Protein AF-A0A1F3B2B6-F1 (afdb_monomer_lite)

Structure (mmCIF, N/CA/C/O backbone):
data_AF-A0A1F3B2B6-F1
#
_entry.id   AF-A0A1F3B2B6-F1
#
loop_
_atom_site.group_PDB
_atom_site.id
_atom_site.type_symbol
_atom_site.label_atom_id
_atom_site.label_alt_id
_atom_site.label_comp_id
_atom_site.label_asym_id
_atom_site.label_entity_id
_atom_site.label_seq_id
_atom_site.pdbx_PDB_ins_code
_atom_site.Cartn_x
_atom_site.Cartn_y
_atom_site.Cartn_z
_atom_site.occupancy
_atom_site.B_iso_or_equiv
_atom_site.auth_seq_id
_atom_site.auth_comp_id
_atom_site.auth_asym_id
_atom_site.auth_atom_id
_atom_site.pdbx_PDB_model_num
ATOM 1 N N . MET A 1 1 ? 21.058 25.902 -5.969 1.00 53.81 1 MET A N 1
ATOM 2 C CA . MET A 1 1 ? 19.625 26.056 -5.614 1.00 53.81 1 MET A CA 1
ATOM 3 C C . MET A 1 1 ? 18.707 25.426 -6.657 1.00 53.81 1 MET A C 1
ATOM 5 O O . MET A 1 1 ? 17.808 24.717 -6.232 1.00 53.81 1 MET A O 1
ATOM 9 N N . SER A 1 2 ? 18.934 25.597 -7.971 1.00 63.59 2 SER A N 1
ATOM 10 C CA . SER A 1 2 ? 18.141 24.929 -9.031 1.00 63.59 2 SER A CA 1
ATOM 11 C C . SER A 1 2 ? 18.033 23.408 -8.846 1.00 63.59 2 SER A C 1
ATOM 13 O O . SER A 1 2 ? 16.946 22.855 -8.954 1.00 63.59 2 SER A O 1
ATOM 15 N N . THR A 1 3 ? 19.125 22.760 -8.438 1.00 81.19 3 THR A N 1
ATOM 16 C CA . THR A 1 3 ? 19.202 21.315 -8.174 1.00 81.19 3 THR A CA 1
ATOM 17 C C . THR A 1 3 ? 18.278 20.838 -7.053 1.00 81.19 3 THR A C 1
ATOM 19 O O . THR A 1 3 ? 17.717 19.754 -7.133 1.00 81.19 3 THR A O 1
ATOM 22 N N . TYR A 1 4 ? 18.069 21.648 -6.011 1.00 90.62 4 TYR A N 1
ATOM 23 C CA . TYR A 1 4 ? 17.244 21.237 -4.872 1.00 90.62 4 TYR A CA 1
ATOM 24 C C . TYR A 1 4 ? 15.746 21.319 -5.178 1.00 90.62 4 TYR A C 1
ATOM 26 O O . TYR A 1 4 ? 14.966 20.493 -4.713 1.00 90.62 4 TYR A O 1
ATOM 34 N N . PHE A 1 5 ? 15.333 22.297 -5.989 1.00 93.44 5 PHE A N 1
ATOM 35 C CA . PHE A 1 5 ? 13.939 22.408 -6.420 1.00 93.44 5 PHE A CA 1
ATOM 36 C C . PHE A 1 5 ? 13.497 21.208 -7.269 1.00 93.44 5 PHE A C 1
ATOM 38 O O . PHE A 1 5 ? 12.329 20.831 -7.192 1.00 93.44 5 PHE A O 1
ATOM 45 N N . GLY A 1 6 ? 14.424 20.551 -7.978 1.00 93.19 6 GLY A N 1
ATOM 46 C CA . GLY A 1 6 ? 14.157 19.318 -8.730 1.00 93.19 6 GLY A CA 1
ATOM 47 C C . GLY A 1 6 ? 13.632 18.157 -7.873 1.00 93.19 6 GLY A C 1
ATOM 48 O O . GLY A 1 6 ? 12.908 17.298 -8.369 1.00 93.19 6 GLY A O 1
ATOM 49 N N . TYR A 1 7 ? 13.886 18.161 -6.557 1.00 94.50 7 TYR A N 1
ATOM 50 C CA . TYR A 1 7 ? 13.300 17.164 -5.656 1.00 94.50 7 TYR A CA 1
ATOM 51 C C . TYR A 1 7 ? 11.788 17.323 -5.461 1.00 94.50 7 TYR A C 1
ATOM 53 O O . TYR A 1 7 ? 11.124 16.360 -5.076 1.00 94.50 7 TYR A O 1
ATOM 61 N N . PHE A 1 8 ? 11.246 18.513 -5.721 1.00 96.62 8 PHE A N 1
ATOM 62 C CA . PHE A 1 8 ? 9.837 18.846 -5.501 1.00 96.62 8 PHE A CA 1
ATOM 63 C C . PHE A 1 8 ? 9.074 19.080 -6.796 1.00 96.62 8 PHE A C 1
ATOM 65 O O . PHE A 1 8 ? 7.851 18.995 -6.773 1.00 96.62 8 PHE A O 1
ATOM 72 N N . PHE A 1 9 ? 9.764 19.405 -7.890 1.00 96.19 9 PHE A N 1
ATOM 73 C CA . PHE A 1 9 ? 9.149 19.825 -9.143 1.00 96.19 9 PHE A CA 1
ATOM 74 C C . PHE A 1 9 ? 9.808 19.123 -10.331 1.00 96.19 9 PHE A C 1
ATOM 76 O O . PHE A 1 9 ? 11.017 19.232 -10.517 1.00 96.19 9 PHE A O 1
ATOM 83 N N . SER A 1 10 ? 9.001 18.428 -11.132 1.00 93.50 10 SER A N 1
ATOM 84 C CA . SER A 1 10 ? 9.425 17.672 -12.323 1.00 93.50 10 SER A CA 1
ATOM 85 C C . SER A 1 10 ? 8.801 1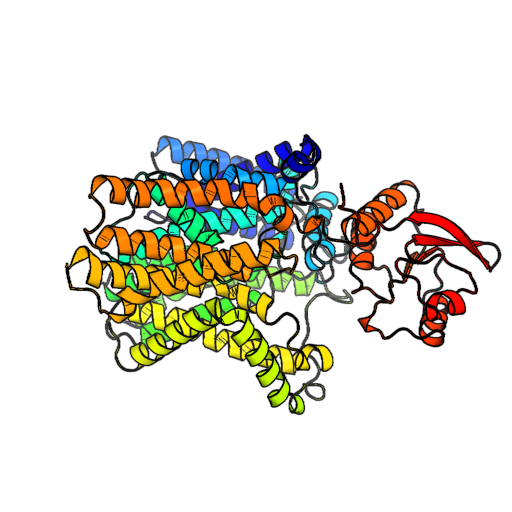8.192 -13.627 1.00 93.50 10 SER A C 1
ATOM 87 O O . SER A 1 10 ? 9.402 18.052 -14.687 1.00 93.50 10 SER A O 1
ATOM 89 N N . GLY A 1 11 ? 7.633 18.845 -13.569 1.00 94.25 11 GLY A N 1
ATOM 90 C CA . GLY A 1 11 ? 6.957 19.401 -14.746 1.00 94.25 11 GLY A CA 1
ATOM 91 C C . GLY A 1 11 ? 5.481 19.741 -14.495 1.00 94.25 11 GLY A C 1
ATOM 92 O O . GLY A 1 11 ? 4.998 19.588 -13.373 1.00 94.25 11 GLY A O 1
ATOM 93 N N . PRO A 1 12 ? 4.735 20.211 -15.511 1.00 95.94 12 PRO A N 1
ATOM 94 C CA . PRO A 1 12 ? 3.301 20.490 -15.386 1.00 95.94 12 PRO A CA 1
ATOM 95 C C . PRO A 1 12 ? 2.467 19.225 -15.119 1.00 95.94 12 PRO A C 1
ATOM 97 O O . PRO A 1 12 ? 1.523 19.273 -14.326 1.00 95.94 12 PRO A O 1
ATOM 100 N N . ASP A 1 13 ? 2.852 18.088 -15.706 1.00 96.00 13 ASP A N 1
ATOM 101 C CA . ASP A 1 13 ? 2.141 16.807 -15.578 1.00 96.00 13 ASP A CA 1
ATOM 102 C C . ASP A 1 13 ? 2.058 16.326 -14.125 1.00 96.00 13 ASP A C 1
ATOM 104 O O . ASP A 1 13 ? 1.055 15.738 -13.721 1.00 96.00 13 ASP A O 1
ATOM 108 N N . GLN A 1 14 ? 3.056 16.662 -13.303 1.00 97.12 14 GLN A N 1
ATOM 109 C CA . GLN A 1 14 ? 3.042 16.408 -11.864 1.00 97.12 14 GLN A CA 1
ATOM 110 C C . GLN A 1 14 ? 1.821 17.031 -11.178 1.00 97.12 14 GLN A C 1
ATOM 112 O O . GLN A 1 14 ? 1.179 16.389 -10.346 1.00 97.12 14 GLN A O 1
ATOM 117 N N . PHE A 1 15 ? 1.493 18.287 -11.492 1.00 97.94 15 PHE A N 1
ATOM 118 C CA . PHE A 1 15 ? 0.377 18.980 -10.846 1.00 97.94 15 PHE A CA 1
ATOM 119 C C . PHE A 1 15 ? -0.969 18.443 -11.328 1.00 97.94 15 PHE A C 1
ATOM 121 O O . PHE A 1 15 ? -1.902 18.344 -10.529 1.00 97.94 15 PHE A O 1
ATOM 128 N N . ILE A 1 16 ? -1.057 18.048 -12.603 1.00 98.25 16 ILE A N 1
ATOM 129 C CA . ILE A 1 16 ? -2.242 17.381 -13.154 1.00 98.25 16 ILE A CA 1
ATOM 130 C C . ILE A 1 16 ? -2.438 16.026 -12.466 1.00 98.25 16 ILE A C 1
ATOM 132 O O . ILE A 1 16 ? -3.533 15.743 -11.981 1.00 98.25 16 ILE A O 1
ATOM 136 N N . GLY A 1 17 ? -1.373 15.229 -12.338 1.00 98.06 17 GLY A N 1
ATOM 137 C CA . GLY A 1 17 ? -1.395 13.940 -11.649 1.00 98.06 17 GLY A CA 1
ATOM 138 C C . GLY A 1 17 ? -1.785 14.064 -10.175 1.00 98.06 17 GLY A C 1
ATOM 139 O O . GLY A 1 17 ? -2.705 13.382 -9.718 1.00 98.06 17 GLY A O 1
ATOM 140 N N . LEU A 1 18 ? -1.165 14.993 -9.438 1.00 98.50 18 LEU A N 1
ATOM 141 C CA . LEU A 1 18 ? -1.518 15.276 -8.043 1.00 98.50 18 LEU A CA 1
ATOM 142 C C . LEU A 1 18 ? -2.981 15.726 -7.911 1.00 98.50 18 LEU A C 1
ATOM 144 O O . LEU A 1 18 ? -3.702 15.233 -7.041 1.00 98.50 18 LEU A O 1
ATOM 148 N N . GLY A 1 19 ? -3.438 16.624 -8.786 1.00 98.56 19 GLY A N 1
ATOM 149 C CA . GLY A 1 19 ? -4.829 17.068 -8.836 1.00 98.56 19 GLY A CA 1
ATOM 150 C C . GLY A 1 19 ? -5.800 15.912 -9.084 1.00 98.56 19 GLY A C 1
ATOM 151 O O . GLY A 1 19 ? -6.782 15.772 -8.355 1.00 98.56 19 GLY A O 1
ATOM 152 N N . ALA A 1 20 ? -5.494 15.039 -10.046 1.00 98.75 20 ALA A N 1
ATOM 153 C CA . ALA A 1 20 ? -6.300 13.867 -10.372 1.00 98.75 20 ALA A CA 1
ATOM 154 C C . ALA A 1 20 ? -6.418 12.892 -9.190 1.00 98.75 20 ALA A C 1
ATOM 156 O O . ALA A 1 20 ? -7.523 12.441 -8.878 1.00 98.75 20 ALA A O 1
ATOM 157 N N . VAL A 1 21 ? -5.316 12.625 -8.476 1.00 98.81 21 VAL A N 1
ATOM 158 C CA . VAL A 1 21 ? -5.332 11.782 -7.269 1.00 98.81 21 VAL A CA 1
ATOM 159 C C . VAL A 1 21 ? -6.186 12.407 -6.164 1.00 98.81 21 VAL A C 1
ATOM 161 O O . VAL A 1 21 ? -6.987 11.709 -5.541 1.00 98.81 21 VAL A O 1
ATOM 164 N N . LEU A 1 22 ? -6.061 13.716 -5.920 1.00 98.69 22 LEU A N 1
ATOM 165 C CA . LEU A 1 22 ? -6.854 14.407 -4.896 1.00 98.69 22 LEU A CA 1
ATOM 166 C C . LEU A 1 22 ? -8.352 14.421 -5.235 1.00 98.69 22 LEU A C 1
ATOM 168 O O . LEU A 1 22 ? -9.180 14.218 -4.342 1.00 98.69 22 LEU A O 1
ATOM 172 N N . ILE A 1 23 ? -8.705 14.604 -6.512 1.00 98.62 23 ILE A N 1
ATOM 173 C CA . ILE A 1 23 ? -10.087 14.496 -6.998 1.00 98.62 23 ILE A CA 1
ATOM 174 C C . ILE A 1 23 ? -10.610 13.079 -6.762 1.00 98.62 23 ILE A C 1
ATOM 176 O O . ILE A 1 23 ? -11.648 12.921 -6.115 1.00 98.62 23 ILE A O 1
ATOM 180 N N . LEU A 1 24 ? -9.883 12.051 -7.215 1.00 98.75 24 LEU A N 1
ATOM 181 C CA . LEU A 1 24 ? -10.262 10.653 -7.009 1.00 98.75 24 LEU A CA 1
ATOM 182 C C . LEU A 1 24 ? -10.480 10.359 -5.522 1.00 98.75 24 LEU A C 1
ATOM 184 O O . LEU A 1 24 ? -11.526 9.836 -5.138 1.00 98.75 24 LEU A O 1
ATOM 188 N N . TRP A 1 25 ? -9.529 10.748 -4.673 1.00 98.75 25 TRP A N 1
ATOM 189 C CA . TRP A 1 25 ? -9.611 10.550 -3.230 1.00 98.75 25 TRP A CA 1
ATOM 190 C C . TRP A 1 25 ? -10.858 11.195 -2.621 1.00 98.75 25 TRP A C 1
ATOM 192 O O . TRP A 1 25 ? -11.536 10.598 -1.775 1.00 98.75 25 TRP A O 1
ATOM 202 N N . GLY A 1 26 ? -11.196 12.405 -3.071 1.00 98.38 26 GLY A N 1
ATOM 203 C CA . GLY A 1 26 ? -12.393 13.097 -2.626 1.00 98.38 26 GLY A CA 1
ATOM 204 C C . GLY A 1 26 ? -13.681 12.391 -3.046 1.00 98.38 26 GLY A C 1
ATOM 205 O O . GLY A 1 26 ? -14.563 12.187 -2.209 1.00 98.38 26 GLY A O 1
ATOM 206 N N . LEU A 1 27 ? -13.760 11.944 -4.302 1.00 98.44 27 LEU A N 1
ATOM 207 C CA . LEU A 1 27 ? -14.902 11.187 -4.824 1.00 98.44 27 LEU A CA 1
ATOM 208 C C . LEU A 1 27 ? -15.091 9.859 -4.077 1.00 98.44 27 LEU A C 1
ATOM 210 O O . LEU A 1 27 ? -16.209 9.544 -3.664 1.00 98.44 27 LEU A O 1
ATOM 214 N N . LEU A 1 28 ? -14.008 9.117 -3.819 1.00 98.56 28 LEU A N 1
ATOM 215 C CA . LEU A 1 28 ? -14.048 7.887 -3.021 1.00 98.56 28 LEU A CA 1
ATOM 216 C C . LEU A 1 28 ? -14.523 8.160 -1.591 1.00 98.56 28 LEU A C 1
ATOM 218 O O . LEU A 1 28 ? -15.383 7.449 -1.075 1.00 98.56 28 LEU A O 1
ATOM 222 N N . THR A 1 29 ? -14.017 9.217 -0.953 1.00 97.94 29 THR A N 1
ATOM 223 C CA . THR A 1 29 ? -14.417 9.577 0.415 1.00 97.94 29 THR A CA 1
ATOM 224 C C . THR A 1 29 ? -15.914 9.873 0.504 1.00 97.94 29 THR A C 1
ATOM 226 O O . THR A 1 29 ? -16.600 9.412 1.417 1.00 97.94 29 THR A O 1
ATOM 229 N N . VAL A 1 30 ? -16.456 10.612 -0.459 1.00 97.06 30 VAL A N 1
ATOM 230 C CA . VAL A 1 30 ? -17.883 10.937 -0.499 1.00 97.06 30 VAL A CA 1
ATOM 231 C C . VAL A 1 30 ? -18.736 9.704 -0.806 1.00 97.06 30 VAL A C 1
ATOM 233 O O . VAL A 1 30 ? -19.732 9.474 -0.119 1.00 97.06 30 VAL A O 1
ATOM 236 N N . LEU A 1 31 ? -18.342 8.877 -1.779 1.00 97.00 31 LEU A N 1
ATOM 237 C CA . LEU A 1 31 ? -19.035 7.618 -2.066 1.00 97.00 31 LEU A CA 1
ATOM 238 C C . LEU A 1 31 ? -19.084 6.725 -0.826 1.00 97.00 31 LEU A C 1
ATOM 240 O O . LEU A 1 31 ? -20.154 6.269 -0.424 1.00 97.00 31 LEU A O 1
ATOM 244 N N . GLY A 1 32 ? -17.952 6.523 -0.157 1.00 96.94 32 GLY A N 1
ATOM 245 C CA . GLY A 1 32 ? -17.907 5.677 1.027 1.00 96.94 32 GLY A CA 1
ATOM 246 C C . GLY A 1 32 ? -18.686 6.226 2.215 1.00 96.94 32 GLY A C 1
ATOM 247 O O . GLY A 1 32 ? -19.209 5.444 3.009 1.00 96.94 32 GLY A O 1
ATOM 248 N N . ARG A 1 33 ? -18.870 7.551 2.310 1.00 95.31 33 ARG A N 1
ATOM 249 C CA . ARG A 1 33 ? -19.752 8.150 3.322 1.00 95.31 33 ARG A CA 1
ATOM 250 C C . ARG A 1 33 ? -21.189 7.640 3.201 1.00 95.31 33 ARG A C 1
ATOM 252 O O . ARG A 1 33 ? -21.833 7.447 4.237 1.00 95.31 33 ARG A O 1
ATOM 259 N N . THR A 1 34 ? -21.670 7.407 1.977 1.00 94.31 34 THR A N 1
ATOM 260 C CA . THR A 1 34 ? -23.004 6.834 1.724 1.00 94.31 34 THR A CA 1
ATOM 261 C C . THR A 1 34 ? -23.075 5.362 2.145 1.00 94.31 34 THR A C 1
ATOM 263 O O . THR A 1 34 ? -24.050 4.944 2.765 1.00 94.31 34 THR A O 1
ATOM 266 N N . ALA A 1 35 ? -21.996 4.602 1.926 1.00 93.44 35 ALA A N 1
ATOM 267 C CA . ALA A 1 35 ? -21.893 3.192 2.305 1.00 93.44 35 ALA A CA 1
ATOM 268 C C . ALA A 1 35 ? -21.731 2.961 3.814 1.00 93.44 35 ALA A C 1
ATOM 270 O O . ALA A 1 35 ? -22.015 1.871 4.306 1.00 93.44 35 ALA A O 1
ATOM 271 N N . ALA A 1 36 ? -21.265 3.964 4.562 1.00 88.25 36 ALA A N 1
ATOM 272 C CA . ALA A 1 36 ? -20.917 3.822 5.972 1.00 88.25 36 ALA A CA 1
ATOM 273 C C . ALA A 1 36 ? -22.115 3.571 6.912 1.00 88.25 36 ALA A C 1
ATOM 275 O O . ALA A 1 36 ? -21.872 3.357 8.097 1.00 88.25 36 ALA A O 1
ATOM 276 N N . LEU A 1 37 ? -23.372 3.614 6.438 1.00 77.81 37 LEU A N 1
ATOM 277 C CA . LEU A 1 37 ? -24.600 3.353 7.217 1.00 77.81 37 LEU A CA 1
ATOM 278 C C . LEU A 1 37 ? -24.643 4.075 8.582 1.00 77.81 37 LEU A C 1
ATOM 280 O O . LEU A 1 37 ? -24.868 3.446 9.612 1.00 77.81 37 LEU A O 1
ATOM 284 N N . SER A 1 38 ? -24.445 5.403 8.590 1.00 73.50 38 SER A N 1
ATOM 285 C CA . SER A 1 38 ? -24.424 6.292 9.781 1.00 73.50 38 SER A CA 1
ATOM 286 C C . SER A 1 38 ? -23.362 5.950 10.855 1.00 73.50 38 SER A C 1
ATOM 288 O O . SER A 1 38 ? -23.112 4.795 11.175 1.00 73.50 38 SER A O 1
ATOM 290 N N . GLY A 1 39 ? -22.686 6.948 11.435 1.00 69.81 39 GLY A N 1
ATOM 291 C CA . GLY A 1 39 ? -21.746 6.739 12.551 1.00 69.81 39 GLY A CA 1
ATOM 292 C C . GLY A 1 39 ? -20.390 7.443 12.427 1.00 69.81 39 GLY A C 1
ATOM 293 O O . GLY A 1 39 ? -20.105 8.129 11.447 1.00 69.81 39 GLY A O 1
ATOM 294 N N . ASN A 1 40 ? -19.566 7.263 13.465 1.00 75.75 40 ASN A N 1
ATOM 295 C CA . ASN A 1 40 ? -18.436 8.135 13.810 1.00 75.75 40 ASN A CA 1
ATOM 296 C C . ASN A 1 40 ? -17.059 7.560 13.427 1.00 75.75 40 ASN A C 1
ATOM 298 O O . ASN A 1 40 ? -16.248 7.270 14.310 1.00 75.75 40 ASN A O 1
ATOM 302 N N . MET A 1 41 ? -16.784 7.407 12.127 1.00 93.12 41 MET A N 1
ATOM 303 C CA . MET A 1 41 ? -15.432 7.078 11.642 1.00 93.12 41 MET A CA 1
ATOM 304 C C . MET A 1 41 ? -15.178 7.577 10.203 1.00 93.12 41 MET A C 1
ATOM 306 O O . MET A 1 41 ? -14.919 6.771 9.314 1.00 93.12 41 MET A O 1
ATOM 310 N N . PRO A 1 42 ? -15.288 8.890 9.918 1.00 95.25 42 PRO A N 1
ATOM 311 C CA . PRO A 1 42 ? -15.151 9.412 8.555 1.00 95.25 42 PRO A CA 1
ATOM 312 C C . PRO A 1 42 ? -13.808 9.083 7.887 1.00 95.25 42 PRO A C 1
ATOM 314 O O . PRO A 1 42 ? -13.709 9.080 6.665 1.00 95.25 42 PRO A O 1
ATOM 317 N N . GLU A 1 43 ? -12.779 8.771 8.668 1.00 96.31 43 GLU A N 1
ATOM 318 C CA . GLU A 1 43 ? -11.463 8.400 8.168 1.00 96.31 43 GLU A CA 1
ATOM 319 C C . GLU A 1 43 ? -11.419 7.063 7.405 1.00 96.31 43 GLU A C 1
ATOM 321 O O . GLU A 1 43 ? -10.496 6.857 6.625 1.00 96.31 43 GLU A O 1
ATOM 326 N N . VAL A 1 44 ? -12.415 6.177 7.553 1.00 97.62 44 VAL A N 1
ATOM 327 C CA . VAL A 1 44 ? -12.494 4.942 6.745 1.00 97.62 44 VAL A CA 1
ATOM 328 C C . VAL A 1 44 ? -13.235 5.149 5.419 1.00 97.62 44 VAL A C 1
ATOM 330 O O . VAL A 1 44 ? -13.191 4.288 4.541 1.00 97.62 44 VAL A O 1
ATOM 333 N N . ASN A 1 45 ? -13.913 6.288 5.235 1.00 97.81 45 ASN A N 1
ATOM 334 C CA . ASN A 1 45 ? -14.830 6.490 4.113 1.00 97.81 45 ASN A CA 1
ATOM 335 C C . ASN A 1 45 ? -14.144 6.332 2.749 1.00 97.81 45 ASN A C 1
ATOM 337 O O . ASN A 1 45 ? -14.721 5.714 1.865 1.00 97.81 45 ASN A O 1
ATOM 341 N N . ALA A 1 46 ? -12.909 6.805 2.567 1.00 98.25 46 ALA A N 1
ATOM 342 C CA . ALA A 1 46 ? -12.200 6.617 1.297 1.00 98.25 46 ALA A CA 1
ATOM 343 C C . ALA A 1 46 ? -12.034 5.130 0.933 1.00 98.25 46 ALA A C 1
ATOM 345 O O . ALA A 1 46 ? -12.255 4.743 -0.212 1.00 98.25 46 ALA A O 1
ATOM 346 N N . VAL A 1 47 ? -11.736 4.279 1.922 1.00 98.62 47 VAL A N 1
ATOM 347 C CA . VAL A 1 47 ? -11.610 2.825 1.733 1.00 98.62 47 VAL A CA 1
ATOM 348 C C . VAL A 1 47 ? -12.973 2.184 1.458 1.00 98.62 47 VAL A C 1
ATOM 350 O O . VAL A 1 47 ? -13.073 1.288 0.626 1.00 98.62 47 VAL A O 1
ATOM 353 N N . LEU A 1 48 ? -14.050 2.669 2.086 1.00 98.56 48 LEU A N 1
ATOM 354 C CA . LEU A 1 48 ? -15.406 2.195 1.783 1.00 98.56 48 LEU A CA 1
ATOM 355 C C . LEU A 1 48 ? -15.846 2.568 0.360 1.00 98.56 48 LEU A C 1
ATOM 357 O O . LEU A 1 48 ? -16.461 1.754 -0.325 1.00 98.56 48 LEU A O 1
ATOM 361 N N . GLY A 1 49 ? -15.521 3.774 -0.111 1.00 98.38 49 GLY A N 1
ATOM 362 C CA . GLY A 1 49 ? -15.789 4.172 -1.494 1.00 98.38 49 GLY A CA 1
ATOM 363 C C . GLY A 1 49 ? -14.961 3.366 -2.484 1.00 98.38 49 GLY A C 1
ATOM 364 O O . GLY A 1 49 ? -15.478 2.931 -3.510 1.00 98.38 49 GLY A O 1
ATOM 365 N N . TRP A 1 50 ? -13.705 3.086 -2.134 1.00 98.69 50 TRP A N 1
ATOM 366 C CA . TRP A 1 50 ? -12.850 2.182 -2.894 1.00 98.69 50 TRP A CA 1
ATOM 367 C C . TRP A 1 50 ? -13.438 0.765 -2.972 1.00 98.69 50 TRP A C 1
ATOM 369 O O . TRP A 1 50 ? -13.417 0.162 -4.046 1.00 98.69 50 TRP A O 1
ATOM 379 N N . ALA A 1 51 ? -14.047 0.262 -1.893 1.00 98.62 51 ALA A N 1
ATOM 380 C CA . ALA A 1 51 ? -14.758 -1.016 -1.894 1.00 98.62 51 ALA A CA 1
ATOM 381 C C . ALA A 1 51 ? -15.924 -1.035 -2.882 1.00 98.62 51 ALA A C 1
ATOM 383 O O . ALA A 1 51 ? -16.043 -1.976 -3.668 1.00 98.62 51 ALA A O 1
ATOM 384 N N . LEU A 1 52 ? -16.755 0.014 -2.879 1.00 98.31 52 LEU A N 1
ATOM 385 C CA . LEU A 1 52 ? -17.875 0.137 -3.812 1.00 98.31 52 LEU A CA 1
ATOM 386 C C . LEU A 1 52 ? -17.393 0.151 -5.263 1.00 98.31 52 LEU A C 1
ATOM 388 O O . LEU A 1 52 ? -17.855 -0.651 -6.071 1.00 98.31 52 LEU A O 1
ATOM 392 N N . VAL A 1 53 ? -16.431 1.022 -5.575 1.00 98.44 53 VAL A N 1
ATOM 393 C CA . VAL A 1 53 ? -15.882 1.155 -6.929 1.00 98.44 53 VAL A CA 1
ATOM 394 C C . VAL A 1 53 ? -15.248 -0.155 -7.388 1.00 98.44 53 VAL A C 1
ATOM 396 O O . VAL A 1 53 ? -15.566 -0.634 -8.471 1.00 98.44 53 VAL A O 1
ATOM 399 N N . SER A 1 54 ? -14.417 -0.781 -6.553 1.00 98.31 54 SER A N 1
ATOM 400 C CA . SER A 1 54 ? -13.768 -2.051 -6.899 1.00 98.31 54 SER A CA 1
ATOM 401 C C . SER A 1 54 ? -14.782 -3.166 -7.114 1.00 98.31 54 SER A C 1
ATOM 403 O O . SER A 1 54 ? -14.620 -3.965 -8.032 1.00 98.31 54 SER A O 1
ATOM 405 N N . THR A 1 55 ? -15.843 -3.208 -6.305 1.00 98.44 55 THR A N 1
ATOM 406 C CA . THR A 1 55 ? -16.917 -4.193 -6.460 1.00 98.44 55 THR A CA 1
ATOM 407 C C . THR A 1 55 ? -17.639 -4.002 -7.789 1.00 98.44 55 THR A C 1
ATOM 409 O O . THR A 1 55 ? -17.760 -4.957 -8.548 1.00 98.44 55 THR A O 1
ATOM 412 N N . VAL A 1 56 ? -18.059 -2.776 -8.114 1.00 98.44 56 VAL A N 1
ATOM 413 C CA . VAL A 1 56 ? -18.768 -2.476 -9.370 1.00 98.44 56 VAL A CA 1
ATOM 414 C C . VAL A 1 56 ? -17.887 -2.761 -10.586 1.00 98.44 56 VAL A C 1
ATOM 416 O O . VAL A 1 56 ? -18.338 -3.433 -11.512 1.00 98.44 56 VAL A O 1
ATOM 419 N N . MET A 1 57 ? -16.630 -2.312 -10.568 1.00 98.50 57 MET A N 1
ATOM 420 C CA . MET A 1 57 ? -15.672 -2.541 -11.655 1.00 98.50 57 MET A CA 1
ATOM 421 C C . MET A 1 57 ? -15.405 -4.035 -11.865 1.00 98.50 57 MET A C 1
ATOM 423 O O . MET A 1 57 ? -15.457 -4.513 -12.994 1.00 98.50 57 MET A O 1
ATOM 427 N N . THR A 1 58 ? -15.195 -4.791 -10.782 1.00 98.38 58 THR A N 1
ATOM 428 C CA . THR A 1 58 ? -14.958 -6.240 -10.868 1.00 98.38 58 THR A CA 1
ATOM 429 C C . THR A 1 58 ? -16.195 -6.972 -11.376 1.00 98.38 58 THR A C 1
ATOM 431 O O . THR A 1 58 ? -16.102 -7.708 -12.347 1.00 98.38 58 THR A O 1
ATOM 434 N N . MET A 1 59 ? -17.370 -6.738 -10.785 1.00 98.31 59 MET A N 1
ATOM 435 C CA . MET A 1 59 ? -18.615 -7.388 -11.212 1.00 98.31 59 MET A CA 1
ATOM 436 C C . MET A 1 59 ? -18.918 -7.104 -12.686 1.00 98.31 59 MET A C 1
ATOM 438 O O . MET A 1 59 ? -19.219 -8.019 -13.449 1.00 98.31 59 MET A O 1
ATOM 442 N N . THR A 1 60 ? -18.793 -5.841 -13.098 1.00 98.12 60 THR A N 1
ATOM 443 C CA . THR A 1 60 ? -19.074 -5.434 -14.478 1.00 98.12 60 THR A CA 1
ATOM 444 C C . THR A 1 60 ? -18.050 -6.020 -15.445 1.00 98.12 60 THR A C 1
ATOM 446 O O . THR A 1 60 ? -18.443 -6.539 -16.483 1.00 98.12 60 THR A O 1
ATOM 449 N N . GLY A 1 61 ? -16.760 -6.006 -15.101 1.00 97.38 61 GLY A N 1
ATOM 450 C CA . GLY A 1 61 ? -15.708 -6.556 -15.961 1.00 97.38 61 GLY A CA 1
ATOM 451 C C . GLY A 1 61 ? -15.723 -8.073 -16.088 1.00 97.38 61 GLY A C 1
ATOM 452 O O . GLY A 1 61 ? -15.278 -8.598 -17.100 1.00 97.38 61 GLY A O 1
ATOM 453 N N . VAL A 1 62 ? -16.229 -8.784 -15.077 1.00 97.62 62 VAL A N 1
ATOM 454 C CA . VAL A 1 62 ? -16.334 -10.248 -15.114 1.00 97.62 62 VAL A CA 1
ATOM 455 C C . VAL A 1 62 ? -17.577 -10.711 -15.874 1.00 97.62 62 VAL A C 1
ATOM 457 O O . VAL A 1 62 ? -17.505 -11.696 -16.605 1.00 97.62 62 VAL A O 1
ATOM 460 N N . PHE A 1 63 ? -18.714 -10.026 -15.715 1.00 98.00 63 PHE A N 1
ATOM 461 C CA . PHE A 1 63 ? -20.004 -10.490 -16.247 1.00 98.00 63 PHE A CA 1
ATOM 462 C C . PHE A 1 63 ? -20.524 -9.707 -17.455 1.00 98.00 63 PHE A C 1
ATOM 464 O O . PHE A 1 63 ? -21.618 -9.992 -17.941 1.00 98.00 63 PHE A O 1
ATOM 471 N N . SER A 1 64 ? -19.790 -8.710 -17.945 1.00 96.94 64 SER A N 1
ATOM 472 C CA . SER A 1 64 ? -20.208 -7.915 -19.097 1.00 96.94 64 SER A CA 1
ATOM 473 C C . SER A 1 64 ? -19.022 -7.502 -19.964 1.00 96.94 64 SER A C 1
ATOM 475 O O . SER A 1 64 ? -17.872 -7.564 -19.543 1.00 96.94 64 SER A O 1
ATOM 477 N N . PHE A 1 65 ? -19.329 -7.013 -21.163 1.00 95.19 65 PHE A N 1
ATOM 478 C CA . PHE A 1 65 ? -18.365 -6.393 -22.074 1.00 95.19 65 PHE A CA 1
ATOM 479 C C . PHE A 1 65 ? -18.425 -4.859 -22.026 1.00 95.19 65 PHE A C 1
ATOM 481 O O . PHE A 1 65 ? -18.004 -4.195 -22.970 1.00 95.19 65 PHE A O 1
ATOM 488 N N . ILE A 1 66 ? -19.014 -4.280 -20.969 1.00 97.81 66 ILE A N 1
ATOM 489 C CA . ILE A 1 66 ? -19.124 -2.825 -20.840 1.00 97.81 66 ILE A CA 1
ATOM 490 C C . ILE A 1 66 ? -17.715 -2.252 -20.630 1.00 97.81 66 ILE A C 1
ATOM 492 O O . ILE A 1 66 ? -17.063 -2.627 -19.652 1.00 97.81 66 ILE A O 1
ATOM 496 N N . PRO A 1 67 ? -17.261 -1.317 -21.486 1.00 97.88 67 PRO A N 1
ATOM 497 C CA . PRO A 1 67 ? -15.951 -0.700 -21.338 1.00 97.88 67 PRO A CA 1
ATOM 498 C C . PRO A 1 67 ? -15.805 -0.011 -19.975 1.00 97.88 67 PRO A C 1
ATOM 500 O O . PRO A 1 67 ? -16.687 0.743 -19.538 1.00 97.88 67 PRO A O 1
ATOM 503 N N . PHE A 1 68 ? -14.680 -0.240 -19.298 1.00 98.25 68 PHE A N 1
ATOM 504 C CA . PHE A 1 68 ? -14.378 0.336 -17.987 1.00 98.25 68 PHE A CA 1
ATOM 505 C C . PHE A 1 68 ? -14.427 1.863 -17.940 1.00 98.25 68 PHE A C 1
ATOM 507 O O . PHE A 1 68 ? -14.630 2.426 -16.864 1.00 98.25 68 PHE A O 1
ATOM 514 N N . THR A 1 69 ? -14.294 2.563 -19.063 1.00 98.31 69 THR A N 1
ATOM 515 C CA . THR A 1 69 ? -14.458 4.018 -19.153 1.00 98.31 69 THR A CA 1
ATOM 516 C C . THR A 1 69 ? -15.895 4.421 -18.853 1.00 98.31 69 THR A C 1
ATOM 518 O O . THR A 1 69 ? -16.121 5.375 -18.108 1.00 98.31 69 THR A O 1
ATOM 521 N N . LEU A 1 70 ? -16.880 3.677 -19.372 1.00 98.31 70 LEU A N 1
ATOM 522 C CA . LEU A 1 70 ? -18.294 3.943 -19.099 1.00 98.31 70 LEU A CA 1
ATOM 523 C C . LEU A 1 70 ? -18.622 3.652 -17.633 1.00 98.31 70 LEU A C 1
ATOM 525 O O . LEU A 1 70 ? -19.274 4.460 -16.970 1.00 98.31 70 LEU A O 1
ATOM 529 N N . VAL A 1 71 ? -18.104 2.544 -17.094 1.00 98.38 71 VAL A N 1
ATOM 530 C CA . VAL A 1 71 ? -18.266 2.200 -15.673 1.00 98.38 71 VAL A CA 1
ATOM 531 C C . VAL A 1 71 ? -17.654 3.288 -14.782 1.00 98.38 71 VAL A C 1
ATOM 533 O O . VAL A 1 71 ? -18.320 3.799 -13.882 1.00 98.38 71 VAL A O 1
ATOM 536 N N . ALA A 1 72 ? -16.431 3.730 -15.079 1.00 98.19 72 ALA A N 1
ATOM 537 C CA . ALA A 1 72 ? -15.773 4.824 -14.368 1.00 98.19 72 ALA A CA 1
ATOM 538 C C . ALA A 1 72 ? -16.574 6.136 -14.442 1.00 98.19 72 ALA A C 1
ATOM 540 O O . ALA A 1 72 ? -16.764 6.796 -13.419 1.00 98.19 72 ALA A O 1
ATOM 541 N N . GLY A 1 73 ? -17.097 6.488 -15.621 1.00 98.12 73 GLY A N 1
ATOM 542 C CA . GLY A 1 73 ? -17.929 7.676 -15.821 1.00 98.12 73 GLY A CA 1
ATOM 543 C C . GLY A 1 73 ? -19.209 7.649 -14.979 1.00 98.12 73 GLY A C 1
ATOM 544 O O . GLY A 1 73 ? -19.506 8.614 -14.272 1.00 98.12 73 GLY A O 1
ATOM 545 N N . THR A 1 74 ? -19.934 6.525 -14.974 1.00 98.19 74 THR A N 1
ATOM 546 C CA . THR A 1 74 ? -21.150 6.363 -14.151 1.00 98.19 74 THR A CA 1
ATOM 547 C C . THR A 1 74 ? -20.857 6.441 -12.652 1.00 98.19 74 THR A C 1
ATOM 549 O O . THR A 1 74 ? -21.598 7.090 -11.905 1.00 98.19 74 THR A O 1
ATOM 552 N N . MET A 1 75 ? -19.741 5.861 -12.201 1.00 97.88 75 MET A N 1
ATOM 553 C CA . MET A 1 75 ? -19.299 5.981 -10.814 1.00 97.88 75 MET A CA 1
ATOM 554 C C . MET A 1 75 ? -18.902 7.416 -10.454 1.00 97.88 75 MET A C 1
ATOM 556 O O . MET A 1 75 ? -19.236 7.876 -9.362 1.00 97.88 75 MET A O 1
ATOM 560 N N . GLY A 1 76 ? -18.259 8.146 -11.370 1.00 97.88 76 GLY A N 1
ATOM 561 C CA . GLY A 1 76 ? -17.947 9.567 -11.210 1.00 97.88 76 GLY A CA 1
ATOM 562 C C . GLY A 1 76 ? -19.205 10.421 -11.038 1.00 97.88 76 GLY A C 1
ATOM 563 O O . GLY A 1 76 ? -19.304 11.188 -10.081 1.00 97.88 76 GLY A O 1
ATOM 564 N N . VAL A 1 77 ? -20.216 10.228 -11.892 1.00 98.25 77 VAL A N 1
ATOM 565 C CA . VAL A 1 77 ? -21.517 10.917 -11.775 1.00 98.25 77 VAL A CA 1
ATOM 566 C C . VAL A 1 77 ? -22.206 10.575 -10.451 1.00 98.25 77 VAL A C 1
ATOM 568 O O . VAL A 1 77 ? -22.694 11.466 -9.754 1.00 98.25 77 VAL A O 1
ATOM 571 N N . THR A 1 78 ? -22.188 9.300 -10.055 1.00 98.06 78 THR A N 1
ATOM 572 C CA . THR A 1 78 ? -22.750 8.850 -8.772 1.00 98.06 78 THR A CA 1
ATOM 573 C C . THR A 1 78 ? -22.037 9.507 -7.586 1.00 98.06 78 THR A C 1
ATOM 575 O O . THR A 1 78 ? -22.690 9.959 -6.645 1.00 98.06 78 THR A O 1
ATOM 578 N N . ALA A 1 79 ? -20.708 9.628 -7.638 1.00 97.62 79 ALA A N 1
ATOM 579 C CA . ALA A 1 79 ? -19.913 10.293 -6.610 1.00 97.62 79 ALA A CA 1
ATOM 580 C C . ALA A 1 79 ? -20.237 11.789 -6.491 1.00 97.62 79 ALA A C 1
ATOM 582 O O . ALA A 1 79 ? -20.355 12.305 -5.379 1.00 97.62 79 ALA A O 1
ATOM 583 N N . LEU A 1 80 ? -20.442 12.478 -7.617 1.00 97.69 80 LEU A N 1
ATOM 584 C CA . LEU A 1 80 ? -20.869 13.881 -7.633 1.00 97.69 80 LEU A CA 1
ATOM 585 C C . LEU A 1 80 ? -22.280 14.052 -7.052 1.00 97.69 80 LEU A C 1
ATOM 587 O O . LEU A 1 80 ? -22.511 14.959 -6.249 1.00 97.69 80 LEU A O 1
ATOM 591 N N . GLY A 1 81 ? -23.209 13.149 -7.380 1.00 97.56 81 GLY A N 1
ATOM 592 C CA . GLY A 1 81 ? -24.541 13.111 -6.767 1.00 97.56 81 GLY A CA 1
ATOM 593 C C . GLY A 1 81 ? -24.476 12.894 -5.251 1.00 97.56 81 GLY A C 1
ATOM 594 O O . GLY A 1 81 ? -25.113 13.622 -4.485 1.00 97.56 81 GLY A O 1
ATOM 595 N N . ALA A 1 82 ? -23.635 11.957 -4.806 1.00 95.94 82 ALA A N 1
ATOM 596 C CA . ALA A 1 82 ? -23.366 11.714 -3.392 1.00 95.94 82 ALA A CA 1
ATOM 597 C C . ALA A 1 82 ? -22.735 12.936 -2.700 1.00 95.94 82 ALA A C 1
ATOM 599 O O . ALA A 1 82 ? -23.050 13.204 -1.540 1.00 95.94 82 ALA A O 1
ATOM 600 N N . ALA A 1 83 ? -21.904 13.716 -3.402 1.00 95.75 83 ALA A N 1
ATOM 601 C CA . ALA A 1 83 ? -21.306 14.944 -2.871 1.00 95.75 83 ALA A CA 1
ATOM 602 C C . ALA A 1 83 ? -22.369 16.020 -2.652 1.00 95.75 83 ALA A C 1
ATOM 604 O O . ALA A 1 83 ? -22.433 16.617 -1.575 1.00 95.75 83 ALA A O 1
ATOM 605 N N . GLY A 1 84 ? -23.250 16.212 -3.640 1.00 96.31 84 GLY A N 1
ATOM 606 C CA . GLY A 1 84 ? -24.389 17.121 -3.534 1.00 96.31 84 GLY A CA 1
ATOM 607 C C . GLY A 1 84 ? -25.337 16.736 -2.395 1.00 96.31 84 GLY A C 1
ATOM 608 O O . GLY A 1 84 ? -25.784 17.603 -1.643 1.00 96.31 84 GLY A O 1
ATOM 609 N N . TRP A 1 85 ? -25.598 15.438 -2.214 1.00 95.44 85 TRP A N 1
ATOM 610 C CA . TRP A 1 85 ? -26.374 14.931 -1.081 1.00 95.44 85 TRP A CA 1
ATOM 611 C C . TRP A 1 85 ? -25.675 15.184 0.262 1.00 95.44 85 TRP A C 1
ATOM 613 O O . TRP A 1 85 ? -26.282 15.761 1.163 1.00 95.44 85 TRP A O 1
ATOM 623 N N . ALA A 1 86 ? -24.395 14.818 0.393 1.00 92.81 86 ALA A N 1
ATOM 624 C CA . ALA A 1 86 ? -23.638 14.973 1.634 1.00 92.81 86 ALA A CA 1
ATOM 625 C C . ALA A 1 86 ? -23.550 16.442 2.074 1.00 92.81 86 ALA A C 1
ATOM 627 O O . ALA A 1 86 ? -23.749 16.736 3.256 1.00 92.81 86 ALA A O 1
ATOM 628 N N . TRP A 1 87 ? -23.334 17.359 1.120 1.00 93.56 87 TRP A N 1
ATOM 629 C CA . TRP A 1 87 ? -23.399 18.801 1.359 1.00 93.56 87 TRP A CA 1
ATOM 630 C C . TRP A 1 87 ? -24.784 19.193 1.880 1.00 93.56 87 TRP A C 1
ATOM 632 O O . TRP A 1 87 ? -24.888 19.740 2.979 1.00 93.56 87 TRP A O 1
ATOM 642 N N . ARG A 1 88 ? -25.861 18.876 1.149 1.00 95.50 88 ARG A N 1
ATOM 643 C CA . ARG A 1 88 ? -27.230 19.267 1.535 1.00 95.50 88 ARG A CA 1
ATOM 644 C C . ARG A 1 88 ? -27.656 18.718 2.893 1.00 95.50 88 ARG A C 1
ATOM 646 O O . ARG A 1 88 ? -28.383 19.389 3.614 1.00 95.50 88 ARG A O 1
ATOM 653 N N . SER A 1 89 ? -27.215 17.516 3.248 1.00 91.12 89 SER A N 1
ATOM 654 C CA . SER A 1 89 ? -27.553 16.889 4.527 1.00 91.12 89 SER A CA 1
ATOM 655 C C . SER A 1 89 ? -26.643 17.304 5.690 1.00 91.12 89 SER A C 1
ATOM 657 O O . SER A 1 89 ? -26.830 16.799 6.793 1.00 91.12 89 SER A O 1
ATOM 659 N N . GLY A 1 90 ? -25.641 18.167 5.471 1.00 89.88 90 GLY A N 1
ATOM 660 C CA . GLY A 1 90 ? -24.710 18.611 6.518 1.00 89.88 90 GLY A CA 1
ATOM 661 C C . GLY A 1 90 ? -23.814 17.499 7.079 1.00 89.88 90 GLY A C 1
ATOM 662 O O . GLY A 1 90 ? -23.190 17.662 8.128 1.00 89.88 90 GLY A O 1
ATOM 663 N N . HIS A 1 91 ? -23.737 16.351 6.404 1.00 88.19 91 HIS A N 1
ATOM 664 C CA . HIS A 1 91 ? -22.939 15.222 6.859 1.00 88.19 91 HIS A CA 1
ATOM 665 C C . HIS A 1 91 ? -21.504 15.364 6.358 1.00 88.19 91 HIS A C 1
ATOM 667 O O . HIS A 1 91 ? -21.233 15.218 5.168 1.00 88.19 91 HIS A O 1
ATOM 673 N N . ALA A 1 92 ? -20.560 15.563 7.278 1.00 89.94 92 ALA A N 1
ATOM 674 C CA . ALA A 1 92 ? -19.145 15.581 6.931 1.00 89.94 92 ALA A CA 1
ATOM 675 C C . ALA A 1 92 ? -18.710 14.228 6.332 1.00 89.94 92 ALA A C 1
ATOM 677 O O . ALA A 1 92 ? -18.855 13.176 6.962 1.00 89.94 92 ALA A O 1
ATOM 678 N N . ALA A 1 93 ? -18.182 14.258 5.106 1.00 93.38 93 ALA A N 1
ATOM 679 C CA . ALA A 1 93 ? -17.567 13.094 4.468 1.00 93.38 93 ALA A CA 1
ATOM 680 C C . ALA A 1 93 ? -16.131 12.865 4.966 1.00 93.38 93 ALA A C 1
ATOM 682 O O . ALA A 1 93 ? -15.690 11.724 5.075 1.00 93.38 93 ALA A O 1
ATOM 683 N N . PHE A 1 94 ? -15.429 13.944 5.315 1.00 95.25 94 PHE A N 1
ATOM 684 C CA . PHE A 1 94 ? -14.043 13.918 5.773 1.00 95.25 94 PHE A CA 1
ATOM 685 C C . PHE A 1 94 ? -13.939 14.092 7.292 1.00 95.25 94 PHE A C 1
ATOM 687 O O . PHE A 1 94 ? -14.799 14.738 7.899 1.00 95.25 94 PHE A O 1
ATOM 694 N N . PRO A 1 95 ? -12.858 13.591 7.915 1.00 93.94 95 PRO A N 1
ATOM 695 C CA . PRO A 1 95 ? -12.518 13.940 9.285 1.00 93.94 95 PRO A CA 1
ATOM 696 C C . PRO A 1 95 ? -12.369 15.452 9.477 1.00 93.94 95 PRO A C 1
ATOM 698 O O . PRO A 1 95 ? -11.842 16.172 8.622 1.00 93.94 95 PRO A O 1
ATOM 701 N N . GLY A 1 96 ? -12.779 15.928 10.650 1.00 93.25 96 GLY A N 1
ATOM 702 C CA . GLY A 1 96 ? -12.615 17.314 11.059 1.00 93.25 96 GLY A CA 1
ATOM 703 C C . GLY A 1 96 ? -11.156 17.757 11.059 1.00 93.25 96 GLY A C 1
ATOM 704 O O . GLY A 1 96 ? -10.412 17.421 11.971 1.00 93.25 96 GLY A O 1
ATOM 705 N N . GLY A 1 97 ? -10.739 18.548 10.069 1.00 94.06 97 GLY A N 1
ATOM 706 C CA . GLY A 1 97 ? -9.345 18.988 9.922 1.00 94.06 97 GLY A CA 1
ATOM 707 C C . GLY A 1 97 ? -8.533 18.236 8.863 1.00 94.06 97 GLY A C 1
ATOM 708 O O . GLY A 1 97 ? -7.326 18.452 8.789 1.00 94.06 97 GLY A O 1
ATOM 709 N N . ALA A 1 98 ? -9.168 17.423 8.009 1.00 96.38 98 ALA A N 1
ATOM 710 C CA . ALA A 1 98 ? -8.518 16.799 6.849 1.00 96.38 98 ALA A CA 1
ATOM 711 C C . ALA A 1 98 ? -7.739 17.806 5.982 1.00 96.38 98 ALA A C 1
ATOM 713 O O . ALA A 1 98 ? -6.607 17.538 5.595 1.00 96.38 98 ALA A O 1
ATOM 714 N N . TRP A 1 99 ? -8.278 19.009 5.764 1.00 97.25 99 TRP A N 1
ATOM 715 C CA . TRP A 1 99 ? -7.582 20.056 5.007 1.00 97.25 99 TRP A CA 1
ATOM 716 C C . TRP A 1 99 ? -6.286 20.539 5.682 1.00 97.25 99 TRP A C 1
ATOM 718 O O . TRP A 1 99 ? -5.318 20.843 4.993 1.00 97.25 99 TRP A O 1
ATOM 728 N N . LYS A 1 100 ? -6.233 20.578 7.025 1.00 97.44 100 LYS A N 1
ATOM 729 C CA . LYS A 1 100 ? -5.014 20.949 7.768 1.00 97.44 100 LYS A CA 1
ATOM 730 C C . LYS A 1 100 ? -3.948 19.886 7.592 1.00 97.44 100 LYS A C 1
ATOM 732 O O . LYS A 1 100 ? -2.782 20.209 7.412 1.00 97.44 100 LYS A O 1
ATOM 737 N N . MET A 1 101 ? -4.359 18.622 7.627 1.00 96.06 101 MET A N 1
ATOM 738 C CA . MET A 1 101 ? -3.467 17.502 7.368 1.00 96.06 101 MET A CA 1
ATOM 739 C C . MET A 1 101 ? -2.904 17.560 5.946 1.00 96.06 101 MET A C 1
ATOM 741 O O . MET A 1 101 ? -1.693 17.450 5.788 1.00 96.06 101 MET A O 1
ATOM 745 N N . LEU A 1 102 ? -3.752 17.827 4.944 1.00 97.38 102 LEU A N 1
ATOM 746 C CA . LEU A 1 102 ? -3.317 18.025 3.558 1.00 97.38 102 LEU A CA 1
ATOM 747 C C . LEU A 1 102 ? -2.300 19.169 3.448 1.00 97.38 102 LEU A C 1
ATOM 749 O O . LEU A 1 102 ? -1.226 18.971 2.885 1.00 97.38 102 LEU A O 1
ATOM 753 N N . ALA A 1 103 ? -2.587 20.321 4.060 1.00 98.00 103 ALA A N 1
ATOM 754 C CA . ALA A 1 103 ? -1.676 21.464 4.072 1.00 98.00 103 ALA A CA 1
ATOM 755 C C . ALA A 1 103 ? -0.320 21.134 4.725 1.00 98.00 103 ALA A C 1
ATOM 757 O O . ALA A 1 103 ? 0.725 21.464 4.172 1.00 98.00 103 ALA A O 1
ATOM 758 N N . LEU A 1 104 ? -0.320 20.440 5.869 1.00 96.56 104 LEU A N 1
ATOM 759 C CA . LEU A 1 104 ? 0.910 20.009 6.547 1.00 96.56 104 LEU A CA 1
ATOM 760 C C . LEU A 1 104 ? 1.693 18.963 5.745 1.00 96.56 104 LEU A C 1
ATOM 762 O O . LEU A 1 104 ? 2.918 18.940 5.809 1.00 96.56 104 LEU A O 1
ATOM 766 N N . SER A 1 105 ? 0.999 18.104 4.997 1.00 97.56 105 SER A N 1
ATOM 767 C CA . SER A 1 105 ? 1.615 17.060 4.172 1.00 97.56 105 SER A CA 1
ATOM 768 C C . SER A 1 105 ? 2.141 17.551 2.825 1.00 97.56 105 SER A C 1
ATOM 770 O O . SER A 1 105 ? 2.789 16.776 2.124 1.00 97.56 105 SER A O 1
ATOM 772 N N . LEU A 1 106 ? 1.881 18.809 2.451 1.00 98.00 106 LEU A N 1
ATOM 773 C CA . LEU A 1 106 ? 2.183 19.329 1.119 1.00 98.00 106 LEU A CA 1
ATOM 774 C C . LEU A 1 106 ? 3.647 19.107 0.691 1.00 98.00 106 LEU A C 1
ATOM 776 O O . LEU A 1 106 ? 3.836 18.642 -0.429 1.00 98.00 106 LEU A O 1
ATOM 780 N N . PRO A 1 107 ? 4.679 19.322 1.536 1.00 97.75 107 PRO A N 1
ATOM 781 C CA . PRO A 1 107 ? 6.056 19.021 1.144 1.00 97.75 107 PRO A CA 1
ATOM 782 C C . PRO A 1 107 ? 6.271 17.555 0.746 1.00 97.75 107 PRO A C 1
ATOM 784 O O . PRO A 1 107 ? 6.917 17.280 -0.259 1.00 97.75 107 PRO A O 1
ATOM 787 N N . LEU A 1 108 ? 5.698 16.613 1.502 1.00 97.62 108 LEU A N 1
ATOM 788 C CA . LEU A 1 108 ? 5.817 15.181 1.219 1.00 97.62 108 LEU A CA 1
ATOM 789 C C . LEU A 1 108 ? 5.015 14.778 -0.027 1.00 97.62 108 LEU A C 1
ATOM 791 O O . LEU A 1 108 ? 5.502 13.982 -0.824 1.00 97.62 108 LEU A O 1
ATOM 795 N N . LEU A 1 109 ? 3.818 15.345 -0.215 1.00 98.50 109 LEU A N 1
ATOM 796 C CA . LEU A 1 109 ? 3.007 15.127 -1.417 1.00 98.50 109 LEU A CA 1
ATOM 797 C C . LEU A 1 109 ? 3.705 15.663 -2.671 1.00 98.50 109 LEU A C 1
ATOM 799 O O . LEU A 1 109 ? 3.698 14.984 -3.691 1.00 98.50 109 LEU A O 1
ATOM 803 N N . LEU A 1 110 ? 4.342 16.836 -2.592 1.00 98.44 110 LEU A N 1
ATOM 804 C CA . LEU A 1 110 ? 5.104 17.403 -3.705 1.00 98.44 110 LEU A CA 1
ATOM 805 C C . LEU A 1 110 ? 6.282 16.506 -4.084 1.00 98.44 110 LEU A C 1
ATOM 807 O O . LEU A 1 110 ? 6.417 16.176 -5.258 1.00 98.44 110 LEU A O 1
ATOM 811 N N . ILE A 1 111 ? 7.055 16.032 -3.100 1.00 97.88 111 ILE A N 1
ATOM 812 C CA . ILE A 1 111 ? 8.135 15.062 -3.333 1.00 97.88 111 ILE A CA 1
ATOM 813 C C . ILE A 1 111 ? 7.585 13.805 -4.015 1.00 97.88 111 ILE A C 1
ATOM 815 O O . ILE A 1 111 ? 8.045 13.458 -5.095 1.00 97.88 111 ILE A O 1
ATOM 819 N N . ALA A 1 112 ? 6.561 13.165 -3.439 1.00 98.00 112 ALA A N 1
ATOM 820 C CA . ALA A 1 112 ? 5.981 11.933 -3.980 1.00 98.00 112 ALA A CA 1
ATOM 821 C C . ALA A 1 112 ? 5.392 12.110 -5.392 1.00 98.00 112 ALA A C 1
ATOM 823 O O . ALA A 1 112 ? 5.512 11.214 -6.223 1.00 98.00 112 ALA A O 1
ATOM 824 N N . SER A 1 113 ? 4.806 13.276 -5.682 1.00 98.00 113 SER A N 1
ATOM 825 C CA . SER A 1 113 ? 4.272 13.621 -7.008 1.00 98.00 113 SER A CA 1
ATOM 826 C C . SER A 1 113 ? 5.346 13.961 -8.049 1.00 98.00 113 SER A C 1
ATOM 828 O O . SER A 1 113 ? 5.032 14.061 -9.231 1.00 98.00 113 SER A O 1
ATOM 830 N N . ALA A 1 114 ? 6.597 14.158 -7.636 1.00 97.19 114 ALA A N 1
ATOM 831 C CA . ALA A 1 114 ? 7.721 14.371 -8.541 1.00 97.19 114 ALA A CA 1
ATOM 832 C C . ALA A 1 114 ? 8.563 13.101 -8.748 1.00 97.19 114 ALA A C 1
ATOM 834 O O . ALA A 1 114 ? 9.468 13.118 -9.577 1.00 97.19 114 ALA A O 1
ATOM 835 N N . MET A 1 115 ? 8.293 12.029 -7.992 1.00 96.44 115 MET A N 1
ATOM 836 C CA . MET A 1 115 ? 9.046 10.776 -8.060 1.00 96.44 115 MET A CA 1
ATOM 837 C C . MET A 1 115 ? 8.739 9.989 -9.330 1.00 96.44 115 MET A C 1
ATOM 839 O O . MET A 1 115 ? 7.571 9.842 -9.702 1.00 96.44 115 MET A O 1
ATOM 843 N N . GLU A 1 116 ? 9.785 9.425 -9.935 1.00 95.38 116 GLU A N 1
ATOM 844 C CA . GLU A 1 116 ? 9.648 8.414 -10.985 1.00 95.38 116 GLU A CA 1
ATOM 845 C C . GLU A 1 116 ? 9.554 6.992 -10.393 1.00 95.38 116 GLU A C 1
ATOM 847 O O . GLU A 1 116 ? 10.117 6.715 -9.324 1.00 95.38 116 GLU A O 1
ATOM 852 N N . PRO A 1 117 ? 8.879 6.055 -11.084 1.00 95.81 117 PRO A N 1
ATOM 853 C CA . PRO A 1 117 ? 8.931 4.641 -10.735 1.00 95.81 117 PRO A CA 1
ATOM 854 C C . PRO A 1 117 ? 10.362 4.120 -10.688 1.00 95.81 117 PRO A C 1
ATOM 856 O O . PRO A 1 117 ? 11.191 4.447 -11.540 1.00 95.81 117 PRO A O 1
ATOM 859 N N . SER A 1 118 ? 10.658 3.275 -9.706 1.00 93.06 118 SER A N 1
ATOM 860 C CA . SER A 1 118 ? 12.033 2.826 -9.469 1.00 93.06 118 SER A CA 1
ATOM 861 C C . SER A 1 118 ? 12.140 1.407 -8.923 1.00 93.06 118 SER A C 1
ATOM 863 O O . SER A 1 118 ? 13.229 0.837 -8.921 1.00 93.06 118 SER A O 1
ATOM 865 N N . GLN A 1 119 ? 11.058 0.800 -8.443 1.00 93.62 119 GLN A N 1
ATOM 866 C CA . GLN A 1 119 ? 11.130 -0.508 -7.799 1.00 93.62 119 GLN A CA 1
ATOM 867 C C . GLN A 1 119 ? 10.658 -1.639 -8.711 1.00 93.62 119 GLN A C 1
ATOM 869 O O . GLN A 1 119 ? 9.748 -1.479 -9.522 1.00 93.62 119 GLN A O 1
ATOM 874 N N . TRP A 1 120 ? 11.249 -2.820 -8.527 1.00 91.12 120 TRP A N 1
ATOM 875 C CA . TRP A 1 120 ? 10.959 -4.009 -9.330 1.00 91.12 120 TRP A CA 1
ATOM 876 C C . TRP A 1 120 ? 9.458 -4.338 -9.445 1.00 91.12 120 TRP A C 1
ATOM 878 O O . TRP A 1 120 ? 8.963 -4.573 -10.553 1.00 91.12 120 TRP A O 1
ATOM 888 N N . ASP A 1 121 ? 8.706 -4.341 -8.333 1.00 91.06 121 ASP A N 1
ATOM 889 C CA . ASP A 1 121 ? 7.286 -4.726 -8.386 1.00 91.06 121 ASP A CA 1
ATOM 890 C C . ASP A 1 121 ? 6.422 -3.667 -9.102 1.00 91.06 121 ASP A C 1
ATOM 892 O O . ASP A 1 121 ? 5.344 -3.990 -9.607 1.00 91.06 121 ASP A O 1
ATOM 896 N N . GLU A 1 122 ? 6.885 -2.409 -9.198 1.00 93.19 122 GLU A N 1
ATOM 897 C CA . GLU A 1 122 ? 6.179 -1.362 -9.953 1.00 93.19 122 GLU A CA 1
ATOM 898 C C . GLU A 1 122 ? 6.142 -1.720 -11.436 1.00 93.19 122 GLU A C 1
ATOM 900 O O . GLU A 1 122 ? 5.075 -1.729 -12.049 1.00 93.19 122 GLU A O 1
ATOM 905 N N . PHE A 1 123 ? 7.298 -2.093 -11.985 1.00 94.06 123 PHE A N 1
ATOM 906 C CA . PHE A 1 123 ? 7.460 -2.404 -13.404 1.00 94.06 123 PHE A CA 1
ATOM 907 C C . PHE A 1 123 ? 6.987 -3.805 -13.797 1.00 94.06 123 PHE A C 1
ATOM 909 O O . PHE A 1 123 ? 6.680 -4.042 -14.966 1.00 94.06 123 PHE A O 1
ATOM 916 N N . SER A 1 124 ? 6.925 -4.744 -12.852 1.00 89.25 124 SER A N 1
ATOM 917 C CA . SER A 1 124 ? 6.467 -6.112 -13.131 1.00 89.25 124 SER A CA 1
ATOM 918 C C . SER A 1 124 ? 4.961 -6.305 -12.985 1.00 89.25 124 SER A C 1
ATOM 920 O O . SER A 1 124 ? 4.414 -7.241 -13.564 1.00 89.25 124 SER A O 1
ATOM 922 N N . HIS A 1 125 ? 4.263 -5.458 -12.223 1.00 89.62 125 HIS A N 1
ATOM 923 C CA . HIS A 1 125 ? 2.823 -5.645 -12.039 1.00 89.62 125 HIS A CA 1
ATOM 924 C C . HIS A 1 125 ? 2.030 -4.352 -11.815 1.00 89.62 125 HIS A C 1
ATOM 926 O O . HIS A 1 125 ? 1.032 -4.135 -12.507 1.00 89.62 125 HIS A O 1
ATOM 932 N N . TRP A 1 126 ? 2.473 -3.460 -10.922 1.00 94.44 126 TRP A N 1
ATOM 933 C CA . TRP A 1 126 ? 1.615 -2.361 -10.449 1.00 94.44 126 TRP A CA 1
ATOM 934 C C . TRP A 1 126 ? 1.385 -1.214 -11.442 1.00 94.44 126 TRP A C 1
ATOM 936 O O . TRP A 1 126 ? 0.331 -0.587 -11.381 1.00 94.44 126 TRP A O 1
ATOM 946 N N . LEU A 1 127 ? 2.309 -0.952 -12.369 1.00 95.50 127 LEU A N 1
ATOM 947 C CA . LEU A 1 127 ? 2.132 -0.006 -13.486 1.00 95.50 127 LEU A CA 1
ATOM 948 C C . LEU A 1 127 ? 1.632 -0.660 -14.785 1.00 95.50 127 LEU A C 1
ATOM 950 O O . LEU A 1 127 ? 0.782 -0.082 -15.468 1.00 95.50 127 LEU A O 1
ATOM 954 N N . PRO A 1 128 ? 2.079 -1.877 -15.141 1.00 95.06 128 PRO A N 1
ATOM 955 C CA . PRO A 1 128 ? 1.595 -2.570 -16.335 1.00 95.06 128 PRO A CA 1
ATOM 956 C C . PRO A 1 128 ? 0.095 -2.881 -16.305 1.00 95.06 128 PRO A C 1
ATOM 958 O O . PRO A 1 128 ? -0.569 -2.818 -17.341 1.00 95.06 128 PRO A O 1
ATOM 961 N N . ALA A 1 129 ? -0.451 -3.216 -15.134 1.00 94.88 129 ALA A N 1
ATOM 962 C CA . ALA A 1 129 ? -1.871 -3.512 -14.965 1.00 94.88 129 ALA A CA 1
ATOM 963 C C . ALA A 1 129 ? -2.793 -2.320 -15.285 1.00 94.88 129 ALA A C 1
ATOM 965 O O . ALA A 1 129 ? -3.643 -2.450 -16.170 1.00 94.88 129 ALA A O 1
ATOM 966 N N . PRO A 1 130 ? -2.622 -1.131 -14.676 1.00 95.94 130 PRO A N 1
ATOM 967 C CA . PRO A 1 130 ? -3.446 0.027 -15.018 1.00 95.94 130 PRO A CA 1
ATOM 968 C C . PRO A 1 130 ? -3.205 0.519 -16.447 1.00 95.94 130 PRO A C 1
ATOM 970 O O . PRO A 1 130 ? -4.160 0.933 -17.102 1.00 95.94 130 PRO A O 1
ATOM 973 N N . ARG A 1 131 ? -1.975 0.420 -16.974 1.00 95.19 131 ARG A N 1
ATOM 974 C CA . ARG A 1 131 ? -1.690 0.750 -18.379 1.00 95.19 131 ARG A CA 1
ATOM 975 C C . ARG A 1 131 ? -2.481 -0.137 -19.341 1.00 95.19 131 ARG A C 1
ATOM 977 O O . ARG A 1 131 ? -3.069 0.367 -20.292 1.00 95.19 131 ARG A O 1
ATOM 984 N N . PHE A 1 132 ? -2.545 -1.439 -19.074 1.00 94.94 132 PHE A N 1
ATOM 985 C CA . PHE A 1 132 ? -3.363 -2.364 -19.857 1.00 94.94 132 PHE A CA 1
ATOM 986 C C . PHE A 1 132 ? -4.853 -2.016 -19.791 1.00 94.94 132 PHE A C 1
ATOM 988 O O . PHE A 1 132 ? -5.513 -2.012 -20.828 1.00 94.94 132 PHE A O 1
ATOM 995 N N . LEU A 1 133 ? -5.374 -1.662 -18.609 1.00 95.94 133 LEU A N 1
ATOM 996 C CA . LEU A 1 133 ? -6.763 -1.210 -18.486 1.00 95.94 133 LEU A CA 1
ATOM 997 C C . LEU A 1 133 ? -7.026 0.083 -19.270 1.00 95.94 133 LEU A C 1
ATOM 999 O O . LEU A 1 133 ? -8.072 0.210 -19.894 1.00 95.94 133 LEU A O 1
ATOM 1003 N N . LEU A 1 134 ? -6.092 1.039 -19.276 1.00 96.12 134 LEU A N 1
ATOM 1004 C CA . LEU A 1 134 ? -6.239 2.275 -20.055 1.00 96.12 134 LEU A CA 1
ATOM 1005 C C . LEU A 1 134 ? -6.298 2.004 -21.566 1.00 96.12 134 LEU A C 1
ATOM 1007 O O . LEU A 1 134 ? -7.039 2.693 -22.269 1.00 96.12 134 LEU A O 1
ATOM 1011 N N . LEU A 1 135 ? -5.543 1.007 -22.041 1.00 94.44 135 LEU A N 1
ATOM 1012 C CA . LEU A 1 135 ? -5.464 0.629 -23.454 1.00 94.44 135 LEU A CA 1
ATOM 1013 C C . LEU A 1 135 ? -6.643 -0.230 -23.923 1.00 94.44 135 LEU A C 1
ATOM 1015 O O . LEU A 1 135 ? -7.122 -0.038 -25.036 1.00 94.44 135 LEU A O 1
ATOM 1019 N N . THR A 1 136 ? -7.080 -1.187 -23.106 1.00 95.44 136 THR A N 1
ATOM 1020 C CA . THR A 1 136 ? -8.046 -2.222 -23.525 1.00 95.44 136 THR A CA 1
ATOM 1021 C C . THR A 1 136 ? -9.433 -2.049 -22.918 1.00 95.44 136 THR A C 1
ATOM 1023 O O . THR A 1 136 ? -10.395 -2.621 -23.419 1.00 95.44 136 THR A O 1
ATOM 1026 N N . ASP A 1 137 ? -9.547 -1.253 -21.853 1.00 96.19 137 ASP A N 1
ATOM 1027 C CA . ASP A 1 137 ? -10.790 -0.958 -21.141 1.00 96.19 137 ASP A CA 1
ATOM 1028 C C . ASP A 1 137 ? -11.545 -2.186 -20.603 1.00 96.19 137 ASP A C 1
ATOM 1030 O O . ASP A 1 137 ? -12.749 -2.123 -20.351 1.00 96.19 137 ASP A O 1
ATOM 1034 N N . ALA A 1 138 ? -10.830 -3.297 -20.413 1.00 96.88 138 ALA A N 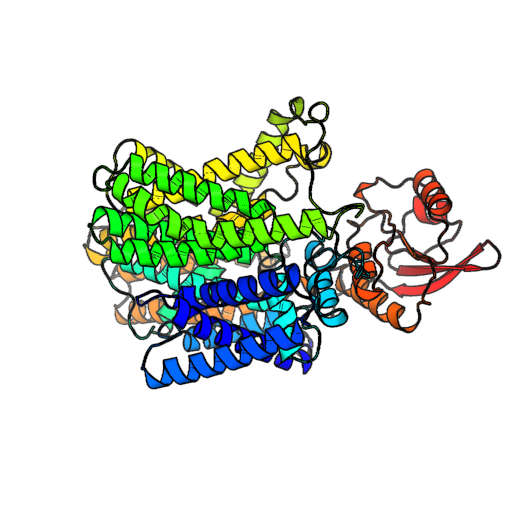1
ATOM 1035 C CA . ALA A 1 138 ? -11.361 -4.573 -19.956 1.00 96.88 138 ALA A CA 1
ATOM 1036 C C . ALA A 1 138 ? -10.287 -5.382 -19.211 1.00 96.88 138 ALA A C 1
ATOM 1038 O O . ALA A 1 138 ? -9.098 -5.058 -19.245 1.00 96.88 138 ALA A O 1
ATOM 1039 N N . PHE A 1 139 ? -10.697 -6.459 -18.540 1.00 96.19 139 PHE A N 1
ATOM 1040 C CA . PHE A 1 139 ? -9.750 -7.407 -17.957 1.00 96.19 139 PHE A CA 1
ATOM 1041 C C . PHE A 1 139 ? -9.016 -8.233 -19.022 1.00 96.19 139 PHE A C 1
ATOM 1043 O O . PHE A 1 139 ? -9.527 -8.406 -20.139 1.00 96.19 139 PHE A O 1
ATOM 1050 N N . PRO A 1 140 ? -7.837 -8.784 -18.678 1.00 94.12 140 PRO A N 1
ATOM 1051 C CA . PRO A 1 140 ? -7.213 -9.808 -19.494 1.00 94.12 140 PRO A CA 1
ATOM 1052 C C . PRO A 1 140 ? -8.128 -11.020 -19.674 1.00 94.12 140 PRO A C 1
ATOM 1054 O O . PRO A 1 140 ? -8.812 -11.451 -18.747 1.00 94.12 140 PRO A O 1
ATOM 1057 N N . SER A 1 141 ? -8.132 -11.579 -20.876 1.00 92.62 141 SER A N 1
ATOM 1058 C CA . SER A 1 141 ? -8.843 -12.818 -21.203 1.00 92.62 141 SER A CA 1
ATOM 1059 C C . SER A 1 141 ? -8.203 -13.487 -22.415 1.00 92.62 141 SER A C 1
ATOM 1061 O O . SER A 1 141 ? -7.360 -12.884 -23.078 1.00 92.62 141 SER A O 1
ATOM 1063 N N . ALA A 1 142 ? -8.634 -14.697 -22.765 1.00 89.19 142 ALA A N 1
ATOM 1064 C CA . ALA A 1 142 ? -8.213 -15.346 -24.009 1.00 89.19 142 ALA A CA 1
ATOM 1065 C C . ALA A 1 142 ? -8.443 -14.469 -25.264 1.00 89.19 142 ALA A C 1
ATOM 1067 O O . ALA A 1 142 ? -7.629 -14.479 -26.184 1.00 89.19 142 ALA A O 1
ATOM 1068 N N . THR A 1 143 ? -9.516 -13.667 -25.292 1.00 90.56 143 THR A N 1
ATOM 1069 C CA . THR A 1 143 ? -9.828 -12.740 -26.399 1.00 90.56 143 THR A CA 1
ATOM 1070 C C . THR A 1 143 ? -9.181 -11.361 -26.256 1.00 90.56 143 THR A C 1
ATOM 1072 O O . THR A 1 143 ? -9.167 -10.591 -27.210 1.00 90.56 143 THR A O 1
ATOM 1075 N N . ASN A 1 144 ? -8.661 -11.037 -25.072 1.00 90.75 144 ASN A N 1
ATOM 1076 C CA . ASN A 1 144 ? -7.943 -9.798 -24.771 1.00 90.75 144 ASN A CA 1
ATOM 1077 C C . ASN A 1 144 ? -6.638 -10.151 -24.036 1.00 90.75 144 ASN A C 1
ATOM 1079 O O . ASN A 1 144 ? -6.538 -9.941 -22.821 1.00 90.75 144 ASN A O 1
ATOM 1083 N N . PRO A 1 145 ? -5.676 -10.793 -24.726 1.00 87.25 145 PRO A N 1
ATOM 1084 C CA . PRO A 1 145 ? -4.476 -11.302 -24.086 1.00 87.25 145 PRO A CA 1
ATOM 1085 C C . PRO A 1 145 ? -3.605 -10.155 -23.577 1.00 87.25 145 PRO A C 1
ATOM 1087 O O . PRO A 1 145 ? -3.602 -9.049 -24.119 1.00 87.25 145 PRO A O 1
ATOM 1090 N N . ILE A 1 146 ? -2.825 -10.427 -22.535 1.00 83.69 146 ILE A N 1
ATOM 1091 C CA . ILE A 1 146 ? -1.900 -9.446 -21.965 1.00 83.69 146 ILE A CA 1
ATOM 1092 C C . ILE A 1 146 ? -0.844 -9.111 -23.010 1.00 83.69 146 ILE A C 1
ATOM 1094 O O . ILE A 1 146 ? -0.084 -9.970 -23.449 1.00 83.69 146 ILE A O 1
ATOM 1098 N N . THR A 1 147 ? -0.761 -7.838 -23.362 1.00 69.06 147 THR A N 1
ATOM 1099 C CA . THR A 1 147 ? 0.231 -7.319 -24.309 1.00 69.06 147 THR A CA 1
ATOM 1100 C C . THR A 1 147 ? 1.437 -6.675 -23.615 1.00 69.06 147 THR A C 1
ATOM 1102 O O . THR A 1 147 ? 2.353 -6.212 -24.287 1.00 69.06 147 THR A O 1
ATOM 1105 N N . GLY A 1 148 ? 1.455 -6.656 -22.274 1.00 69.88 148 GLY A N 1
ATOM 1106 C CA . GLY A 1 148 ? 2.450 -5.964 -21.446 1.00 69.88 148 GLY A CA 1
ATOM 1107 C C . GLY A 1 148 ? 3.135 -6.850 -20.401 1.00 69.88 148 GLY A C 1
ATOM 1108 O O . GLY A 1 148 ? 3.099 -8.069 -20.466 1.00 69.88 148 GLY A O 1
ATOM 1109 N N . THR A 1 149 ? 3.773 -6.231 -19.411 1.00 76.50 149 THR A N 1
ATOM 1110 C CA . THR A 1 149 ? 4.744 -6.895 -18.517 1.00 76.50 149 THR A CA 1
ATOM 1111 C C . THR A 1 149 ? 4.152 -7.493 -17.243 1.00 76.50 149 THR A C 1
ATOM 1113 O O . THR A 1 149 ? 4.900 -7.814 -16.322 1.00 76.50 149 THR A O 1
ATOM 1116 N N . GLN A 1 150 ? 2.823 -7.609 -17.163 1.00 85.12 150 GLN A N 1
ATOM 1117 C CA . GLN A 1 150 ? 2.134 -8.089 -15.966 1.00 85.12 150 GLN A CA 1
ATOM 1118 C C . GLN A 1 150 ? 2.539 -9.534 -15.661 1.00 85.12 150 GLN A C 1
ATOM 1120 O O . GLN A 1 150 ? 2.066 -10.463 -16.309 1.00 85.12 150 GLN A O 1
ATOM 1125 N N . MET A 1 151 ? 3.385 -9.723 -14.650 1.00 84.25 151 MET A N 1
ATOM 1126 C CA . MET A 1 151 ? 3.898 -11.051 -14.299 1.00 84.25 151 MET A CA 1
ATOM 1127 C C . MET A 1 151 ? 2.830 -11.980 -13.709 1.00 84.25 151 MET A C 1
ATOM 1129 O O . MET A 1 151 ? 2.929 -13.190 -13.864 1.00 84.25 151 MET A O 1
ATOM 1133 N N . LEU A 1 152 ? 1.841 -11.422 -13.005 1.00 87.81 152 LEU A N 1
ATOM 1134 C CA . LEU A 1 152 ? 0.804 -12.170 -12.287 1.00 87.81 152 LEU A CA 1
ATOM 1135 C C . LEU A 1 152 ? -0.574 -11.598 -12.633 1.00 87.81 152 LEU A C 1
ATOM 1137 O O . LEU A 1 152 ? -1.140 -10.829 -11.858 1.00 87.81 152 LEU A O 1
ATOM 1141 N N . PRO A 1 153 ? -1.107 -11.888 -13.825 1.00 90.31 153 PRO A N 1
ATOM 1142 C CA . PRO A 1 153 ? -2.334 -11.257 -14.300 1.00 90.31 153 PRO A CA 1
ATOM 1143 C C . PRO A 1 153 ? -3.590 -11.655 -13.539 1.00 90.31 153 PRO A C 1
ATOM 1145 O O . PRO A 1 153 ? -4.553 -10.897 -13.562 1.00 90.31 153 PRO A O 1
ATOM 1148 N N . ALA A 1 154 ? -3.580 -12.792 -12.840 1.00 92.25 154 ALA A N 1
ATOM 1149 C CA . ALA A 1 154 ? -4.681 -13.200 -11.975 1.00 92.25 154 ALA A CA 1
ATOM 1150 C C . ALA A 1 154 ? -4.639 -12.521 -10.597 1.00 92.25 154 ALA A C 1
ATOM 1152 O O . ALA A 1 154 ? -5.504 -12.776 -9.754 1.00 92.25 154 ALA A O 1
ATOM 1153 N N . TYR A 1 155 ? -3.670 -11.632 -10.341 1.00 92.88 155 TYR A N 1
ATOM 1154 C CA . TYR A 1 155 ? -3.750 -10.772 -9.169 1.00 92.88 155 TYR A CA 1
ATOM 1155 C C . TYR A 1 155 ? -5.014 -9.915 -9.237 1.00 92.88 155 TYR A C 1
ATOM 1157 O O . TYR A 1 155 ? -5.288 -9.322 -10.276 1.00 92.88 155 TYR A O 1
ATOM 1165 N N . PRO A 1 156 ? -5.782 -9.832 -8.142 1.00 94.62 156 PRO A N 1
ATOM 1166 C CA . PRO A 1 156 ? -6.995 -9.031 -8.116 1.00 94.62 156 PRO A CA 1
ATOM 1167 C C . PRO A 1 156 ? -6.729 -7.521 -8.312 1.00 94.62 156 PRO A C 1
ATOM 1169 O O . PRO A 1 156 ? -5.668 -7.005 -7.961 1.00 94.62 156 PRO A O 1
ATOM 1172 N N . TYR A 1 157 ? -7.698 -6.795 -8.882 1.00 96.56 157 TYR A N 1
ATOM 1173 C CA . TYR A 1 157 ? -7.466 -5.476 -9.501 1.00 96.56 157 TYR A CA 1
ATOM 1174 C C . TYR A 1 157 ? -7.865 -4.261 -8.647 1.00 96.56 157 TYR A C 1
ATOM 1176 O O . TYR A 1 157 ? -7.774 -3.131 -9.129 1.00 96.56 157 TYR A O 1
ATOM 1184 N N . ALA A 1 158 ? -8.274 -4.420 -7.383 1.00 98.06 158 ALA A N 1
ATOM 1185 C CA . ALA A 1 158 ? -8.751 -3.289 -6.576 1.00 98.06 158 ALA A CA 1
ATOM 1186 C C . ALA A 1 158 ? -7.725 -2.151 -6.498 1.00 98.06 158 ALA A C 1
ATOM 1188 O O . ALA A 1 158 ? -8.090 -0.987 -6.654 1.00 98.06 158 ALA A O 1
ATOM 1189 N N . TRP A 1 159 ? -6.443 -2.470 -6.294 1.00 97.88 159 TRP A N 1
ATOM 1190 C CA . TRP A 1 159 ? -5.381 -1.458 -6.278 1.00 97.88 159 TRP A CA 1
ATOM 1191 C C . TRP A 1 159 ? -5.143 -0.845 -7.663 1.00 97.88 159 TRP A C 1
ATOM 1193 O O . TRP A 1 159 ? -5.026 0.372 -7.797 1.00 97.88 159 TRP A O 1
ATOM 1203 N N . VAL A 1 160 ? -5.165 -1.683 -8.700 1.00 97.38 160 VAL A N 1
ATOM 1204 C CA . VAL A 1 160 ? -4.987 -1.292 -10.105 1.00 97.38 160 VAL A CA 1
ATOM 1205 C C . VAL A 1 160 ? -6.048 -0.286 -10.556 1.00 97.38 160 VAL A C 1
ATOM 1207 O O . VAL A 1 160 ? -5.726 0.672 -11.265 1.00 97.38 160 VAL A O 1
ATOM 1210 N N . PHE A 1 161 ? -7.298 -0.444 -10.110 1.00 98.56 161 PHE A N 1
ATOM 1211 C CA . PHE A 1 161 ? -8.372 0.487 -10.453 1.00 98.56 161 PHE A CA 1
ATOM 1212 C C . PHE A 1 161 ? -8.075 1.917 -10.024 1.00 98.56 161 PHE A C 1
ATOM 1214 O O . PHE A 1 161 ? -8.479 2.838 -10.723 1.00 98.56 161 PHE A O 1
ATOM 1221 N N . LEU A 1 162 ? -7.368 2.137 -8.914 1.00 98.56 162 LEU A N 1
ATOM 1222 C CA . LEU A 1 162 ? -7.105 3.496 -8.453 1.00 98.56 162 LEU A CA 1
ATOM 1223 C C . LEU A 1 162 ? -6.156 4.245 -9.398 1.00 98.56 162 LEU A C 1
ATOM 1225 O O . LEU A 1 162 ? -6.431 5.390 -9.761 1.00 98.56 162 LEU A O 1
ATOM 1229 N N . SER A 1 163 ? -5.091 3.589 -9.862 1.00 97.88 163 SER A N 1
ATOM 1230 C CA . SER A 1 163 ? -4.183 4.159 -10.867 1.00 97.88 163 SER A CA 1
ATOM 1231 C C . SER A 1 163 ? -4.879 4.335 -12.219 1.00 97.88 163 SER A C 1
ATOM 1233 O O . SER A 1 163 ? -4.738 5.381 -12.848 1.00 97.88 163 SER A O 1
ATOM 1235 N N . TYR A 1 164 ? -5.699 3.363 -12.634 1.00 98.50 164 TYR A N 1
ATOM 1236 C CA . TYR A 1 164 ? -6.515 3.461 -13.848 1.00 98.50 164 TYR A CA 1
ATOM 1237 C C . TYR A 1 164 ? -7.479 4.663 -13.802 1.00 98.50 164 TYR A C 1
ATOM 1239 O O . TYR A 1 164 ? -7.498 5.479 -14.721 1.00 98.50 164 TYR A O 1
ATOM 1247 N N . LEU A 1 165 ? -8.240 4.824 -12.714 1.00 98.75 165 LEU A N 1
ATOM 1248 C CA . LEU A 1 165 ? -9.185 5.932 -12.540 1.00 98.75 165 LEU A CA 1
ATOM 1249 C C . LEU A 1 165 ? -8.472 7.281 -12.454 1.00 98.75 165 LEU A C 1
ATOM 1251 O O . LEU A 1 165 ? -8.952 8.258 -13.024 1.00 98.75 165 LEU A O 1
ATOM 1255 N N . THR A 1 166 ? -7.313 7.331 -11.793 1.00 98.75 166 THR A N 1
ATOM 1256 C CA . THR A 1 166 ? -6.463 8.530 -11.785 1.00 98.75 166 THR A CA 1
ATOM 1257 C C . THR A 1 166 ? -6.060 8.899 -13.208 1.00 98.75 166 THR A C 1
ATOM 1259 O O . THR A 1 166 ? -6.212 10.053 -13.601 1.00 98.75 166 THR A O 1
ATOM 1262 N N . GLY A 1 167 ? -5.625 7.920 -14.007 1.00 98.38 167 GLY A N 1
ATOM 1263 C CA . GLY A 1 167 ? -5.255 8.159 -15.397 1.00 98.38 167 GLY A CA 1
ATOM 1264 C C . GLY A 1 167 ? -6.428 8.607 -16.272 1.00 98.38 167 GLY A C 1
ATOM 1265 O O . GLY A 1 167 ? -6.271 9.488 -17.113 1.00 98.38 167 GLY A O 1
ATOM 1266 N N . ARG A 1 168 ? -7.639 8.091 -16.024 1.00 98.12 168 ARG A N 1
ATOM 1267 C CA . ARG A 1 168 ? -8.864 8.570 -16.688 1.00 98.12 168 ARG A CA 1
ATOM 1268 C C . ARG A 1 168 ? -9.207 10.018 -16.327 1.00 98.12 168 ARG A C 1
ATOM 1270 O O . ARG A 1 168 ? -9.663 10.748 -17.198 1.00 98.12 168 ARG A O 1
ATOM 1277 N N . ILE A 1 169 ? -8.977 10.441 -15.081 1.00 98.56 169 ILE A N 1
ATOM 1278 C CA . ILE A 1 169 ? -9.184 11.836 -14.651 1.00 98.56 169 ILE A CA 1
ATOM 1279 C C . ILE A 1 169 ? -8.112 12.760 -15.248 1.00 98.56 169 ILE A C 1
ATOM 1281 O O . ILE A 1 169 ? -8.436 13.861 -15.683 1.00 98.56 169 ILE A O 1
ATOM 1285 N N . ALA A 1 170 ? -6.851 12.321 -15.274 1.00 98.38 170 ALA A N 1
ATOM 1286 C CA . ALA A 1 170 ? -5.728 13.105 -15.790 1.00 98.38 170 ALA A CA 1
ATOM 1287 C C . ALA A 1 170 ? -5.682 13.174 -17.327 1.00 98.38 170 ALA A C 1
ATOM 1289 O O . ALA A 1 170 ? -5.116 14.111 -17.883 1.00 98.38 170 ALA A O 1
ATOM 1290 N N . GLY A 1 171 ? -6.256 12.184 -18.015 1.00 97.62 171 GLY A N 1
ATOM 1291 C CA . GLY A 1 171 ? -6.172 12.025 -19.469 1.00 97.62 171 GLY A CA 1
ATOM 1292 C C . GLY A 1 171 ? -4.916 11.287 -19.954 1.00 97.62 171 GLY A C 1
ATOM 1293 O O . GLY A 1 171 ? -4.766 11.074 -21.153 1.00 97.62 171 GLY A O 1
ATOM 1294 N N . PHE A 1 172 ? -4.031 10.866 -19.049 1.00 96.69 172 PHE A N 1
ATOM 1295 C CA . PHE A 1 172 ? -2.812 10.105 -19.338 1.00 96.69 172 PHE A CA 1
ATOM 1296 C C . PHE A 1 172 ? -2.438 9.208 -18.149 1.00 96.69 172 PHE A C 1
AT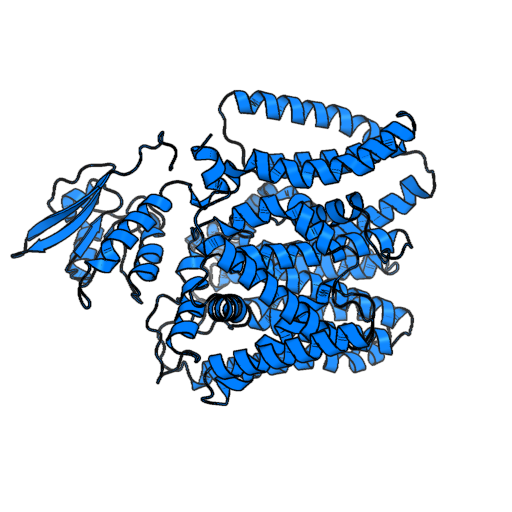OM 1298 O O . PHE A 1 172 ? -2.992 9.346 -17.061 1.00 96.69 172 PHE A O 1
ATOM 1305 N N . MET A 1 173 ? -1.505 8.271 -18.335 1.00 96.31 173 MET A N 1
ATOM 1306 C CA . MET A 1 173 ? -1.038 7.404 -17.247 1.00 96.31 173 MET A CA 1
ATOM 1307 C C . MET A 1 173 ? -0.235 8.209 -16.215 1.00 96.31 173 MET A C 1
ATOM 1309 O O . MET A 1 173 ? 0.821 8.746 -16.529 1.00 96.31 173 MET A O 1
ATOM 1313 N N . VAL A 1 174 ? -0.720 8.265 -14.974 1.00 97.81 174 VAL A N 1
ATOM 1314 C CA . VAL A 1 174 ? -0.030 8.933 -13.861 1.00 97.81 174 VAL A CA 1
ATOM 1315 C C . VAL A 1 174 ? 0.786 7.890 -13.101 1.00 97.81 174 VAL A C 1
ATOM 1317 O O . VAL A 1 174 ? 0.274 7.217 -12.207 1.00 97.81 174 VAL A O 1
ATOM 1320 N N . ASP A 1 175 ? 2.055 7.736 -13.476 1.00 95.50 175 ASP A N 1
ATOM 1321 C CA . ASP A 1 175 ? 2.933 6.672 -12.967 1.00 95.50 175 ASP A CA 1
ATOM 1322 C C . ASP A 1 175 ? 3.092 6.689 -11.433 1.00 95.50 175 ASP A C 1
ATOM 1324 O O . ASP A 1 175 ? 3.150 5.643 -10.790 1.00 95.50 175 ASP A O 1
ATOM 1328 N N . ASN A 1 176 ? 3.078 7.867 -10.811 1.00 96.62 176 ASN A N 1
ATOM 1329 C CA . ASN A 1 176 ? 3.191 8.021 -9.359 1.00 96.62 176 ASN A CA 1
ATOM 1330 C C . ASN A 1 176 ? 1.842 8.117 -8.624 1.00 96.62 176 ASN A C 1
ATOM 1332 O O . ASN A 1 176 ? 1.801 8.445 -7.438 1.00 96.62 176 ASN A O 1
ATOM 1336 N N . ALA A 1 177 ? 0.724 7.782 -9.277 1.00 98.31 177 ALA A N 1
ATOM 1337 C CA . ALA A 1 177 ? -0.583 7.769 -8.618 1.00 98.31 177 ALA A CA 1
ATOM 1338 C C . ALA A 1 177 ? -0.580 6.871 -7.368 1.00 98.31 177 ALA A C 1
ATOM 1340 O O . ALA A 1 177 ? -1.107 7.249 -6.320 1.00 98.31 177 ALA A O 1
ATOM 1341 N N . GLY A 1 178 ? 0.062 5.702 -7.459 1.00 97.75 178 GLY A N 1
ATOM 1342 C CA . GLY A 1 178 ? 0.130 4.738 -6.361 1.00 97.75 178 GLY A CA 1
ATOM 1343 C C . GLY A 1 178 ? 0.846 5.271 -5.114 1.00 97.75 178 GLY A C 1
ATOM 1344 O O . GLY A 1 178 ? 0.363 5.044 -4.004 1.00 97.75 178 GLY A O 1
ATOM 1345 N N . SER A 1 179 ? 1.930 6.041 -5.272 1.00 97.56 179 SER A N 1
ATOM 1346 C CA . SER A 1 179 ? 2.666 6.627 -4.139 1.00 97.56 179 SER A CA 1
ATOM 1347 C C . SER A 1 179 ? 1.815 7.659 -3.393 1.00 97.56 179 SER A C 1
ATOM 1349 O O . SER A 1 179 ? 1.710 7.635 -2.163 1.00 97.56 179 SER A O 1
ATOM 1351 N N . LEU A 1 180 ? 1.128 8.524 -4.140 1.00 98.62 180 LEU A N 1
ATOM 1352 C CA . LEU A 1 180 ? 0.234 9.542 -3.595 1.00 98.62 180 LEU A CA 1
ATOM 1353 C C . LEU A 1 180 ? -0.972 8.916 -2.887 1.00 98.62 180 LEU A C 1
ATOM 1355 O O . LEU A 1 180 ? -1.329 9.329 -1.782 1.00 98.62 180 LEU A O 1
ATOM 1359 N N . LEU A 1 181 ? -1.572 7.880 -3.475 1.00 98.69 181 LEU A N 1
ATOM 1360 C CA . LEU A 1 181 ? -2.684 7.144 -2.869 1.00 98.69 181 LEU A CA 1
ATOM 1361 C C . LEU A 1 181 ? -2.264 6.419 -1.583 1.00 98.69 181 LEU A C 1
ATOM 1363 O O . LEU A 1 181 ? -3.002 6.453 -0.597 1.00 98.69 181 LEU A O 1
ATOM 1367 N N . ASN A 1 182 ? -1.070 5.820 -1.555 1.00 98.62 182 ASN A N 1
ATOM 1368 C CA . ASN A 1 182 ? -0.503 5.214 -0.349 1.00 98.62 182 ASN A CA 1
ATOM 1369 C C . ASN A 1 182 ? -0.341 6.241 0.782 1.00 98.62 182 ASN A C 1
ATOM 1371 O O . ASN A 1 182 ? -0.711 5.960 1.925 1.00 98.62 182 ASN A O 1
ATOM 1375 N N . LEU A 1 183 ? 0.131 7.455 0.477 1.00 98.62 183 LEU A N 1
ATOM 1376 C CA . LEU A 1 183 ? 0.204 8.540 1.458 1.00 98.62 183 LEU A CA 1
ATOM 1377 C C . LEU A 1 183 ? -1.177 8.939 1.988 1.00 98.62 183 LEU A C 1
ATOM 1379 O O . LEU A 1 183 ? -1.363 9.002 3.201 1.00 98.62 183 LEU A O 1
ATOM 1383 N N . LEU A 1 184 ? -2.169 9.144 1.119 1.00 98.81 184 LEU A N 1
ATOM 1384 C CA . LEU A 1 184 ? -3.527 9.518 1.540 1.00 98.81 184 LEU A CA 1
ATOM 1385 C C . LEU A 1 184 ? -4.209 8.427 2.390 1.00 98.81 184 LEU A C 1
ATOM 1387 O O . LEU A 1 184 ? -4.923 8.735 3.356 1.00 98.81 184 LEU A O 1
ATOM 1391 N N . LEU A 1 185 ? -3.931 7.154 2.093 1.00 98.81 185 LEU A N 1
ATOM 1392 C CA . LEU A 1 185 ? -4.335 6.009 2.909 1.00 98.81 185 LEU A CA 1
ATOM 1393 C C . LEU A 1 185 ? -3.685 6.052 4.301 1.00 98.81 185 LEU A C 1
ATOM 1395 O O . LEU A 1 185 ? -4.391 5.952 5.308 1.00 98.81 185 LEU A O 1
ATOM 1399 N N . LEU A 1 186 ? -2.368 6.269 4.381 1.00 98.62 186 LEU A N 1
ATOM 1400 C CA . LEU A 1 186 ? -1.653 6.419 5.654 1.00 98.62 186 LEU A CA 1
ATOM 1401 C C . LEU A 1 186 ? -2.130 7.639 6.447 1.00 98.62 186 LEU A C 1
ATOM 1403 O O . LEU A 1 186 ? -2.225 7.575 7.671 1.00 98.62 186 LEU A O 1
ATOM 1407 N N . PHE A 1 187 ? -2.479 8.735 5.776 1.00 98.25 187 PHE A N 1
ATOM 1408 C CA . PHE A 1 187 ? -3.005 9.938 6.419 1.00 98.25 187 PHE A CA 1
ATOM 1409 C C . PHE A 1 187 ? -4.367 9.667 7.063 1.00 98.25 187 PHE A C 1
ATOM 1411 O O . PHE A 1 187 ? -4.607 9.984 8.230 1.00 98.25 187 PHE A O 1
ATOM 1418 N N . SER A 1 188 ? -5.243 8.983 6.335 1.00 98.31 188 SER A N 1
ATOM 1419 C CA . SER A 1 188 ? -6.545 8.558 6.853 1.00 98.31 188 SER A CA 1
ATOM 1420 C C . SER A 1 188 ? -6.396 7.594 8.027 1.00 98.31 188 SER A C 1
ATOM 1422 O O . SER A 1 188 ? -7.077 7.712 9.047 1.00 98.31 188 SER A O 1
ATOM 1424 N N . PHE A 1 189 ? -5.423 6.692 7.951 1.00 98.56 189 PHE A N 1
ATOM 1425 C CA . PHE A 1 189 ? -5.099 5.824 9.071 1.00 98.56 189 PHE A CA 1
ATOM 1426 C C . PHE A 1 189 ? -4.506 6.582 10.271 1.00 98.56 189 PHE A C 1
ATOM 1428 O O . PHE A 1 189 ? -4.807 6.269 11.421 1.00 98.56 189 PHE A O 1
ATOM 1435 N N . GLY A 1 190 ? -3.734 7.638 10.028 1.00 97.75 190 GLY A N 1
ATOM 1436 C CA . GLY A 1 190 ? -3.211 8.540 11.050 1.00 97.75 190 GLY A CA 1
ATOM 1437 C C . GLY A 1 190 ? -4.304 9.185 11.912 1.00 97.75 190 GLY A C 1
ATOM 1438 O O . GLY A 1 190 ? -4.175 9.252 13.137 1.00 97.75 190 GLY A O 1
ATOM 1439 N N . PHE A 1 191 ? -5.434 9.570 11.305 1.00 97.81 191 PHE A N 1
ATOM 1440 C CA . PHE A 1 191 ? -6.629 9.993 12.049 1.00 97.81 191 PHE A CA 1
ATOM 1441 C C . PHE A 1 191 ? -7.170 8.885 12.962 1.00 97.81 191 PHE A C 1
ATOM 1443 O O . PHE A 1 191 ? -7.550 9.167 14.100 1.00 97.81 191 PHE A O 1
ATOM 1450 N N . THR A 1 192 ? -7.172 7.634 12.491 1.00 98.06 192 THR A N 1
ATOM 1451 C CA . THR A 1 192 ? -7.590 6.474 13.298 1.00 98.06 192 THR A CA 1
ATOM 1452 C C . THR A 1 192 ? -6.665 6.279 14.491 1.00 98.06 192 THR A C 1
ATOM 1454 O O . THR A 1 192 ? -7.140 6.131 15.614 1.00 98.06 192 THR A O 1
ATOM 1457 N N . ALA A 1 193 ? -5.348 6.332 14.277 1.00 97.31 193 ALA A N 1
ATOM 1458 C CA . ALA A 1 193 ? -4.366 6.214 15.350 1.00 97.31 193 ALA A CA 1
ATOM 1459 C C . ALA A 1 193 ? -4.583 7.293 16.427 1.00 97.31 193 ALA A C 1
ATOM 1461 O O . ALA A 1 193 ? -4.654 6.976 17.616 1.00 97.31 193 ALA A O 1
ATOM 1462 N N . LEU A 1 194 ? -4.785 8.553 16.021 1.00 95.56 194 LEU A N 1
ATOM 1463 C CA . LEU A 1 194 ? -5.092 9.635 16.957 1.00 95.56 194 LEU A CA 1
ATOM 1464 C C . LEU A 1 194 ? -6.413 9.397 17.706 1.00 95.56 194 LEU A C 1
ATOM 1466 O O . LEU A 1 194 ? -6.463 9.579 18.924 1.00 95.56 194 LEU A O 1
ATOM 1470 N N . ARG A 1 195 ? -7.469 8.951 17.012 1.00 96.62 195 ARG A N 1
ATOM 1471 C CA . ARG A 1 195 ? -8.752 8.611 17.646 1.00 96.62 195 ARG A CA 1
ATOM 1472 C C . ARG A 1 195 ? -8.573 7.542 18.718 1.00 96.62 195 ARG A C 1
ATOM 1474 O O . ARG A 1 195 ? -9.102 7.707 19.810 1.00 96.62 195 ARG A O 1
ATOM 1481 N N . LEU A 1 196 ? -7.840 6.470 18.426 1.00 96.62 196 LEU A N 1
ATOM 1482 C CA . LEU A 1 196 ? -7.609 5.377 19.373 1.00 96.62 196 LEU A CA 1
ATOM 1483 C C . LEU A 1 196 ? -6.850 5.846 20.615 1.00 96.62 196 LEU A C 1
ATOM 1485 O O . LEU A 1 196 ? -7.215 5.477 21.731 1.00 96.62 196 LEU A O 1
ATOM 1489 N N . ALA A 1 197 ? -5.835 6.693 20.430 1.00 93.81 197 ALA A N 1
ATOM 1490 C CA . ALA A 1 197 ? -5.099 7.289 21.540 1.00 93.81 197 ALA A CA 1
ATOM 1491 C C . ALA A 1 197 ? -6.010 8.153 22.430 1.00 93.81 197 ALA A C 1
ATOM 1493 O O . ALA A 1 197 ? -5.973 8.028 23.653 1.00 93.81 197 ALA A O 1
ATOM 1494 N N . LEU A 1 198 ? -6.875 8.985 21.835 1.00 92.12 198 LEU A N 1
ATOM 1495 C CA . LEU A 1 198 ? -7.845 9.798 22.579 1.00 92.12 198 LEU A CA 1
ATOM 1496 C C . LEU A 1 198 ? -8.901 8.933 23.278 1.00 92.12 198 LEU A C 1
ATOM 1498 O O . LEU A 1 198 ? -9.166 9.129 24.465 1.00 92.12 198 LEU A O 1
ATOM 1502 N N . GLN A 1 199 ? -9.433 7.924 22.591 1.00 94.62 199 GLN A N 1
ATOM 1503 C CA . GLN A 1 199 ? -10.431 7.008 23.137 1.00 94.62 199 GLN A CA 1
ATOM 1504 C C . GLN A 1 199 ? -9.899 6.264 24.368 1.00 94.62 199 GLN A C 1
ATOM 1506 O O . GLN A 1 199 ? -10.612 6.134 25.361 1.00 94.62 199 GLN A O 1
ATOM 1511 N N . ALA A 1 200 ? -8.631 5.845 24.356 1.00 93.94 200 ALA A N 1
ATOM 1512 C CA . ALA A 1 200 ? -7.982 5.229 25.513 1.00 93.94 200 ALA A CA 1
ATOM 1513 C C . ALA A 1 200 ? -7.894 6.173 26.733 1.00 93.94 200 ALA A C 1
ATOM 1515 O O . ALA A 1 200 ? -7.909 5.713 27.876 1.00 93.94 200 ALA A O 1
ATOM 1516 N N . THR A 1 201 ? -7.874 7.493 26.512 1.00 90.81 201 THR A N 1
ATOM 1517 C CA . THR A 1 201 ? -7.968 8.504 27.584 1.00 90.81 201 THR A CA 1
ATOM 1518 C C . THR A 1 201 ? -9.405 8.801 28.030 1.00 90.81 201 THR A C 1
ATOM 1520 O O . THR A 1 201 ? -9.606 9.565 28.971 1.00 90.81 201 THR A O 1
ATOM 1523 N N . GLY A 1 202 ? -10.414 8.190 27.399 1.00 92.56 202 GLY A N 1
ATOM 1524 C CA . GLY A 1 202 ? -11.829 8.495 27.626 1.00 92.56 202 GLY A CA 1
ATOM 1525 C C . GLY A 1 202 ? -12.292 9.789 26.953 1.00 92.56 202 GLY A C 1
ATOM 1526 O O . GLY A 1 202 ? -13.281 10.373 27.384 1.00 92.56 202 GLY A O 1
ATOM 1527 N N . ARG A 1 203 ? -11.564 10.264 25.934 1.00 90.94 203 ARG A N 1
ATOM 1528 C CA . ARG A 1 203 ? -11.884 11.486 25.188 1.00 90.94 203 ARG A CA 1
ATOM 1529 C C . ARG A 1 203 ? -12.333 11.146 23.775 1.00 90.94 203 ARG A C 1
ATOM 1531 O O . ARG A 1 203 ? -11.760 10.273 23.125 1.00 90.94 203 ARG A O 1
ATOM 1538 N N . ASP A 1 204 ? -13.304 11.902 23.281 1.00 90.81 204 ASP A N 1
ATOM 1539 C CA . ASP A 1 204 ? -13.722 11.826 21.888 1.00 90.81 204 ASP A CA 1
ATOM 1540 C C . ASP A 1 204 ? -12.801 12.631 20.968 1.00 90.81 204 ASP A C 1
ATOM 1542 O O . ASP A 1 204 ? -12.116 13.577 21.368 1.00 90.81 204 ASP A O 1
ATOM 1546 N N . MET A 1 205 ? -12.813 12.253 19.692 1.00 90.62 205 MET A N 1
ATOM 1547 C CA . MET A 1 205 ? -12.164 13.023 18.640 1.00 90.62 205 MET A CA 1
ATOM 1548 C C . MET A 1 205 ? -12.888 14.371 18.476 1.00 90.62 205 MET A C 1
ATOM 1550 O O . MET A 1 205 ? -14.101 14.366 18.253 1.00 90.62 205 MET A O 1
ATOM 1554 N N . PRO A 1 206 ? -12.194 15.522 18.544 1.00 89.62 206 PRO A N 1
ATOM 1555 C CA . PRO A 1 206 ? -12.856 16.811 18.396 1.00 89.62 206 PRO A CA 1
ATOM 1556 C C . PRO A 1 206 ? -13.380 16.995 16.966 1.00 89.62 206 PRO A C 1
ATOM 1558 O O . PRO A 1 206 ? -12.763 16.541 16.000 1.00 89.62 206 PRO A O 1
ATOM 1561 N N . ALA A 1 207 ? -14.495 17.720 16.824 1.00 89.38 207 ALA A N 1
ATOM 1562 C CA . ALA A 1 207 ? -15.125 17.992 15.527 1.00 89.38 207 ALA A CA 1
ATOM 1563 C C . ALA A 1 207 ? -14.209 18.753 14.551 1.00 89.38 207 ALA A C 1
ATOM 1565 O O . ALA A 1 207 ? -14.358 18.628 13.339 1.00 89.38 207 ALA A O 1
ATOM 1566 N N . HIS A 1 208 ? -13.241 19.513 15.071 1.00 91.69 208 HIS A N 1
ATOM 1567 C CA . HIS A 1 208 ? -12.208 20.179 14.288 1.00 91.69 208 HIS A CA 1
ATOM 1568 C C . HIS A 1 208 ? -10.846 19.979 14.953 1.00 91.69 208 HIS A C 1
ATOM 1570 O O . HIS A 1 208 ? -10.624 20.450 16.071 1.00 91.69 208 HIS A O 1
ATOM 1576 N N . LEU A 1 209 ? -9.908 19.323 14.264 1.00 91.56 209 LEU A N 1
ATOM 1577 C CA . LEU A 1 209 ? -8.544 19.211 14.769 1.00 91.56 209 LEU A CA 1
ATOM 1578 C C . LEU A 1 209 ? -7.841 20.573 14.796 1.00 91.56 209 LEU A C 1
ATOM 1580 O O . LEU A 1 209 ? -7.933 21.378 13.862 1.00 91.56 209 LEU A O 1
ATOM 1584 N N . SER A 1 210 ? -7.074 20.812 15.856 1.00 90.00 210 SER A N 1
ATOM 1585 C CA . SER A 1 210 ? -6.054 21.860 15.886 1.00 90.00 210 SER A CA 1
ATOM 1586 C C . SER A 1 210 ? -4.865 21.473 14.990 1.00 90.00 210 SER A C 1
ATOM 1588 O O . SER A 1 210 ? -4.688 20.300 14.664 1.00 90.00 210 SER A O 1
ATOM 1590 N N . TRP A 1 211 ? -4.036 22.442 14.584 1.00 92.56 211 TRP A N 1
ATOM 1591 C CA . TRP A 1 211 ? -2.824 22.164 13.793 1.00 92.56 211 TRP A CA 1
ATOM 1592 C C . TRP A 1 211 ? -1.889 21.123 14.435 1.00 92.56 211 TRP A C 1
ATOM 1594 O O . TRP A 1 211 ? -1.468 20.212 13.725 1.00 92.56 211 TRP A O 1
ATOM 1604 N N . PRO A 1 212 ? -1.622 21.162 15.757 1.00 85.69 212 PRO A N 1
ATOM 1605 C CA . PRO A 1 212 ? -0.776 20.157 16.397 1.00 85.69 212 PRO A CA 1
ATOM 1606 C C . PRO A 1 212 ? -1.392 18.757 16.379 1.00 85.69 212 PRO A C 1
ATOM 1608 O O . PRO A 1 212 ? -0.684 17.784 16.152 1.00 85.69 212 PRO A O 1
ATOM 1611 N N . LEU A 1 213 ? -2.710 18.638 16.575 1.00 88.00 213 LEU A N 1
ATOM 1612 C CA . LEU A 1 213 ? -3.388 17.342 16.496 1.00 88.00 213 LEU A CA 1
ATOM 1613 C C . LEU A 1 213 ? -3.405 16.802 15.061 1.00 88.00 213 LEU A C 1
ATOM 1615 O O . LEU A 1 213 ? -3.200 15.610 14.866 1.00 88.00 213 LEU A O 1
ATOM 1619 N N . ALA A 1 214 ? -3.591 17.663 14.056 1.00 95.19 214 ALA A N 1
ATOM 1620 C CA . ALA A 1 214 ? -3.483 17.265 12.652 1.00 95.19 214 ALA A CA 1
ATOM 1621 C C . ALA A 1 214 ? -2.059 16.793 12.303 1.00 95.19 214 ALA A C 1
ATOM 1623 O O . ALA A 1 214 ? -1.897 15.778 11.630 1.00 95.19 214 ALA A O 1
ATOM 1624 N N . ALA A 1 215 ? -1.031 17.475 12.818 1.00 91.50 215 ALA A N 1
ATOM 1625 C CA . ALA A 1 215 ? 0.360 17.053 12.679 1.00 91.50 215 ALA A CA 1
ATOM 1626 C C . ALA A 1 215 ? 0.630 15.713 13.382 1.00 91.50 215 ALA A C 1
ATOM 1628 O O . ALA A 1 215 ? 1.244 14.828 12.798 1.00 91.50 215 ALA A O 1
ATOM 1629 N N . LEU A 1 216 ? 0.119 15.511 14.601 1.00 88.50 216 LEU A N 1
ATOM 1630 C CA . LEU A 1 216 ? 0.244 14.233 15.312 1.00 88.50 216 LEU A CA 1
ATOM 1631 C C . LEU A 1 216 ? -0.474 13.088 14.591 1.00 88.50 216 LEU A C 1
ATOM 1633 O O . LEU A 1 216 ? 0.066 11.986 14.536 1.00 88.50 216 LEU A O 1
ATOM 1637 N N . ALA A 1 217 ? -1.648 13.339 14.004 1.00 94.56 217 ALA A N 1
ATOM 1638 C CA . ALA A 1 217 ? -2.319 12.363 13.149 1.00 94.56 217 ALA A CA 1
ATOM 1639 C C . ALA A 1 217 ? -1.438 11.995 11.942 1.00 94.56 217 ALA A C 1
ATOM 1641 O O . ALA A 1 217 ? -1.253 10.817 11.651 1.00 94.56 217 ALA A O 1
ATOM 1642 N N . LEU A 1 218 ? -0.822 12.986 11.289 1.00 95.19 218 LEU A N 1
ATOM 1643 C CA . LEU A 1 218 ? 0.081 12.780 10.150 1.00 95.19 218 LEU A CA 1
ATOM 1644 C C . LEU A 1 218 ? 1.326 11.983 10.531 1.00 95.19 218 LEU A C 1
ATOM 1646 O O . LEU A 1 218 ? 1.659 10.995 9.874 1.00 95.19 218 LEU A O 1
ATOM 1650 N N . MET A 1 219 ? 1.948 12.329 11.654 1.00 91.50 219 MET A N 1
ATOM 1651 C CA . MET A 1 219 ? 3.041 11.547 12.222 1.00 91.50 219 MET A CA 1
ATOM 1652 C C . MET A 1 219 ? 2.595 10.121 12.569 1.00 91.50 219 MET A C 1
ATOM 1654 O O . MET A 1 219 ? 3.357 9.194 12.330 1.00 91.50 219 MET A O 1
ATOM 1658 N N . GLY A 1 220 ? 1.367 9.915 13.053 1.00 90.56 220 GLY A N 1
ATOM 1659 C CA . GLY A 1 220 ? 0.796 8.591 13.328 1.00 90.56 220 GLY A CA 1
ATOM 1660 C C . GLY A 1 220 ? 0.786 7.651 12.119 1.00 90.56 220 GLY A C 1
ATOM 1661 O O . GLY A 1 220 ? 1.079 6.467 12.265 1.00 90.56 220 GLY A O 1
ATOM 1662 N N . GLY A 1 221 ? 0.490 8.178 10.928 1.00 93.75 221 GLY A N 1
ATOM 1663 C CA . GLY A 1 221 ? 0.498 7.405 9.681 1.00 93.75 221 GLY A CA 1
ATOM 1664 C C . GLY A 1 221 ? 1.894 7.164 9.096 1.00 93.75 221 GLY A C 1
ATOM 1665 O O . GLY A 1 221 ? 2.118 6.143 8.445 1.00 93.75 221 GLY A O 1
ATOM 1666 N N . VAL A 1 222 ? 2.833 8.086 9.336 1.00 93.75 222 VAL A N 1
ATOM 1667 C CA . VAL A 1 222 ? 4.158 8.102 8.689 1.00 93.75 222 VAL A CA 1
ATOM 1668 C C . VAL A 1 222 ? 5.288 7.890 9.699 1.00 93.75 222 VAL A C 1
ATOM 1670 O O . VAL A 1 222 ? 5.878 6.818 9.756 1.00 93.75 222 VAL A O 1
ATOM 1673 N N . ALA A 1 223 ? 5.596 8.891 10.524 1.00 88.00 223 ALA A N 1
ATOM 1674 C CA . ALA A 1 223 ? 6.785 8.890 11.381 1.00 88.00 223 ALA A CA 1
ATOM 1675 C C . ALA A 1 223 ? 6.726 7.881 12.544 1.00 88.00 223 ALA A C 1
ATOM 1677 O O . ALA A 1 223 ? 7.732 7.268 12.892 1.00 88.00 223 ALA A O 1
ATOM 1678 N N . PHE A 1 224 ? 5.554 7.703 13.155 1.00 88.38 224 PHE A N 1
ATOM 1679 C CA . PHE A 1 224 ? 5.316 6.752 14.246 1.00 88.38 224 PHE A CA 1
ATOM 1680 C C . PHE A 1 224 ? 4.924 5.361 13.746 1.00 88.38 224 PHE A C 1
ATOM 1682 O O . PHE A 1 224 ? 4.671 4.471 14.555 1.00 88.38 224 PHE A O 1
ATOM 1689 N N . ASN A 1 225 ? 4.870 5.168 12.430 1.00 93.69 225 ASN A N 1
ATOM 1690 C CA . ASN A 1 225 ? 4.602 3.884 11.820 1.00 93.69 225 ASN A CA 1
ATOM 1691 C C . ASN A 1 225 ? 5.924 3.113 11.649 1.00 93.69 225 ASN A C 1
ATOM 1693 O O . ASN A 1 225 ? 6.687 3.408 10.729 1.00 93.69 225 ASN A O 1
ATOM 1697 N N . PRO A 1 226 ? 6.227 2.110 12.496 1.00 89.75 226 PRO A N 1
ATOM 1698 C CA . PRO A 1 226 ? 7.513 1.421 12.445 1.00 89.75 226 PRO A CA 1
ATOM 1699 C C . PRO A 1 226 ? 7.663 0.521 11.208 1.00 89.75 226 PRO A C 1
ATOM 1701 O O . PRO A 1 226 ? 8.768 0.044 10.945 1.00 89.75 226 PRO A O 1
ATOM 1704 N N . SER A 1 227 ? 6.586 0.283 10.448 1.00 93.19 227 SER A N 1
ATOM 1705 C CA . SER A 1 227 ? 6.644 -0.395 9.152 1.00 93.19 227 SER A CA 1
ATOM 1706 C C . SER A 1 227 ? 6.749 0.566 7.967 1.00 93.19 227 SER A C 1
ATOM 1708 O O . SER A 1 227 ? 6.814 0.098 6.832 1.00 93.19 227 SER A O 1
ATOM 1710 N N . PHE A 1 228 ? 6.758 1.888 8.187 1.00 95.06 228 PHE A N 1
ATOM 1711 C CA . PHE A 1 228 ? 6.947 2.850 7.106 1.00 95.06 228 PHE A CA 1
ATOM 1712 C C . PHE A 1 228 ? 8.358 2.713 6.526 1.00 95.06 228 PHE A C 1
ATOM 1714 O O . PHE A 1 228 ? 9.363 2.857 7.226 1.00 95.06 228 PHE A O 1
ATOM 1721 N N . VAL A 1 229 ? 8.419 2.429 5.231 1.00 94.50 229 VAL A N 1
ATOM 1722 C CA . VAL A 1 229 ? 9.644 2.422 4.437 1.00 94.50 229 VAL A CA 1
ATOM 1723 C C . VAL A 1 229 ? 9.356 3.208 3.177 1.00 94.50 229 VAL A C 1
ATOM 1725 O O . VAL A 1 229 ? 8.463 2.844 2.417 1.00 94.50 229 VAL A O 1
ATOM 1728 N N . GLU A 1 230 ? 10.117 4.272 2.956 1.00 94.00 230 GLU A N 1
ATOM 1729 C CA . GLU A 1 230 ? 9.964 5.189 1.829 1.00 94.00 230 GLU A CA 1
ATOM 1730 C C . GLU A 1 230 ? 9.964 4.448 0.487 1.00 94.00 230 GLU A C 1
ATOM 1732 O O . GLU A 1 230 ? 9.052 4.648 -0.309 1.00 94.00 230 GLU A O 1
ATOM 1737 N N . LYS A 1 231 ? 10.874 3.478 0.308 1.00 94.00 231 LYS A N 1
ATOM 1738 C CA . LYS A 1 231 ? 10.995 2.639 -0.903 1.00 94.00 231 LYS A CA 1
ATOM 1739 C C . LYS A 1 231 ? 9.788 1.738 -1.194 1.00 94.00 231 LYS A C 1
ATOM 1741 O O . LYS A 1 231 ? 9.759 1.068 -2.216 1.00 94.00 231 LYS A O 1
ATOM 1746 N N . VAL A 1 232 ? 8.813 1.682 -0.288 1.00 95.12 232 VAL A N 1
ATOM 1747 C CA . VAL A 1 232 ? 7.574 0.904 -0.440 1.00 95.12 232 VAL A CA 1
ATOM 1748 C C . VAL A 1 232 ? 6.351 1.817 -0.373 1.00 95.12 232 VAL A C 1
ATOM 1750 O O . VAL A 1 232 ? 5.460 1.724 -1.205 1.00 95.12 232 VAL A O 1
ATOM 1753 N N . ALA A 1 233 ? 6.297 2.720 0.604 1.00 96.75 233 ALA A N 1
ATOM 1754 C CA . ALA A 1 233 ? 5.147 3.595 0.799 1.00 96.75 233 ALA A CA 1
ATOM 1755 C C . ALA A 1 233 ? 5.061 4.718 -0.244 1.00 96.75 233 ALA A C 1
ATOM 1757 O O . ALA A 1 233 ? 3.965 5.198 -0.519 1.00 96.75 233 ALA A O 1
ATOM 1758 N N . LEU A 1 234 ? 6.194 5.136 -0.818 1.00 97.44 234 LEU A N 1
ATOM 1759 C CA . LEU A 1 234 ? 6.262 6.185 -1.841 1.00 97.44 234 LEU A CA 1
ATOM 1760 C C . LEU A 1 234 ? 6.395 5.612 -3.255 1.00 97.44 234 LEU A C 1
ATOM 1762 O O . LEU A 1 234 ? 6.950 6.253 -4.140 1.00 97.44 234 LEU A O 1
ATOM 1766 N N . THR A 1 235 ? 5.879 4.406 -3.469 1.00 97.00 235 THR A N 1
ATOM 1767 C CA . THR A 1 235 ? 5.878 3.716 -4.762 1.00 97.00 235 THR A CA 1
ATOM 1768 C C . THR A 1 235 ? 4.484 3.172 -5.048 1.00 97.00 235 THR A C 1
ATOM 1770 O O . THR A 1 235 ? 3.585 3.250 -4.202 1.00 97.00 235 THR A O 1
ATOM 1773 N N . ALA A 1 236 ? 4.280 2.590 -6.228 1.00 96.44 236 ALA A N 1
ATOM 1774 C CA . ALA A 1 236 ? 3.026 1.930 -6.580 1.00 96.44 236 ALA A CA 1
ATOM 1775 C C . ALA A 1 236 ? 2.807 0.575 -5.875 1.00 96.44 236 ALA A C 1
ATOM 1777 O O . ALA A 1 236 ? 1.859 -0.139 -6.204 1.00 96.44 236 ALA A O 1
ATOM 1778 N N . TYR A 1 237 ? 3.646 0.199 -4.901 1.00 96.12 237 TYR A N 1
ATOM 1779 C CA . TYR A 1 237 ? 3.501 -1.056 -4.166 1.00 96.12 237 TYR A CA 1
ATOM 1780 C C . TYR A 1 237 ? 2.180 -1.093 -3.391 1.00 96.12 237 TYR A C 1
ATOM 1782 O O . TYR A 1 237 ? 1.830 -0.178 -2.646 1.00 96.12 237 TYR A O 1
ATOM 1790 N N . ALA A 1 238 ? 1.473 -2.215 -3.498 1.00 96.69 238 ALA A N 1
ATOM 1791 C CA . ALA A 1 238 ? 0.223 -2.447 -2.776 1.00 96.69 238 ALA A CA 1
ATOM 1792 C C . ALA A 1 238 ? 0.411 -2.912 -1.313 1.00 96.69 238 ALA A C 1
ATOM 1794 O O . ALA A 1 238 ? -0.550 -3.258 -0.626 1.00 96.69 238 ALA A O 1
ATOM 1795 N N . ASP A 1 239 ? 1.644 -2.972 -0.811 1.00 97.56 239 ASP A N 1
ATOM 1796 C CA . ASP A 1 239 ? 1.964 -3.421 0.549 1.00 97.56 239 ASP A CA 1
ATOM 1797 C C . ASP A 1 239 ? 1.424 -2.434 1.594 1.00 97.56 239 ASP A C 1
ATOM 1799 O O . ASP A 1 239 ? 0.828 -2.837 2.595 1.00 97.56 239 ASP A O 1
ATOM 1803 N N . THR A 1 240 ? 1.566 -1.132 1.332 1.00 97.88 240 THR A N 1
ATOM 1804 C CA . THR A 1 240 ? 1.036 -0.072 2.196 1.00 97.88 240 THR A CA 1
ATOM 1805 C C . THR A 1 240 ? -0.489 -0.061 2.197 1.00 97.88 240 THR A C 1
ATOM 1807 O O . THR A 1 240 ? -1.089 -0.034 3.273 1.00 97.88 240 THR A O 1
ATOM 1810 N N . SER A 1 241 ? -1.132 -0.164 1.032 1.00 98.19 241 SER A N 1
ATOM 1811 C CA . SER A 1 241 ? -2.594 -0.241 0.946 1.00 98.19 241 SER A CA 1
ATOM 1812 C C . SER A 1 241 ? -3.157 -1.509 1.599 1.00 98.19 241 SER A C 1
ATOM 1814 O O . SER A 1 241 ? -4.170 -1.436 2.300 1.00 98.19 241 SER A O 1
ATOM 1816 N N . THR A 1 242 ? -2.450 -2.640 1.486 1.00 98.56 242 THR A N 1
ATOM 1817 C CA . THR A 1 242 ? -2.740 -3.873 2.239 1.00 98.56 242 THR A CA 1
ATOM 1818 C C . THR A 1 242 ? -2.676 -3.619 3.744 1.00 98.56 242 THR A C 1
ATOM 1820 O O . THR A 1 242 ? -3.643 -3.907 4.447 1.00 98.56 242 THR A O 1
ATOM 1823 N N . SER A 1 243 ? -1.590 -3.009 4.233 1.00 98.62 243 SER A N 1
ATOM 1824 C CA . SER A 1 243 ? -1.417 -2.667 5.653 1.00 98.62 243 SER A CA 1
ATOM 1825 C C . SER A 1 243 ? -2.549 -1.799 6.188 1.00 98.62 243 SER A C 1
ATOM 1827 O O . SER A 1 243 ? -3.083 -2.058 7.267 1.00 98.62 243 SER A O 1
ATOM 1829 N N . VAL A 1 244 ? -2.958 -0.786 5.418 1.00 98.75 244 VAL A N 1
ATOM 1830 C CA . VAL A 1 244 ? -4.060 0.122 5.769 1.00 98.75 244 VAL A CA 1
ATOM 1831 C C . VAL A 1 244 ? -5.389 -0.621 5.837 1.00 98.75 244 VAL A C 1
ATOM 1833 O O . VAL A 1 244 ? -6.123 -0.450 6.811 1.00 98.75 244 VAL A O 1
ATOM 1836 N N . CYS A 1 245 ? -5.680 -1.500 4.877 1.00 98.81 245 CYS A N 1
ATOM 1837 C CA . CYS A 1 245 ? -6.899 -2.309 4.908 1.00 98.81 245 CYS A CA 1
ATOM 1838 C C . CYS A 1 245 ? -6.904 -3.300 6.082 1.00 98.81 245 CYS A C 1
ATOM 1840 O O . CYS A 1 245 ? -7.915 -3.407 6.772 1.00 98.81 245 CYS A O 1
ATOM 1842 N N . VAL A 1 246 ? -5.777 -3.962 6.369 1.00 98.88 246 VAL A N 1
ATOM 1843 C CA . VAL A 1 246 ? -5.610 -4.830 7.551 1.00 98.88 246 VAL A CA 1
ATOM 1844 C C . VAL A 1 246 ? -5.829 -4.044 8.840 1.00 98.88 246 VAL A C 1
ATOM 1846 O O . VAL A 1 246 ? -6.577 -4.484 9.712 1.00 98.88 246 VAL A O 1
ATOM 1849 N N . GLY A 1 247 ? -5.221 -2.863 8.958 1.00 98.75 247 GLY A N 1
ATOM 1850 C CA . GLY A 1 247 ? -5.379 -1.999 10.119 1.00 98.75 247 GLY A CA 1
ATOM 1851 C C . GLY A 1 247 ? -6.834 -1.569 10.321 1.00 98.75 247 GLY A C 1
ATOM 1852 O O . GLY A 1 247 ? -7.378 -1.724 11.414 1.00 98.75 247 GLY A O 1
ATOM 1853 N N . PHE A 1 248 ? -7.499 -1.065 9.276 1.00 98.81 248 PHE A N 1
ATOM 1854 C CA . PHE A 1 248 ? -8.907 -0.669 9.369 1.00 98.81 248 PHE A CA 1
ATOM 1855 C C . PHE A 1 248 ? -9.811 -1.858 9.698 1.00 98.81 248 PHE A C 1
ATOM 1857 O O . PHE A 1 248 ? -10.671 -1.736 10.569 1.00 98.81 248 PHE A O 1
ATOM 1864 N N . ALA A 1 249 ? -9.592 -3.013 9.066 1.00 98.81 249 ALA A N 1
ATOM 1865 C CA . ALA A 1 249 ? -10.321 -4.239 9.366 1.00 98.81 249 ALA A CA 1
ATOM 1866 C C . ALA A 1 249 ? -10.142 -4.653 10.837 1.00 98.81 249 ALA A C 1
ATOM 1868 O O . ALA A 1 249 ? -11.126 -4.942 11.514 1.00 98.81 249 ALA A O 1
ATOM 1869 N N . ALA A 1 250 ? -8.922 -4.593 11.377 1.00 98.81 250 ALA A N 1
ATOM 1870 C CA . ALA A 1 250 ? -8.664 -4.890 12.784 1.00 98.81 250 ALA A CA 1
ATOM 1871 C C . ALA A 1 250 ? -9.353 -3.893 13.735 1.00 98.81 250 ALA A C 1
ATOM 1873 O O . ALA A 1 250 ? -9.966 -4.305 14.719 1.00 98.81 250 ALA A O 1
ATOM 1874 N N . VAL A 1 251 ? -9.323 -2.588 13.440 1.00 98.69 251 VAL A N 1
ATOM 1875 C CA . VAL A 1 251 ? -10.019 -1.576 14.260 1.00 98.69 251 VAL A CA 1
ATOM 1876 C C . VAL A 1 251 ? -11.531 -1.783 14.234 1.00 98.69 251 VAL A C 1
ATOM 1878 O O . VAL A 1 251 ? -12.169 -1.717 15.283 1.00 98.69 251 VAL A O 1
ATOM 1881 N N . LEU A 1 252 ? -12.112 -2.055 13.065 1.00 98.69 252 LEU A N 1
ATOM 1882 C CA . LEU A 1 252 ? -13.547 -2.307 12.924 1.00 98.69 252 LEU A CA 1
ATOM 1883 C C . LEU A 1 252 ? -13.964 -3.600 13.634 1.00 98.69 252 LEU A C 1
ATOM 1885 O O . LEU A 1 252 ? -14.963 -3.595 14.350 1.00 98.69 252 LEU A O 1
ATOM 1889 N N . ALA A 1 253 ? -13.172 -4.670 13.524 1.00 98.75 253 ALA A N 1
ATOM 1890 C CA . ALA A 1 253 ? -13.393 -5.910 14.267 1.00 98.75 253 ALA A CA 1
ATOM 1891 C C . ALA A 1 253 ? -13.311 -5.686 15.787 1.00 98.75 253 ALA A C 1
ATOM 1893 O O . ALA A 1 253 ? -14.178 -6.137 16.535 1.00 98.75 253 ALA A O 1
ATOM 1894 N N . TRP A 1 254 ? -12.320 -4.927 16.259 1.00 98.75 254 TRP A N 1
ATOM 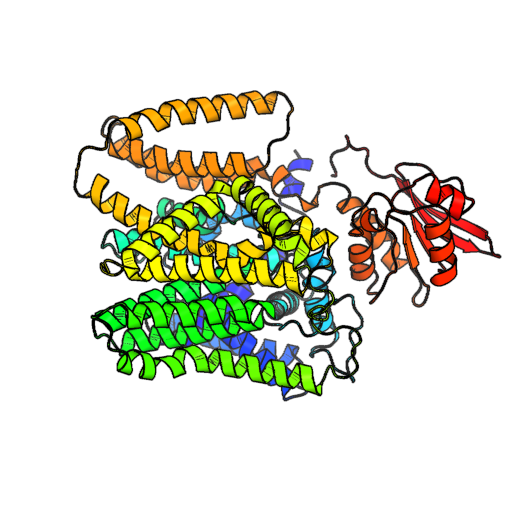1895 C CA . TRP A 1 254 ? -12.194 -4.569 17.672 1.00 98.75 254 TRP A CA 1
ATOM 1896 C C . TRP A 1 254 ? -13.384 -3.742 18.179 1.00 98.75 254 TRP A C 1
ATOM 1898 O O . TRP A 1 254 ? -13.938 -4.046 19.238 1.00 98.75 254 TRP A O 1
ATOM 1908 N N . ARG A 1 255 ? -13.822 -2.727 17.423 1.00 98.06 255 ARG A N 1
ATOM 1909 C CA . ARG A 1 255 ? -14.995 -1.910 17.772 1.00 98.06 255 ARG A CA 1
ATOM 1910 C C . ARG A 1 255 ? -16.277 -2.734 17.808 1.00 98.06 255 ARG A C 1
ATOM 1912 O O . ARG A 1 255 ? -17.046 -2.600 18.756 1.00 98.06 255 ARG A O 1
ATOM 1919 N N . LEU A 1 256 ? -16.467 -3.618 16.830 1.00 98.12 256 LEU A N 1
ATOM 1920 C CA . LEU A 1 256 ? -17.565 -4.579 16.788 1.00 98.12 256 LEU A CA 1
ATOM 1921 C C . LEU A 1 256 ? -17.591 -5.446 18.051 1.00 98.12 256 LEU A C 1
ATOM 1923 O O . LEU A 1 256 ? -18.645 -5.586 18.669 1.00 98.12 256 LEU A O 1
ATOM 1927 N N . LEU A 1 257 ? -16.444 -5.991 18.467 1.00 98.56 257 LEU A N 1
ATOM 1928 C CA . LEU A 1 257 ? -16.335 -6.807 19.681 1.00 98.56 257 LEU A CA 1
ATOM 1929 C C . LEU A 1 257 ? -16.667 -5.996 20.943 1.00 98.56 257 LEU A C 1
ATOM 1931 O O . LEU A 1 257 ? -17.380 -6.486 21.817 1.00 98.56 257 LEU A O 1
ATOM 1935 N N . CYS A 1 258 ? -16.204 -4.746 21.031 1.00 97.94 258 CYS A N 1
ATOM 1936 C CA . CYS A 1 258 ? -16.566 -3.845 22.127 1.00 97.94 258 CYS A CA 1
ATOM 1937 C C . CYS A 1 258 ? -18.072 -3.538 22.147 1.00 97.94 258 CYS A C 1
ATOM 1939 O O . CYS A 1 258 ? -18.695 -3.637 23.199 1.00 97.94 258 CYS A O 1
ATOM 1941 N N . ALA A 1 259 ? -18.677 -3.247 20.993 1.00 97.69 259 ALA A N 1
ATOM 1942 C CA . ALA A 1 259 ? -20.114 -3.007 20.882 1.00 97.69 259 ALA A CA 1
ATOM 1943 C C . ALA A 1 259 ? -20.935 -4.247 21.273 1.00 97.69 259 ALA A C 1
ATOM 1945 O O . ALA A 1 259 ? -21.930 -4.126 21.986 1.00 97.69 259 ALA A O 1
ATOM 1946 N N . LEU A 1 260 ? -20.498 -5.448 20.878 1.00 98.38 260 LEU A N 1
ATOM 1947 C CA . LEU A 1 260 ? -21.119 -6.705 21.300 1.00 98.38 260 LEU A CA 1
ATOM 1948 C C . LEU A 1 260 ? -21.055 -6.911 22.814 1.00 98.38 260 LEU A C 1
ATOM 1950 O O . LEU A 1 260 ? -22.076 -7.249 23.411 1.00 98.38 260 LEU A O 1
ATOM 1954 N N . ALA A 1 261 ? -19.892 -6.674 23.426 1.00 98.19 261 ALA A N 1
ATOM 1955 C CA . ALA A 1 261 ? -19.712 -6.782 24.873 1.00 98.19 261 ALA A CA 1
ATOM 1956 C C . ALA A 1 261 ? -20.578 -5.778 25.657 1.00 98.19 261 ALA A C 1
ATOM 1958 O O . ALA A 1 261 ? -20.978 -6.048 26.784 1.00 98.19 261 ALA A O 1
ATOM 1959 N N . GLU A 1 262 ? -20.894 -4.632 25.051 1.00 97.81 262 GLU A N 1
ATOM 1960 C CA . GLU A 1 262 ? -21.800 -3.615 25.599 1.00 97.81 262 GLU A CA 1
ATOM 1961 C C . GLU A 1 262 ? -23.281 -3.860 25.244 1.00 97.81 262 GLU A C 1
ATOM 1963 O O . GLU A 1 262 ? -24.145 -3.061 25.600 1.00 97.81 262 GLU A O 1
ATOM 1968 N N . GLY A 1 263 ? -23.603 -4.935 24.515 1.00 97.62 263 GLY A N 1
ATOM 1969 C CA . GLY A 1 263 ? -24.969 -5.244 24.080 1.00 97.62 263 GLY A CA 1
ATOM 1970 C C . GLY A 1 263 ? -25.505 -4.372 22.933 1.00 97.62 263 GLY A C 1
ATOM 1971 O O . GLY A 1 263 ? -26.683 -4.476 22.589 1.00 97.62 263 GLY A O 1
ATOM 1972 N N . LYS A 1 264 ? -24.663 -3.551 22.294 1.00 97.31 264 LYS A N 1
ATOM 1973 C CA . LYS A 1 264 ? -25.011 -2.632 21.193 1.00 97.31 264 LYS A CA 1
ATOM 1974 C C . LYS A 1 264 ? -24.959 -3.335 19.831 1.00 97.31 264 LYS A C 1
ATOM 1976 O O . LYS A 1 264 ? -24.055 -3.122 19.025 1.00 97.31 264 LYS A O 1
ATOM 1981 N N . ILE A 1 265 ? -25.944 -4.196 19.566 1.00 96.69 265 ILE A N 1
ATOM 1982 C CA . ILE A 1 265 ? -25.970 -5.057 18.365 1.00 96.69 265 ILE A CA 1
ATOM 1983 C C . ILE A 1 265 ? -25.980 -4.249 17.057 1.00 96.69 265 ILE A C 1
ATOM 1985 O O . ILE A 1 265 ? -25.281 -4.618 16.117 1.00 96.69 265 ILE A O 1
ATOM 1989 N N . GLU A 1 266 ? -26.729 -3.146 16.984 1.00 95.75 266 GLU A N 1
ATOM 1990 C CA . GLU A 1 266 ? -26.808 -2.339 15.756 1.00 95.75 266 GLU A CA 1
ATOM 1991 C C . GLU A 1 266 ? -25.478 -1.659 15.413 1.00 95.75 266 GLU A C 1
ATOM 1993 O O . GLU A 1 266 ? -25.076 -1.633 14.250 1.00 95.75 266 GLU A O 1
ATOM 1998 N N . ASP A 1 267 ? -24.742 -1.176 16.416 1.00 96.19 267 ASP A N 1
ATOM 1999 C CA . ASP A 1 267 ? -23.408 -0.609 16.198 1.00 96.19 267 ASP A CA 1
ATOM 2000 C C . ASP A 1 267 ? -22.416 -1.690 15.757 1.00 96.19 267 ASP A C 1
ATOM 2002 O O . ASP A 1 267 ? -21.655 -1.482 14.810 1.00 96.19 267 ASP A O 1
ATOM 2006 N N . ALA A 1 268 ? -22.490 -2.879 16.362 1.00 97.19 268 ALA A N 1
ATOM 2007 C CA . ALA A 1 268 ? -21.690 -4.026 15.951 1.00 97.19 268 ALA A CA 1
ATOM 2008 C C . ALA A 1 268 ? -21.996 -4.455 14.503 1.00 97.19 268 ALA A C 1
ATOM 2010 O O . ALA A 1 268 ? -21.076 -4.744 13.740 1.00 97.19 268 ALA A O 1
ATOM 2011 N N . LYS A 1 269 ? -23.268 -4.437 14.086 1.00 97.00 269 LYS A N 1
ATOM 2012 C CA . LYS A 1 269 ? -23.692 -4.730 12.707 1.00 97.00 269 LYS A CA 1
ATOM 2013 C C . LYS A 1 269 ? -23.195 -3.679 11.710 1.00 97.00 269 LYS A C 1
ATOM 2015 O O . LYS A 1 269 ? -22.760 -4.037 10.616 1.00 97.00 269 LYS A O 1
ATOM 2020 N N . ARG A 1 270 ? -23.216 -2.391 12.072 1.00 96.69 270 ARG A N 1
ATOM 2021 C CA . ARG A 1 270 ? -22.649 -1.313 11.239 1.00 96.69 270 ARG A CA 1
ATOM 2022 C C . ARG A 1 270 ? -21.144 -1.482 11.051 1.00 96.69 270 ARG A C 1
ATOM 2024 O O . ARG A 1 270 ? -20.661 -1.391 9.924 1.00 96.69 270 ARG A O 1
ATOM 2031 N N . ASP A 1 271 ? -20.410 -1.756 12.127 1.00 97.62 271 ASP A N 1
ATOM 2032 C CA . ASP A 1 271 ? -18.963 -1.972 12.048 1.00 97.62 271 ASP A CA 1
ATOM 2033 C C . ASP A 1 271 ? -18.624 -3.289 11.324 1.00 97.62 271 ASP A C 1
ATOM 2035 O O . ASP A 1 271 ? -17.645 -3.331 10.584 1.00 97.62 271 ASP A O 1
ATOM 2039 N N . ALA A 1 272 ? -19.483 -4.312 11.402 1.00 98.12 272 ALA A N 1
ATOM 2040 C CA . ALA A 1 272 ? -19.378 -5.535 10.603 1.00 98.12 272 ALA A CA 1
ATOM 2041 C C . ALA A 1 272 ? -19.552 -5.297 9.104 1.00 98.12 272 ALA A C 1
ATOM 2043 O O . ALA A 1 272 ? -18.786 -5.826 8.307 1.00 98.12 272 ALA A O 1
ATOM 2044 N N . TRP A 1 273 ? -20.536 -4.486 8.716 1.00 97.94 273 TRP A N 1
ATOM 2045 C CA . TRP A 1 273 ? -20.740 -4.108 7.320 1.00 97.94 273 TRP A CA 1
ATOM 2046 C C . TRP A 1 273 ? -19.532 -3.346 6.762 1.00 97.94 273 TRP A C 1
ATOM 2048 O O . TRP A 1 273 ? -19.013 -3.682 5.698 1.00 97.94 273 TRP A O 1
ATOM 2058 N N . ARG A 1 274 ? -19.028 -2.358 7.513 1.00 98.19 274 ARG A N 1
ATOM 2059 C CA . ARG A 1 274 ? -17.804 -1.626 7.149 1.00 98.19 274 ARG A CA 1
ATOM 2060 C C . ARG A 1 274 ? -16.606 -2.562 7.061 1.00 98.19 274 ARG A C 1
ATOM 2062 O O . ARG A 1 274 ? -15.825 -2.444 6.123 1.00 98.19 274 ARG A O 1
ATOM 2069 N N . PHE A 1 275 ? -16.480 -3.493 8.008 1.00 98.56 275 PHE A N 1
ATOM 2070 C CA . PHE A 1 275 ? -15.453 -4.527 7.979 1.00 98.56 275 PHE A CA 1
ATOM 2071 C C . PHE A 1 275 ? -15.553 -5.345 6.694 1.00 98.56 275 PHE A C 1
ATOM 2073 O O . PHE A 1 275 ? -14.546 -5.491 6.014 1.00 98.56 275 PHE A O 1
ATOM 2080 N N . GLY A 1 276 ? -16.748 -5.816 6.323 1.00 98.56 276 GLY A N 1
ATOM 2081 C CA . GLY A 1 276 ? -16.960 -6.597 5.107 1.00 98.56 276 GLY A CA 1
ATOM 2082 C C . GLY A 1 276 ? -16.556 -5.839 3.844 1.00 98.56 276 GLY A C 1
ATOM 2083 O O . GLY A 1 276 ? -15.893 -6.408 2.981 1.00 98.56 276 GLY A O 1
ATOM 2084 N N . LEU A 1 277 ? -16.868 -4.542 3.756 1.00 98.62 277 LEU A N 1
ATOM 2085 C CA . LEU A 1 277 ? -16.433 -3.685 2.647 1.00 98.62 277 LEU A CA 1
ATOM 2086 C C . LEU A 1 277 ? -14.908 -3.492 2.608 1.00 98.62 277 LEU A C 1
ATOM 2088 O O . LEU A 1 277 ? -14.298 -3.645 1.551 1.00 98.62 277 LEU A O 1
ATOM 2092 N N . VAL A 1 278 ? -14.270 -3.207 3.746 1.00 98.75 278 VAL A N 1
ATOM 2093 C CA . VAL A 1 278 ? -12.800 -3.103 3.825 1.00 98.75 278 VAL A CA 1
ATOM 2094 C C . VAL A 1 278 ? -12.140 -4.446 3.492 1.00 98.75 278 VAL A C 1
ATOM 2096 O O . VAL A 1 278 ? -11.140 -4.485 2.780 1.00 98.75 278 VAL A O 1
ATOM 2099 N N . ALA A 1 279 ? -12.710 -5.556 3.957 1.00 98.69 279 ALA A N 1
ATOM 2100 C CA . ALA A 1 279 ? -12.239 -6.901 3.662 1.00 98.69 279 ALA A CA 1
ATOM 2101 C C . ALA A 1 279 ? -12.395 -7.253 2.176 1.00 98.69 279 ALA A C 1
ATOM 2103 O O . ALA A 1 279 ? -11.512 -7.898 1.618 1.00 98.69 279 ALA A O 1
ATOM 2104 N N . ALA A 1 280 ? -13.470 -6.797 1.524 1.00 98.62 280 ALA A N 1
ATOM 2105 C CA . ALA A 1 280 ? -13.671 -6.963 0.088 1.00 98.62 280 ALA A CA 1
ATOM 2106 C C . ALA A 1 280 ? -12.562 -6.276 -0.715 1.00 98.62 280 ALA A C 1
ATOM 2108 O O . ALA A 1 280 ? -12.038 -6.858 -1.658 1.00 98.62 280 ALA A O 1
ATOM 2109 N N . VAL A 1 281 ? -12.139 -5.080 -0.298 1.00 98.56 281 VAL A N 1
ATOM 2110 C CA . VAL A 1 281 ? -10.945 -4.435 -0.857 1.00 98.56 281 VAL A CA 1
ATOM 2111 C C . VAL A 1 281 ? -9.700 -5.259 -0.557 1.00 98.56 281 VAL A C 1
ATOM 2113 O O . VAL A 1 281 ? -8.965 -5.586 -1.480 1.00 98.56 281 VAL A O 1
ATOM 2116 N N . LEU A 1 282 ? -9.473 -5.619 0.712 1.00 98.56 282 LEU A N 1
ATOM 2117 C CA . LEU A 1 282 ? -8.260 -6.303 1.163 1.00 98.56 282 LEU A CA 1
ATOM 2118 C C . LEU A 1 282 ? -7.944 -7.526 0.299 1.00 98.56 282 LEU A C 1
ATOM 2120 O O . LEU A 1 282 ? -6.843 -7.622 -0.242 1.00 98.56 282 LEU A O 1
ATOM 2124 N N . ILE A 1 283 ? -8.910 -8.426 0.128 1.00 97.75 283 ILE A N 1
ATOM 2125 C CA . ILE A 1 283 ? -8.715 -9.648 -0.660 1.00 97.75 283 ILE A CA 1
ATOM 2126 C C . ILE A 1 283 ? -8.664 -9.391 -2.172 1.00 97.75 283 ILE A C 1
ATOM 2128 O O . ILE A 1 283 ? -8.149 -10.222 -2.911 1.00 97.75 283 ILE A O 1
ATOM 2132 N N . ASN A 1 284 ? -9.196 -8.252 -2.628 1.00 97.38 284 ASN A N 1
ATOM 2133 C CA . ASN A 1 284 ? -9.202 -7.840 -4.028 1.00 97.38 284 ASN A CA 1
ATOM 2134 C C . ASN A 1 284 ? -7.994 -6.936 -4.369 1.00 97.38 284 ASN A C 1
ATOM 2136 O O . ASN A 1 284 ? -7.914 -6.420 -5.477 1.00 97.38 284 ASN A O 1
ATOM 2140 N N . ILE A 1 285 ? -7.032 -6.748 -3.454 1.00 97.31 285 ILE A N 1
ATOM 2141 C CA . ILE A 1 285 ? -5.743 -6.085 -3.734 1.00 97.31 285 ILE A CA 1
ATOM 2142 C C . ILE A 1 285 ? -4.689 -7.085 -4.243 1.00 97.31 285 ILE A C 1
ATOM 2144 O O . ILE A 1 285 ? -3.940 -6.774 -5.164 1.00 97.31 285 ILE A O 1
ATOM 2148 N N . LYS A 1 286 ? -4.576 -8.251 -3.593 1.00 94.50 286 LYS A N 1
ATOM 2149 C CA . LYS A 1 286 ? -3.564 -9.292 -3.857 1.00 94.50 286 LYS A CA 1
ATOM 2150 C C . LYS A 1 286 ? -4.106 -10.658 -3.442 1.00 94.50 286 LYS A C 1
ATOM 2152 O O . LYS A 1 286 ? -4.798 -10.760 -2.431 1.00 94.50 286 LYS A O 1
ATOM 2157 N N . GLN A 1 287 ? -3.678 -11.718 -4.127 1.00 93.12 287 GLN A N 1
ATOM 2158 C CA . GLN A 1 287 ? -4.026 -13.107 -3.789 1.00 93.12 287 GLN A CA 1
ATOM 2159 C C . GLN A 1 287 ? -3.670 -13.465 -2.331 1.00 93.12 287 GLN A C 1
ATOM 2161 O O . GLN A 1 287 ? -4.476 -14.045 -1.604 1.00 93.12 287 GLN A O 1
ATOM 2166 N N . THR A 1 288 ? -2.483 -13.064 -1.864 1.00 94.19 288 THR A N 1
ATOM 2167 C CA . THR A 1 288 ? -1.987 -13.378 -0.511 1.00 94.19 288 THR A CA 1
ATOM 2168 C C . THR A 1 288 ? -2.773 -12.695 0.608 1.00 94.19 288 THR A C 1
ATOM 2170 O O . THR A 1 288 ? -2.658 -13.093 1.765 1.00 94.19 288 THR A O 1
ATOM 2173 N N . ASN A 1 289 ? -3.594 -11.688 0.296 1.00 97.56 289 ASN A N 1
ATOM 2174 C CA . ASN A 1 289 ? -4.350 -10.942 1.301 1.00 97.56 289 ASN A CA 1
ATOM 2175 C C . ASN A 1 289 ? -5.534 -11.728 1.882 1.00 97.56 289 ASN A C 1
ATOM 2177 O O . ASN A 1 289 ? -6.089 -11.326 2.908 1.00 97.56 289 ASN A O 1
ATOM 2181 N N . LEU A 1 290 ? -5.871 -12.883 1.298 1.00 97.38 290 LEU A N 1
ATOM 2182 C CA . LEU A 1 290 ? -6.778 -13.849 1.916 1.00 97.38 290 LEU A CA 1
ATOM 2183 C C . LEU A 1 290 ? -6.290 -14.270 3.313 1.00 97.38 290 LEU A C 1
ATOM 2185 O O . LEU A 1 290 ? -7.095 -14.458 4.220 1.00 97.38 290 LEU A O 1
ATOM 2189 N N . VAL A 1 291 ? -4.974 -14.363 3.512 1.00 98.19 291 VAL A N 1
ATOM 2190 C CA . VAL A 1 291 ? -4.369 -14.814 4.771 1.00 98.19 291 VAL A CA 1
ATOM 2191 C C . VAL A 1 291 ? -4.629 -13.840 5.922 1.00 98.19 291 VAL A C 1
ATOM 2193 O O . VAL A 1 291 ? -5.263 -14.256 6.893 1.00 98.19 291 VAL A O 1
ATOM 2196 N N . PRO A 1 292 ? -4.213 -12.555 5.869 1.00 98.56 292 PRO A N 1
ATOM 2197 C CA . PRO A 1 292 ? -4.513 -11.625 6.952 1.00 98.56 292 PRO A CA 1
ATOM 2198 C C . PRO A 1 292 ? -6.024 -11.453 7.166 1.00 98.56 292 PRO A C 1
ATOM 2200 O O . PRO A 1 292 ? -6.448 -11.306 8.308 1.00 98.56 292 PRO A O 1
ATOM 2203 N N . TYR A 1 293 ? -6.849 -11.552 6.117 1.00 98.56 293 TYR A N 1
ATOM 2204 C CA . TYR A 1 293 ? -8.308 -11.574 6.259 1.00 98.56 293 TYR A CA 1
ATOM 2205 C C . TYR A 1 293 ? -8.797 -12.743 7.134 1.00 98.56 293 TYR A C 1
ATOM 2207 O O . TYR A 1 293 ? -9.496 -12.519 8.126 1.00 98.56 293 TYR A O 1
ATOM 2215 N N . VAL A 1 294 ? -8.390 -13.977 6.818 1.00 98.62 294 VAL A N 1
ATOM 2216 C CA . VAL A 1 294 ? -8.758 -15.174 7.594 1.00 98.62 294 VAL A CA 1
ATOM 2217 C C . VAL A 1 294 ? -8.221 -15.087 9.023 1.00 98.62 294 VAL A C 1
ATOM 2219 O O . VAL A 1 294 ? -8.944 -15.406 9.966 1.00 98.62 294 VAL A O 1
ATOM 2222 N N . LEU A 1 295 ? -6.992 -14.601 9.212 1.00 98.81 295 LEU A N 1
ATOM 2223 C CA . LEU A 1 295 ? -6.403 -14.426 10.540 1.00 98.81 295 LEU A CA 1
ATOM 2224 C C . LEU A 1 295 ? -7.182 -13.417 11.391 1.00 98.81 295 LEU A C 1
ATOM 2226 O O . LEU A 1 295 ? -7.404 -13.674 12.576 1.00 98.81 295 LEU A O 1
ATOM 2230 N N . ILE A 1 296 ? -7.645 -12.301 10.818 1.00 98.81 296 ILE A N 1
ATOM 2231 C CA . ILE A 1 296 ? -8.484 -11.334 11.542 1.00 98.81 296 ILE A CA 1
ATOM 2232 C C . ILE A 1 296 ? -9.825 -11.968 11.936 1.00 98.81 296 ILE A C 1
ATOM 2234 O O . ILE A 1 296 ? -10.269 -11.794 13.071 1.00 98.81 296 ILE A O 1
ATOM 2238 N N . LEU A 1 297 ? -10.462 -12.742 11.051 1.00 98.62 297 LEU A N 1
ATOM 2239 C CA . LEU A 1 297 ? -11.701 -13.454 11.385 1.00 98.62 297 LEU A CA 1
ATOM 2240 C C . LEU A 1 297 ? -11.491 -14.484 12.502 1.00 98.62 297 LEU A C 1
ATOM 2242 O O . LEU A 1 297 ? -12.245 -14.499 13.477 1.00 98.62 297 LEU A O 1
ATOM 2246 N N . ALA A 1 298 ? -10.449 -15.310 12.390 1.00 98.69 298 ALA A N 1
ATOM 2247 C CA . ALA A 1 298 ? -10.128 -16.343 13.369 1.00 98.69 298 ALA A CA 1
ATOM 2248 C C . ALA A 1 298 ? -9.838 -15.740 14.751 1.00 98.69 298 ALA A C 1
ATOM 2250 O O . ALA A 1 298 ? -10.368 -16.196 15.764 1.00 98.69 298 ALA A O 1
ATOM 2251 N N . THR A 1 299 ? -9.051 -14.665 14.798 1.00 98.69 299 THR A N 1
ATOM 2252 C CA . THR A 1 299 ? -8.722 -13.970 16.050 1.00 98.69 299 THR A CA 1
ATOM 2253 C C . THR A 1 299 ? -9.906 -13.191 16.619 1.00 98.69 299 THR A C 1
ATOM 2255 O O . THR A 1 299 ? -10.069 -13.154 17.835 1.00 98.69 299 THR A O 1
ATOM 2258 N N . THR A 1 300 ? -10.797 -12.659 15.778 1.00 98.75 300 THR A N 1
ATOM 2259 C CA . THR A 1 300 ? -12.086 -12.096 16.222 1.00 98.75 300 THR A CA 1
ATOM 2260 C C . THR A 1 300 ? -12.947 -13.167 16.896 1.00 98.75 300 THR A C 1
ATOM 2262 O O . THR A 1 300 ? -13.480 -12.937 17.983 1.00 98.75 300 THR A O 1
ATOM 2265 N N . GLY A 1 301 ? -13.034 -14.359 16.295 1.00 98.44 301 GLY A N 1
ATOM 2266 C CA . GLY A 1 301 ? -13.700 -15.520 16.887 1.00 98.44 301 GLY A CA 1
ATOM 2267 C C . GLY A 1 301 ? -13.069 -15.938 18.217 1.00 98.44 301 GLY A C 1
ATOM 2268 O O . GLY A 1 301 ? -13.786 -16.130 19.196 1.00 98.44 301 GLY A O 1
ATOM 2269 N N . LEU A 1 302 ? -11.734 -15.989 18.291 1.00 98.56 302 LEU A N 1
ATOM 2270 C CA . LEU A 1 302 ? -10.997 -16.286 19.523 1.00 98.56 302 LEU A CA 1
ATOM 2271 C C . LEU A 1 302 ? -11.300 -15.277 20.639 1.00 98.56 302 LEU A C 1
ATOM 2273 O O . LEU A 1 302 ? -11.522 -15.679 21.780 1.00 98.56 302 LEU A O 1
ATOM 2277 N N . VAL A 1 303 ? -11.350 -13.977 20.326 1.00 98.56 303 VAL A N 1
ATOM 2278 C CA . VAL A 1 303 ? -11.718 -12.948 21.309 1.00 98.56 303 VAL A CA 1
ATOM 2279 C C . VAL A 1 303 ? -13.142 -13.163 21.813 1.00 98.56 303 VAL A C 1
ATOM 2281 O O . VAL A 1 303 ? -13.356 -13.132 23.020 1.00 98.56 303 VAL A O 1
ATOM 2284 N N . ALA A 1 304 ? -14.102 -13.419 20.923 1.00 98.06 304 ALA A N 1
ATOM 2285 C CA . ALA A 1 304 ? -15.491 -13.654 21.315 1.00 98.06 304 ALA A CA 1
ATOM 2286 C C . ALA A 1 304 ? -15.687 -14.946 22.121 1.00 98.06 304 ALA A C 1
ATOM 2288 O O . ALA A 1 304 ? -16.531 -14.982 23.007 1.00 98.06 304 ALA A O 1
ATOM 2289 N N . LEU A 1 305 ? -14.900 -15.992 21.844 1.00 97.88 305 LEU A N 1
ATOM 2290 C CA . LEU A 1 305 ? -14.866 -17.210 22.658 1.00 97.88 305 LEU A CA 1
ATOM 2291 C C . LEU A 1 305 ? -14.289 -16.945 24.049 1.00 97.88 305 LEU A C 1
ATOM 2293 O O . LEU A 1 305 ? -14.710 -17.564 25.025 1.00 97.88 305 LEU A O 1
ATOM 2297 N N . ARG A 1 306 ? -13.302 -16.048 24.142 1.00 98.00 306 ARG A N 1
ATOM 2298 C CA . ARG A 1 306 ? -12.600 -15.781 25.395 1.00 98.00 306 ARG A CA 1
ATOM 2299 C C . ARG A 1 306 ? -13.326 -14.795 26.305 1.00 98.00 306 ARG A C 1
ATOM 2301 O O . ARG A 1 306 ? -13.185 -14.898 27.527 1.00 98.00 306 ARG A O 1
ATOM 2308 N N . ASP A 1 307 ? -14.029 -13.835 25.721 1.00 98.00 307 ASP A N 1
ATOM 2309 C CA . ASP A 1 307 ? -14.703 -12.753 26.421 1.00 98.00 307 ASP A CA 1
ATOM 2310 C C . ASP A 1 307 ? -16.093 -13.177 26.922 1.00 98.00 307 ASP A C 1
ATOM 2312 O O . ASP A 1 307 ? -17.018 -13.301 26.117 1.00 98.00 307 ASP A O 1
ATOM 2316 N N . PRO A 1 308 ? -16.298 -13.335 28.241 1.00 96.19 308 PRO A N 1
ATOM 2317 C CA . PRO A 1 308 ? -17.594 -13.746 28.774 1.00 96.19 308 PRO A CA 1
ATOM 2318 C C . PRO A 1 308 ? -18.707 -12.712 28.540 1.00 96.19 308 PRO A C 1
ATOM 2320 O O . PRO A 1 308 ? -19.883 -13.059 28.639 1.00 96.19 308 PRO A O 1
ATOM 2323 N N . ALA A 1 309 ? -18.373 -11.452 28.230 1.00 97.75 309 ALA A N 1
ATOM 2324 C CA . ALA A 1 309 ? -19.366 -10.423 27.927 1.00 97.75 309 ALA A CA 1
ATOM 2325 C C . ALA A 1 309 ? -19.975 -10.574 26.521 1.00 97.75 309 ALA A C 1
ATOM 2327 O O . ALA A 1 309 ? -21.014 -9.980 26.232 1.00 97.75 309 ALA A O 1
ATOM 2328 N N . ILE A 1 310 ? -19.354 -11.358 25.634 1.00 98.00 310 ILE A N 1
ATOM 2329 C CA . ILE A 1 310 ? -19.804 -11.531 24.252 1.00 98.00 310 ILE A CA 1
ATOM 2330 C C . ILE A 1 310 ? -20.551 -12.857 24.127 1.00 98.00 310 ILE A C 1
ATOM 2332 O O . ILE A 1 310 ? -19.991 -13.938 24.283 1.00 98.00 310 ILE A O 1
ATOM 2336 N N . ARG A 1 311 ? -21.835 -12.801 23.766 1.00 97.75 311 ARG A N 1
ATOM 2337 C CA . ARG A 1 311 ? -22.598 -14.020 23.467 1.00 97.75 311 ARG A CA 1
ATOM 2338 C C . ARG A 1 311 ? -22.277 -14.480 22.046 1.00 97.75 311 ARG A C 1
ATOM 2340 O O . ARG A 1 311 ? -22.579 -13.765 21.091 1.00 97.75 311 ARG A O 1
ATOM 2347 N N . LEU A 1 312 ? -21.757 -15.698 21.880 1.00 97.62 312 LEU A N 1
ATOM 2348 C CA . LEU A 1 312 ? -21.392 -16.257 20.564 1.00 97.62 312 LEU A CA 1
ATOM 2349 C C . LEU A 1 312 ? -22.533 -16.222 19.542 1.00 97.62 312 LEU A C 1
ATOM 2351 O O . LEU A 1 312 ? -22.301 -15.966 18.365 1.00 97.62 312 LEU A O 1
ATOM 2355 N N . ILE A 1 313 ? -23.780 -16.400 19.986 1.00 97.69 313 ILE A N 1
ATOM 2356 C CA . ILE A 1 313 ? -24.948 -16.308 19.102 1.00 97.69 313 ILE A CA 1
ATOM 2357 C C . ILE A 1 313 ? -25.146 -14.899 18.523 1.00 97.69 313 ILE A C 1
ATOM 2359 O O . ILE A 1 313 ? -25.649 -14.754 17.412 1.00 97.69 313 ILE A O 1
ATOM 2363 N N . GLN A 1 314 ? -24.748 -13.848 19.250 1.00 97.50 314 GLN A N 1
ATOM 2364 C CA . GLN A 1 314 ? -24.772 -12.483 18.723 1.00 97.50 314 GLN A CA 1
ATOM 2365 C C . GLN A 1 314 ? -23.686 -12.300 17.667 1.00 97.50 314 GLN A C 1
ATOM 2367 O O . GLN A 1 314 ? -23.975 -11.723 16.624 1.00 97.50 314 GLN A O 1
ATOM 2372 N N . LEU A 1 315 ? -22.481 -12.840 17.889 1.00 97.56 315 LEU A N 1
ATOM 2373 C CA . LEU A 1 315 ? -21.438 -12.831 16.863 1.00 97.56 315 LEU A CA 1
ATOM 2374 C C . LEU A 1 315 ? -21.902 -13.585 15.608 1.00 97.56 315 LEU A C 1
ATOM 2376 O O . LEU A 1 315 ? -21.810 -13.041 14.513 1.00 97.56 315 LEU A O 1
ATOM 2380 N N . ALA A 1 316 ? -22.477 -14.782 15.756 1.00 97.56 316 ALA A N 1
ATOM 2381 C CA . ALA A 1 316 ? -22.958 -15.590 14.634 1.00 97.56 316 ALA A CA 1
ATOM 2382 C C . ALA A 1 316 ? -23.984 -14.848 13.754 1.00 97.56 316 ALA A C 1
ATOM 2384 O O . ALA A 1 316 ? -23.944 -14.961 12.533 1.00 97.56 316 ALA A O 1
ATOM 2385 N N . LYS A 1 317 ? -24.859 -14.023 14.351 1.00 97.56 317 LYS A N 1
ATOM 2386 C CA . LYS A 1 317 ? -25.811 -13.168 13.611 1.00 97.56 317 LYS A CA 1
ATOM 2387 C C . LYS A 1 317 ? -25.137 -12.045 12.814 1.00 97.56 317 LYS A C 1
ATOM 2389 O O . LYS A 1 317 ? -25.723 -11.532 11.863 1.00 97.56 317 LYS A O 1
ATOM 2394 N N . ILE A 1 318 ? -23.934 -11.643 13.212 1.00 97.56 318 ILE A N 1
ATOM 2395 C CA . ILE A 1 318 ? -23.179 -10.545 12.607 1.00 97.56 318 ILE A CA 1
ATOM 2396 C C . ILE A 1 318 ? -22.205 -11.046 11.532 1.00 97.56 318 ILE A C 1
ATOM 2398 O O . ILE A 1 318 ? -21.971 -10.338 10.554 1.00 97.56 318 ILE A O 1
ATOM 2402 N N . VAL A 1 319 ? -21.699 -12.276 11.655 1.00 97.75 319 VAL A N 1
ATOM 2403 C CA . VAL A 1 319 ? -20.759 -12.899 10.705 1.00 97.75 319 VAL A CA 1
ATOM 2404 C C . VAL A 1 319 ? -21.176 -12.759 9.228 1.00 97.75 319 VAL A C 1
ATOM 2406 O O . VAL A 1 319 ? -20.312 -12.394 8.428 1.00 97.75 319 VAL A O 1
ATOM 2409 N N . PRO A 1 320 ? -22.454 -12.940 8.823 1.00 97.94 320 PRO A N 1
ATOM 2410 C CA . PRO A 1 320 ? -22.855 -12.733 7.428 1.00 97.94 320 PRO A CA 1
ATOM 2411 C C . PRO A 1 320 ? -22.544 -11.327 6.896 1.00 97.94 320 PRO A C 1
ATOM 2413 O O . PRO A 1 320 ? -22.150 -11.181 5.744 1.00 97.94 320 PRO A O 1
ATOM 2416 N N . TRP A 1 321 ? -22.652 -10.295 7.738 1.00 97.69 321 TRP A N 1
ATOM 2417 C CA . TRP A 1 321 ? -22.324 -8.911 7.373 1.00 97.69 321 TRP A CA 1
ATOM 2418 C C . TRP A 1 321 ? -20.816 -8.681 7.264 1.00 97.69 321 TRP A C 1
ATOM 2420 O O . TRP A 1 321 ? -20.385 -7.870 6.448 1.00 97.69 321 TRP A O 1
ATOM 2430 N N . MET A 1 322 ? -20.022 -9.413 8.052 1.00 97.81 322 MET A N 1
ATOM 2431 C CA . MET A 1 322 ? -18.559 -9.363 7.996 1.00 97.81 322 MET A CA 1
ATOM 2432 C C . MET A 1 322 ? -17.990 -10.068 6.763 1.00 97.81 322 MET A C 1
ATOM 2434 O O . MET A 1 322 ? -16.985 -9.625 6.218 1.00 97.81 322 MET A O 1
ATOM 2438 N N . ILE A 1 323 ? -18.592 -11.187 6.355 1.00 98.44 323 ILE A N 1
ATOM 2439 C CA . ILE A 1 323 ? -18.039 -12.072 5.320 1.00 98.44 323 ILE A CA 1
ATOM 2440 C C . ILE A 1 323 ? -18.689 -11.837 3.957 1.00 98.44 323 ILE A C 1
ATOM 2442 O O . ILE A 1 323 ? -18.017 -11.984 2.943 1.00 98.44 323 ILE A O 1
ATOM 2446 N N . GLY A 1 324 ? -19.970 -11.462 3.909 1.00 98.00 324 GLY A N 1
ATOM 2447 C CA . GLY A 1 324 ? -20.755 -11.390 2.674 1.00 98.00 324 GLY A CA 1
ATOM 2448 C C . GLY A 1 324 ? -20.087 -10.595 1.546 1.00 98.00 324 GLY A C 1
ATOM 2449 O O . GLY A 1 324 ? -19.842 -11.175 0.487 1.00 98.00 324 GLY A O 1
ATOM 2450 N N . PRO A 1 325 ? -19.731 -9.309 1.751 1.00 98.06 325 PRO A N 1
ATOM 2451 C CA . PRO A 1 325 ? -19.133 -8.501 0.688 1.00 98.06 325 PRO A CA 1
ATOM 2452 C C . PRO A 1 325 ? -17.794 -9.058 0.182 1.00 98.06 325 PRO A C 1
ATOM 2454 O O . PRO A 1 325 ? -17.559 -9.105 -1.024 1.00 98.06 325 PRO A O 1
ATOM 2457 N N . SER A 1 326 ? -16.933 -9.524 1.092 1.00 97.88 326 SER A N 1
ATOM 2458 C CA . SER A 1 326 ? -15.630 -10.091 0.742 1.00 97.88 326 SER A CA 1
ATOM 2459 C C . SER A 1 326 ? -15.761 -11.457 0.065 1.00 97.88 326 SER A C 1
ATOM 2461 O O . SER A 1 326 ? -15.111 -11.723 -0.935 1.00 97.88 326 SER A O 1
ATOM 2463 N N . LEU A 1 327 ? -16.652 -12.327 0.531 1.00 98.25 327 LEU A N 1
ATOM 2464 C CA . LEU A 1 327 ? -16.875 -13.620 -0.111 1.00 98.25 327 LEU A CA 1
ATOM 2465 C C . LEU A 1 327 ? -17.419 -13.450 -1.534 1.00 98.25 327 LEU A C 1
ATOM 2467 O O . LEU A 1 327 ? -16.953 -14.123 -2.447 1.00 98.25 327 LEU A O 1
ATOM 2471 N N . MET A 1 328 ? -18.353 -12.518 -1.736 1.00 98.12 328 MET A N 1
ATOM 2472 C CA . MET A 1 328 ? -18.894 -12.219 -3.061 1.00 98.12 328 MET A CA 1
ATOM 2473 C C . MET A 1 328 ? -17.786 -11.811 -4.038 1.00 98.12 328 MET A C 1
ATOM 2475 O O . MET A 1 328 ? -17.651 -12.430 -5.090 1.00 98.12 328 MET A O 1
ATOM 2479 N N . ILE A 1 329 ? -16.963 -10.815 -3.686 1.00 97.94 329 ILE A N 1
ATOM 2480 C CA . ILE A 1 329 ? -15.908 -10.340 -4.591 1.00 97.94 329 ILE A CA 1
ATOM 2481 C C . ILE A 1 329 ? -14.844 -11.416 -4.845 1.00 97.94 329 ILE A C 1
ATOM 2483 O O . ILE A 1 329 ? -14.373 -11.553 -5.972 1.00 97.94 329 ILE A O 1
ATOM 2487 N N . TYR A 1 330 ? -14.520 -12.225 -3.828 1.00 98.06 330 TYR A N 1
ATOM 2488 C CA . TYR A 1 330 ? -13.604 -13.356 -3.966 1.00 98.06 330 TYR A CA 1
ATOM 2489 C C . TYR A 1 330 ? -14.101 -14.353 -5.008 1.00 98.06 330 TYR A C 1
ATOM 2491 O O . TYR A 1 330 ? -13.366 -14.705 -5.926 1.00 98.06 330 TYR A O 1
ATOM 2499 N N . LEU A 1 331 ? -15.353 -14.801 -4.874 1.00 98.31 331 LEU A N 1
ATOM 2500 C CA . LEU A 1 331 ? -15.937 -15.810 -5.754 1.00 98.31 331 LEU A CA 1
ATOM 2501 C C . LEU A 1 331 ? -16.038 -15.307 -7.194 1.00 98.31 331 LEU A C 1
ATOM 2503 O O . LEU A 1 331 ? -15.746 -16.057 -8.120 1.00 98.31 331 LEU A O 1
ATOM 2507 N N . VAL A 1 332 ? -16.385 -14.034 -7.381 1.00 98.44 332 VAL A N 1
ATOM 2508 C CA . VAL A 1 332 ? -16.465 -13.397 -8.703 1.00 98.44 332 VAL A CA 1
ATOM 2509 C C . VAL A 1 332 ? -15.092 -13.344 -9.366 1.00 98.44 332 VAL A C 1
ATOM 2511 O O . VAL A 1 332 ? -14.955 -13.709 -10.532 1.00 98.44 332 VAL A O 1
ATOM 2514 N N . TRP A 1 333 ? -14.056 -12.953 -8.621 1.00 97.81 333 TRP A N 1
ATOM 2515 C CA . TRP A 1 333 ? -12.696 -12.947 -9.152 1.00 97.81 333 TRP A CA 1
ATOM 2516 C C . TRP A 1 333 ? -12.185 -14.362 -9.445 1.00 97.81 333 TRP A C 1
ATOM 2518 O O . TRP A 1 333 ? -11.638 -14.610 -10.515 1.00 97.81 333 TRP A O 1
ATOM 2528 N N . ARG A 1 334 ? -12.414 -15.326 -8.542 1.00 96.81 334 ARG A N 1
ATOM 2529 C CA . ARG A 1 334 ? -12.038 -16.731 -8.769 1.00 96.81 334 ARG A CA 1
ATOM 2530 C C . ARG A 1 334 ? -12.742 -17.336 -9.976 1.00 96.81 334 ARG A C 1
ATOM 2532 O O . ARG A 1 334 ? -12.108 -18.100 -10.696 1.00 96.81 334 ARG A O 1
ATOM 2539 N N . TYR A 1 335 ? -14.006 -16.983 -10.202 1.00 97.62 335 TYR A N 1
ATOM 2540 C CA . TYR A 1 335 ? -14.732 -17.363 -11.409 1.00 97.62 335 TYR A CA 1
ATOM 2541 C C . TYR A 1 335 ? -14.026 -16.824 -12.657 1.00 97.62 335 TYR A C 1
ATOM 2543 O O . TYR A 1 335 ? -13.688 -17.605 -13.537 1.00 97.62 335 TYR A O 1
ATOM 2551 N N . HIS A 1 336 ? -13.700 -15.528 -12.688 1.00 96.44 336 HIS A N 1
ATOM 2552 C CA . HIS A 1 336 ? -12.976 -14.926 -13.809 1.00 96.44 336 HIS A CA 1
ATOM 2553 C C . HIS A 1 336 ? -11.625 -15.591 -14.079 1.00 96.44 336 HIS A C 1
ATOM 2555 O O . HIS A 1 336 ? -11.346 -15.951 -15.219 1.00 96.44 336 HIS A O 1
ATOM 2561 N N . VAL A 1 337 ? -10.810 -15.809 -13.043 1.00 95.12 337 VAL A N 1
ATOM 2562 C CA . VAL A 1 337 ? -9.517 -16.495 -13.188 1.00 95.12 337 VAL A CA 1
ATOM 2563 C C . VAL A 1 337 ? -9.711 -17.897 -13.771 1.00 95.12 337 VAL A C 1
ATOM 2565 O O . VAL A 1 337 ? -8.994 -18.274 -14.691 1.00 95.12 337 VAL A O 1
ATOM 2568 N N . ALA A 1 338 ? -10.706 -18.647 -13.289 1.00 95.00 338 ALA A N 1
ATOM 2569 C CA . ALA A 1 338 ? -10.971 -20.003 -13.760 1.00 95.00 338 ALA A CA 1
ATOM 2570 C C . ALA A 1 338 ? -11.482 -20.065 -15.210 1.00 95.00 338 ALA A C 1
ATOM 2572 O O . ALA A 1 338 ? -11.182 -21.028 -15.906 1.00 95.00 338 ALA A O 1
ATOM 2573 N N . THR A 1 339 ? -12.256 -19.076 -15.671 1.00 94.94 339 THR A N 1
ATOM 2574 C CA . THR A 1 339 ? -12.902 -19.132 -16.996 1.00 94.94 339 THR A CA 1
ATOM 2575 C C . THR A 1 339 ? -12.201 -18.316 -18.075 1.00 94.94 339 THR A C 1
ATOM 2577 O O . THR A 1 339 ? -12.307 -18.650 -19.249 1.00 94.94 339 THR A O 1
ATOM 2580 N N . ALA A 1 340 ? -11.545 -17.211 -17.715 1.00 93.31 340 ALA A N 1
ATOM 2581 C CA . ALA A 1 340 ? -10.983 -16.258 -18.675 1.00 93.31 340 ALA A CA 1
ATOM 2582 C C . ALA A 1 340 ? -9.462 -16.379 -18.835 1.00 93.31 340 ALA A C 1
ATOM 2584 O O . ALA A 1 340 ? -8.935 -15.938 -19.858 1.00 93.31 340 ALA A O 1
ATOM 2585 N N . MET A 1 341 ? -8.773 -16.957 -17.844 1.00 90.06 341 MET A N 1
ATOM 2586 C CA . MET A 1 341 ? -7.311 -17.099 -17.829 1.00 90.06 341 MET A CA 1
ATOM 2587 C C . MET A 1 341 ? -6.840 -18.545 -18.009 1.00 90.06 341 MET A C 1
ATOM 2589 O O . MET A 1 341 ? -5.671 -18.846 -17.765 1.00 90.06 341 MET A O 1
ATOM 2593 N N . ASP A 1 342 ? -7.726 -19.439 -18.448 1.00 85.50 342 ASP A N 1
ATOM 2594 C CA . ASP A 1 342 ? -7.328 -20.794 -18.817 1.00 85.50 342 ASP A CA 1
ATOM 2595 C C . ASP A 1 342 ? -6.309 -20.758 -19.973 1.00 85.50 342 ASP A C 1
ATOM 2597 O O . ASP A 1 342 ? -6.421 -19.954 -20.901 1.00 85.50 342 ASP A O 1
ATOM 2601 N N . GLY A 1 343 ? -5.268 -21.586 -19.883 1.00 79.62 343 GLY A N 1
ATOM 2602 C CA . GLY A 1 343 ? -4.170 -21.632 -20.857 1.00 79.62 343 GLY A CA 1
ATOM 2603 C C . GLY A 1 343 ? -3.099 -20.533 -20.742 1.00 79.62 343 GLY A C 1
ATOM 2604 O O . GLY A 1 343 ? -2.146 -20.542 -21.524 1.00 79.62 343 GLY A O 1
ATOM 2605 N N . PHE A 1 344 ? -3.189 -19.607 -19.781 1.00 83.12 344 PHE A N 1
ATOM 2606 C CA . PHE A 1 344 ? -2.109 -18.641 -19.540 1.00 83.12 344 PHE A CA 1
ATOM 2607 C C . PHE A 1 344 ? -0.900 -19.336 -18.874 1.00 83.12 344 PHE A C 1
ATOM 2609 O O . PHE A 1 344 ? -1.090 -20.051 -17.890 1.00 83.12 344 PHE A O 1
ATOM 2616 N N . PRO A 1 345 ? 0.350 -19.111 -19.340 1.00 76.38 345 PRO A N 1
ATOM 2617 C CA . PRO A 1 345 ? 1.523 -19.840 -18.835 1.00 76.38 345 PRO A CA 1
ATOM 2618 C C . PRO A 1 345 ? 1.816 -19.606 -17.349 1.00 76.38 345 PRO A C 1
ATOM 2620 O O . PRO A 1 345 ? 2.246 -20.514 -16.645 1.00 76.38 345 PRO A O 1
ATOM 2623 N N . ILE A 1 346 ? 1.616 -18.370 -16.883 1.00 79.94 346 ILE A N 1
ATOM 2624 C CA . ILE A 1 346 ? 1.802 -17.960 -15.490 1.00 79.94 346 ILE A CA 1
ATOM 2625 C C . ILE A 1 346 ? 0.648 -17.027 -15.142 1.00 79.94 346 ILE A C 1
ATOM 2627 O O . ILE A 1 346 ? 0.542 -15.925 -15.679 1.00 79.94 346 ILE A O 1
ATOM 2631 N N . THR A 1 347 ? -0.229 -17.480 -14.255 1.00 81.88 347 THR A N 1
ATOM 2632 C CA . THR A 1 347 ? -1.390 -16.713 -13.788 1.00 81.88 347 THR A CA 1
ATOM 2633 C C . THR A 1 347 ? -1.209 -16.272 -12.345 1.00 81.88 347 THR A C 1
ATOM 2635 O O . THR A 1 347 ? -1.379 -15.092 -12.032 1.00 81.88 347 THR A O 1
ATOM 2638 N N . GLU A 1 348 ? -0.819 -17.210 -11.481 1.00 88.00 348 GLU A N 1
ATOM 2639 C CA . GLU A 1 348 ? -0.774 -17.065 -10.027 1.00 88.00 348 GLU A CA 1
ATOM 2640 C C . GLU A 1 348 ? 0.532 -17.605 -9.441 1.00 88.00 348 GLU A C 1
ATOM 2642 O O . GLU A 1 348 ? 1.237 -18.408 -10.054 1.00 88.00 348 GLU A O 1
ATOM 2647 N N . ALA A 1 349 ? 0.842 -17.179 -8.216 1.00 87.38 349 ALA A N 1
ATOM 2648 C CA . ALA A 1 349 ? 1.899 -17.812 -7.441 1.00 87.38 349 ALA A CA 1
ATOM 2649 C C . ALA A 1 349 ? 1.453 -19.223 -7.023 1.00 87.38 349 ALA A C 1
ATOM 2651 O O . ALA A 1 349 ? 0.340 -19.402 -6.517 1.00 87.38 349 ALA A O 1
ATOM 2652 N N . VAL A 1 350 ? 2.334 -20.208 -7.210 1.00 90.81 350 VAL A N 1
ATOM 2653 C CA . VAL A 1 350 ? 2.074 -21.623 -6.913 1.00 90.81 350 VAL A CA 1
ATOM 2654 C C . VAL A 1 350 ? 3.012 -22.151 -5.828 1.00 90.81 350 VAL A C 1
ATOM 2656 O O . VAL A 1 350 ? 4.089 -21.602 -5.578 1.00 90.81 350 VAL A O 1
ATOM 2659 N N . PHE A 1 351 ? 2.583 -23.220 -5.161 1.00 94.94 351 PHE A N 1
ATOM 2660 C CA . PHE A 1 351 ? 3.442 -23.975 -4.254 1.00 94.94 351 PHE A CA 1
ATOM 2661 C C . PHE A 1 351 ? 4.388 -24.884 -5.036 1.00 94.94 351 PHE A C 1
ATOM 2663 O O . PHE A 1 351 ? 4.051 -25.371 -6.116 1.00 94.94 351 PHE A O 1
ATOM 2670 N N . LEU A 1 352 ? 5.551 -25.141 -4.447 1.00 94.44 352 LEU A N 1
ATOM 2671 C CA . LEU A 1 352 ? 6.438 -26.216 -4.861 1.00 94.44 352 LEU A CA 1
ATOM 2672 C C . LEU A 1 352 ? 5.751 -27.566 -4.645 1.00 94.44 352 LEU A C 1
ATOM 2674 O O . LEU A 1 352 ? 4.863 -27.708 -3.791 1.00 94.44 352 LEU A O 1
ATOM 2678 N N . GLN A 1 353 ? 6.199 -28.578 -5.386 1.00 96.38 353 GLN A N 1
ATOM 2679 C CA . GLN A 1 353 ? 5.794 -29.948 -5.098 1.00 96.38 353 GLN A CA 1
ATOM 2680 C C . GLN A 1 353 ? 6.263 -30.324 -3.693 1.00 96.38 353 GLN A C 1
ATOM 2682 O O . GLN A 1 353 ? 7.310 -29.870 -3.244 1.00 96.38 353 GLN A O 1
ATOM 2687 N N . PHE A 1 354 ? 5.496 -31.158 -2.990 1.00 97.25 354 PHE A N 1
ATOM 2688 C CA . PHE A 1 354 ? 5.789 -31.503 -1.595 1.00 97.25 354 PHE A CA 1
ATOM 2689 C C . PHE A 1 354 ? 7.202 -32.078 -1.393 1.00 97.25 354 PHE A C 1
ATOM 2691 O O . PHE A 1 354 ? 7.832 -31.810 -0.375 1.00 97.25 354 PHE A O 1
ATOM 2698 N N . ALA A 1 355 ? 7.714 -32.826 -2.377 1.00 97.19 355 ALA A N 1
ATOM 2699 C CA . ALA A 1 355 ? 9.071 -33.373 -2.358 1.00 97.19 355 ALA A CA 1
ATOM 2700 C C . ALA A 1 355 ? 10.170 -32.294 -2.417 1.00 97.19 355 ALA A C 1
ATOM 2702 O O . ALA A 1 355 ? 11.263 -32.519 -1.910 1.00 97.19 355 ALA A O 1
ATOM 2703 N N . ASP A 1 356 ? 9.859 -31.125 -2.980 1.00 97.19 356 ASP A N 1
ATOM 2704 C CA . ASP A 1 356 ? 10.780 -29.996 -3.147 1.00 97.19 356 ASP A CA 1
ATOM 2705 C C . ASP A 1 356 ? 10.637 -28.957 -2.021 1.00 97.19 356 ASP A C 1
ATOM 2707 O O . ASP A 1 356 ? 11.189 -27.858 -2.094 1.00 97.19 356 ASP A O 1
ATOM 2711 N N . TRP A 1 357 ? 9.851 -29.254 -0.981 1.00 98.31 357 TRP A N 1
ATOM 2712 C CA . TRP A 1 357 ? 9.713 -28.349 0.153 1.00 98.31 357 TRP A CA 1
ATOM 2713 C C . TRP A 1 357 ? 11.021 -28.263 0.936 1.00 98.31 357 TRP A C 1
ATOM 2715 O O . TRP A 1 357 ? 11.661 -29.268 1.241 1.00 98.31 357 TRP A O 1
ATOM 2725 N N . ASN A 1 358 ? 11.369 -27.054 1.375 1.00 97.94 358 ASN A N 1
ATOM 2726 C CA . ASN A 1 358 ? 12.609 -26.772 2.101 1.00 97.94 358 ASN A CA 1
ATOM 2727 C C . ASN A 1 358 ? 12.555 -27.215 3.582 1.00 97.94 358 ASN A C 1
ATOM 2729 O O . ASN A 1 358 ? 12.967 -26.467 4.473 1.00 97.94 358 ASN A O 1
ATOM 2733 N N . VAL A 1 359 ? 12.012 -28.401 3.876 1.00 98.25 359 VAL A N 1
ATOM 2734 C CA . VAL A 1 359 ? 11.771 -28.895 5.245 1.00 98.25 359 VAL A CA 1
ATOM 2735 C C . VAL A 1 359 ? 13.077 -28.992 6.036 1.00 98.25 359 VAL A C 1
ATOM 2737 O O . VAL A 1 359 ? 13.148 -28.544 7.180 1.00 98.25 359 VAL A O 1
ATOM 2740 N N . GLU A 1 360 ? 14.146 -29.486 5.411 1.00 98.06 360 GLU A N 1
ATOM 2741 C CA . GLU A 1 360 ? 15.469 -29.590 6.041 1.00 98.06 360 GLU A CA 1
ATOM 2742 C C . GLU A 1 360 ? 16.091 -28.216 6.346 1.00 98.06 360 GLU A C 1
ATOM 2744 O O . GLU A 1 360 ? 16.881 -28.072 7.280 1.00 98.06 360 GLU A O 1
ATOM 2749 N N . ALA A 1 361 ? 15.699 -27.173 5.607 1.00 98.06 361 ALA A N 1
ATOM 2750 C CA . ALA A 1 361 ? 16.212 -25.820 5.785 1.00 98.06 361 ALA A CA 1
ATOM 2751 C C . ALA A 1 361 ? 15.474 -25.017 6.872 1.00 98.06 361 ALA A C 1
ATOM 2753 O O . ALA A 1 361 ? 15.893 -23.893 7.160 1.00 98.06 361 ALA A O 1
ATOM 2754 N N . ILE A 1 362 ? 14.417 -25.554 7.502 1.00 98.50 362 ILE A N 1
ATOM 2755 C CA . ILE A 1 362 ? 13.606 -24.843 8.512 1.00 98.50 362 ILE A CA 1
ATOM 2756 C C . ILE A 1 362 ? 14.459 -24.155 9.596 1.00 98.50 362 ILE A C 1
ATOM 2758 O O . ILE A 1 362 ? 14.222 -22.969 9.847 1.00 98.50 362 ILE A O 1
ATOM 2762 N N . PRO A 1 363 ? 15.473 -24.798 10.218 1.00 98.56 363 PRO A N 1
ATOM 2763 C CA . PRO A 1 363 ? 16.299 -24.133 11.228 1.00 98.56 363 PRO A CA 1
ATOM 2764 C C . PRO A 1 363 ? 17.039 -22.902 10.685 1.00 98.56 363 PRO A C 1
ATOM 2766 O O . PRO A 1 363 ? 17.107 -21.869 11.353 1.00 98.56 363 PRO A O 1
ATOM 2769 N N . GLN A 1 364 ? 17.556 -22.984 9.455 1.00 98.44 364 GLN A N 1
ATOM 2770 C CA . GLN A 1 364 ? 18.255 -21.877 8.802 1.00 98.44 364 GLN A CA 1
ATOM 2771 C C . GLN A 1 364 ? 17.287 -20.759 8.397 1.00 98.44 364 GLN A C 1
ATOM 2773 O O . GLN A 1 364 ? 17.599 -19.585 8.598 1.00 98.44 364 GLN A O 1
ATOM 2778 N N . ILE A 1 365 ? 16.105 -21.110 7.882 1.00 98.50 365 ILE A N 1
ATOM 2779 C CA . ILE A 1 365 ? 15.039 -20.154 7.557 1.00 98.50 365 ILE A CA 1
ATOM 2780 C C . ILE A 1 365 ? 14.656 -19.366 8.817 1.00 98.50 365 ILE A C 1
ATOM 2782 O O . ILE A 1 365 ? 14.671 -18.135 8.798 1.00 98.50 365 ILE A O 1
ATOM 2786 N N . LEU A 1 366 ? 14.405 -20.053 9.937 1.00 98.62 366 LEU A N 1
ATOM 2787 C CA . LEU A 1 366 ? 14.082 -19.426 11.222 1.00 98.62 366 LEU A CA 1
ATOM 2788 C C . LEU A 1 366 ? 15.205 -18.511 11.728 1.00 98.62 366 LEU A C 1
ATOM 2790 O O . LEU A 1 366 ? 14.932 -17.395 12.175 1.00 98.62 366 LEU A O 1
ATOM 2794 N N . ALA A 1 367 ? 16.466 -18.940 11.626 1.00 98.44 367 ALA A N 1
ATOM 2795 C CA . ALA A 1 367 ? 17.612 -18.114 12.004 1.00 98.44 367 ALA A CA 1
ATOM 2796 C C . ALA A 1 367 ? 17.699 -16.830 11.156 1.00 98.44 367 ALA A C 1
ATOM 2798 O O . ALA A 1 367 ? 17.927 -15.741 11.693 1.00 98.44 367 ALA A O 1
ATOM 2799 N N . SER A 1 368 ? 17.456 -16.929 9.846 1.00 98.25 368 SER A N 1
ATOM 2800 C CA . SER A 1 368 ? 17.417 -15.780 8.936 1.00 98.25 368 SER A CA 1
ATOM 2801 C C . SER A 1 368 ? 16.231 -14.854 9.210 1.00 98.25 368 SER A C 1
ATOM 2803 O O . SER A 1 368 ? 16.421 -13.637 9.286 1.00 98.25 368 SER A O 1
ATOM 2805 N N . MET A 1 369 ? 15.033 -15.397 9.449 1.00 98.31 369 MET A N 1
ATOM 2806 C CA . MET A 1 369 ? 13.862 -14.616 9.870 1.00 98.31 369 MET A CA 1
ATOM 2807 C C . MET A 1 369 ? 14.152 -13.857 11.172 1.00 98.31 369 MET A C 1
ATOM 2809 O O . MET A 1 369 ? 13.913 -12.651 11.241 1.00 98.31 369 MET A O 1
ATOM 2813 N N . LEU A 1 370 ? 14.756 -14.508 12.173 1.00 97.81 370 LEU A N 1
ATOM 2814 C CA . LEU A 1 370 ? 15.137 -13.876 13.441 1.00 97.81 370 LEU A CA 1
ATOM 2815 C C . LEU A 1 370 ? 16.193 -12.775 13.250 1.00 97.81 370 LEU A C 1
ATOM 2817 O O . LEU A 1 370 ? 16.083 -11.692 13.835 1.00 97.81 370 LEU A O 1
ATOM 2821 N N . LYS A 1 371 ? 17.196 -13.002 12.394 1.00 97.56 371 LYS A N 1
ATOM 2822 C CA . LYS A 1 371 ? 18.199 -11.987 12.032 1.00 97.56 371 LYS A CA 1
ATOM 2823 C C . LYS A 1 371 ? 17.543 -10.758 11.398 1.00 97.56 371 LYS A C 1
ATOM 2825 O O . LYS A 1 371 ? 17.872 -9.620 11.739 1.00 97.56 371 LYS A O 1
ATOM 2830 N N . VAL A 1 372 ? 16.583 -10.958 10.499 1.00 94.62 372 VAL A N 1
ATOM 2831 C CA . VAL A 1 372 ? 15.840 -9.844 9.904 1.00 94.62 372 VAL A CA 1
ATOM 2832 C C . VAL A 1 372 ? 14.960 -9.161 10.955 1.00 94.62 372 VAL A C 1
ATOM 2834 O O . VAL A 1 372 ? 15.001 -7.933 11.042 1.00 94.62 372 VAL A O 1
ATOM 2837 N N . ALA A 1 373 ? 14.239 -9.912 11.790 1.00 94.00 373 ALA A N 1
ATOM 2838 C CA . ALA A 1 373 ? 13.361 -9.374 12.829 1.00 94.00 373 ALA A CA 1
ATOM 2839 C C . ALA A 1 373 ? 14.113 -8.491 13.838 1.00 94.00 373 ALA A C 1
ATOM 2841 O O . ALA A 1 373 ? 13.702 -7.364 14.123 1.00 94.00 373 ALA A O 1
ATOM 2842 N N . THR A 1 374 ? 15.278 -8.945 14.306 1.00 92.31 374 THR A N 1
ATOM 2843 C CA . THR A 1 374 ? 16.150 -8.176 15.213 1.00 92.31 374 THR A CA 1
ATOM 2844 C C . THR A 1 374 ? 16.679 -6.893 14.561 1.00 92.31 374 THR A C 1
ATOM 2846 O O . THR A 1 374 ? 16.703 -5.842 15.201 1.00 92.31 374 THR A O 1
ATOM 2849 N N . SER A 1 375 ? 16.972 -6.910 13.253 1.00 90.25 375 SER A N 1
ATOM 2850 C CA . SER A 1 375 ? 17.331 -5.700 12.483 1.00 90.25 375 SER A CA 1
ATOM 2851 C C . SER A 1 375 ? 16.173 -4.701 12.291 1.00 90.25 375 SER A C 1
ATOM 2853 O O . SER A 1 375 ? 16.364 -3.615 11.730 1.00 90.25 375 SER A O 1
ATOM 2855 N N . LYS A 1 376 ? 14.953 -5.085 12.684 1.00 90.69 376 LYS A N 1
ATOM 2856 C CA . LYS A 1 376 ? 13.704 -4.312 12.586 1.00 90.69 376 LYS A CA 1
ATOM 2857 C C . LYS A 1 376 ? 13.029 -4.213 13.959 1.00 90.69 376 LYS A C 1
ATOM 2859 O O . LYS A 1 376 ? 11.803 -4.202 14.065 1.00 90.69 376 LYS A O 1
ATOM 2864 N N . GLY A 1 377 ? 13.847 -4.107 15.008 1.00 85.50 377 GLY A N 1
ATOM 2865 C CA . GLY A 1 377 ? 13.423 -4.206 16.405 1.00 85.50 377 GLY A CA 1
ATOM 2866 C C . GLY A 1 377 ? 12.328 -3.228 16.841 1.00 85.50 377 GLY A C 1
ATOM 2867 O O . GLY A 1 377 ? 11.585 -3.554 17.756 1.00 85.50 377 GLY A O 1
ATOM 2868 N N . ALA A 1 378 ? 12.157 -2.075 16.183 1.00 85.56 378 ALA A N 1
ATOM 2869 C CA . ALA A 1 378 ? 11.054 -1.162 16.497 1.00 85.56 378 ALA A CA 1
ATOM 2870 C C . ALA A 1 378 ? 9.677 -1.810 16.251 1.00 85.56 378 ALA A C 1
ATOM 2872 O O . ALA A 1 378 ? 8.828 -1.804 17.137 1.00 85.56 378 ALA A O 1
ATOM 2873 N N . TYR A 1 379 ? 9.470 -2.413 15.076 1.00 93.06 379 TYR A N 1
ATOM 2874 C CA . TYR A 1 379 ? 8.217 -3.098 14.749 1.00 93.06 379 TYR A CA 1
ATOM 2875 C C . TYR A 1 379 ? 8.061 -4.382 15.568 1.00 93.06 379 TYR A C 1
ATOM 2877 O O . TYR A 1 379 ? 7.094 -4.531 16.315 1.00 93.06 379 TYR A O 1
ATOM 2885 N N . PHE A 1 380 ? 9.052 -5.277 15.494 1.00 94.50 380 PHE A N 1
ATOM 2886 C CA . PHE A 1 380 ? 8.987 -6.575 16.169 1.00 94.50 380 PHE A CA 1
ATOM 2887 C C . PHE A 1 380 ? 8.954 -6.449 17.694 1.00 94.50 380 PHE A C 1
ATOM 2889 O O . PHE A 1 380 ? 8.322 -7.265 18.352 1.00 94.50 380 PHE A O 1
ATOM 2896 N N . GLY A 1 381 ? 9.567 -5.412 18.268 1.00 92.31 381 GLY A N 1
ATOM 2897 C CA . GLY A 1 381 ? 9.493 -5.124 19.698 1.00 92.31 381 GLY A CA 1
ATOM 2898 C C . GLY A 1 381 ? 8.084 -4.732 20.137 1.00 92.31 381 GLY A C 1
ATOM 2899 O O . GLY A 1 381 ? 7.571 -5.292 21.105 1.00 92.31 381 GLY A O 1
ATOM 2900 N N . VAL A 1 382 ? 7.416 -3.832 19.404 1.00 92.06 382 VAL A N 1
ATOM 2901 C CA . VAL A 1 382 ? 6.011 -3.476 19.683 1.00 92.06 382 VAL A CA 1
ATOM 2902 C C . VAL A 1 382 ? 5.104 -4.696 19.529 1.00 92.06 382 VAL A C 1
ATOM 2904 O O . VAL A 1 382 ? 4.252 -4.933 20.385 1.00 92.06 382 VAL A O 1
ATOM 2907 N N . MET A 1 383 ? 5.314 -5.507 18.490 1.00 97.81 383 MET A N 1
ATOM 2908 C CA . MET A 1 383 ? 4.511 -6.712 18.271 1.00 97.81 383 MET A CA 1
ATOM 2909 C C . MET A 1 383 ? 4.784 -7.806 19.306 1.00 97.81 383 MET A C 1
ATOM 2911 O O . MET A 1 383 ? 3.841 -8.442 19.765 1.00 97.81 383 MET A O 1
ATOM 2915 N N . ALA A 1 384 ? 6.023 -7.971 19.775 1.00 97.12 384 ALA A N 1
ATOM 2916 C CA . ALA A 1 384 ? 6.338 -8.862 20.891 1.00 97.12 384 ALA A CA 1
ATOM 2917 C C . ALA A 1 384 ? 5.604 -8.433 22.172 1.00 97.12 384 ALA A C 1
ATOM 2919 O O . ALA A 1 384 ? 5.034 -9.269 22.874 1.00 97.12 384 ALA A O 1
ATOM 2920 N N . VAL A 1 385 ? 5.539 -7.125 22.449 1.00 95.56 385 VAL A N 1
ATOM 2921 C CA . VAL A 1 385 ? 4.730 -6.589 23.554 1.00 95.56 385 VAL A CA 1
ATOM 2922 C C . VAL A 1 385 ? 3.244 -6.886 23.341 1.00 95.56 385 VAL A C 1
ATOM 2924 O O . VAL A 1 385 ? 2.590 -7.362 24.270 1.00 95.56 385 VAL A O 1
ATOM 2927 N N . ALA A 1 386 ? 2.717 -6.690 22.130 1.00 97.62 386 ALA A N 1
ATOM 2928 C CA . ALA A 1 386 ? 1.335 -7.040 21.805 1.00 97.62 386 ALA A CA 1
ATOM 2929 C C . ALA A 1 386 ? 1.041 -8.528 22.047 1.00 97.62 386 ALA A C 1
ATOM 2931 O O . ALA A 1 386 ? 0.023 -8.852 22.654 1.00 97.62 386 ALA A O 1
ATOM 2932 N N . VAL A 1 387 ? 1.956 -9.427 21.669 1.00 98.62 387 VAL A N 1
ATOM 2933 C CA . VAL A 1 387 ? 1.856 -10.872 21.928 1.00 98.62 387 VAL A CA 1
ATOM 2934 C C . VAL A 1 387 ? 1.867 -11.189 23.425 1.00 98.62 387 VAL A C 1
ATOM 2936 O O . VAL A 1 387 ? 1.049 -11.985 23.883 1.00 98.62 387 VAL A O 1
ATOM 2939 N N . MET A 1 388 ? 2.726 -10.545 24.220 1.00 98.19 388 MET A N 1
ATOM 2940 C CA . MET A 1 388 ? 2.725 -10.733 25.678 1.00 98.19 388 MET A CA 1
ATOM 2941 C C . MET A 1 388 ? 1.386 -10.321 26.306 1.00 98.19 388 MET A C 1
ATOM 2943 O O . MET A 1 388 ? 0.839 -11.043 27.144 1.00 98.19 388 MET A O 1
ATOM 2947 N N . PHE A 1 389 ? 0.820 -9.184 25.888 1.00 98.06 389 PHE A N 1
ATOM 2948 C CA . PHE A 1 389 ? -0.499 -8.749 26.353 1.00 98.06 389 PHE A CA 1
ATOM 2949 C C . PHE A 1 389 ? -1.640 -9.611 25.802 1.00 98.06 389 PHE A C 1
ATOM 2951 O O . PHE A 1 389 ? -2.616 -9.826 26.517 1.00 98.06 389 PHE A O 1
ATOM 2958 N N . ALA A 1 390 ? -1.514 -10.156 24.590 1.00 98.25 390 ALA A N 1
ATOM 2959 C CA . ALA A 1 390 ? -2.442 -11.135 24.030 1.00 98.25 390 ALA A CA 1
ATOM 2960 C C . ALA A 1 390 ? -2.485 -12.401 24.891 1.00 98.25 390 ALA A C 1
ATOM 2962 O O . ALA A 1 390 ? -3.555 -12.801 25.345 1.00 98.25 390 ALA A O 1
ATOM 2963 N N . ALA A 1 391 ? -1.319 -12.983 25.191 1.00 98.31 391 ALA A N 1
ATOM 2964 C CA . ALA A 1 391 ? -1.195 -14.155 26.051 1.00 98.31 391 ALA A CA 1
ATOM 2965 C C . ALA A 1 391 ? -1.766 -13.880 27.449 1.00 98.31 391 ALA A C 1
ATOM 2967 O O . ALA A 1 391 ? -2.561 -14.664 27.969 1.00 98.31 391 ALA A O 1
ATOM 2968 N N . ARG A 1 392 ? -1.450 -12.715 28.032 1.00 97.81 392 ARG A N 1
ATOM 2969 C CA . ARG A 1 392 ? -2.066 -12.281 29.290 1.00 97.81 392 ARG A CA 1
ATOM 2970 C C . ARG A 1 392 ? -3.584 -12.171 29.165 1.00 97.81 392 ARG A C 1
ATOM 2972 O O . ARG A 1 392 ? -4.257 -12.639 30.070 1.00 97.81 392 ARG A O 1
ATOM 2979 N N . GLY A 1 393 ? -4.118 -11.597 28.088 1.00 97.12 393 GLY A N 1
ATOM 2980 C CA . GLY A 1 393 ? -5.558 -11.461 27.845 1.00 97.12 393 GLY A CA 1
ATOM 2981 C C . GLY A 1 393 ? -6.277 -12.803 27.685 1.00 97.12 393 GLY A C 1
ATOM 2982 O O . GLY A 1 393 ? -7.408 -12.951 28.143 1.00 97.12 393 GLY A O 1
ATOM 2983 N N . LEU A 1 394 ? -5.607 -13.808 27.112 1.00 97.56 394 LEU A N 1
ATOM 2984 C CA . LEU A 1 394 ? -6.109 -15.184 27.042 1.00 97.56 394 LEU A CA 1
ATOM 2985 C C . LEU A 1 394 ? -6.146 -15.865 28.416 1.00 97.56 394 LEU A C 1
ATOM 2987 O O . LEU A 1 394 ? -6.990 -16.722 28.647 1.00 97.56 394 LEU A O 1
ATOM 2991 N N . ILE A 1 395 ? -5.296 -15.474 29.364 1.00 97.25 395 ILE A N 1
ATOM 2992 C CA . ILE A 1 395 ? -5.321 -16.031 30.727 1.00 97.25 395 ILE A CA 1
ATOM 2993 C C . ILE A 1 395 ? -6.261 -15.212 31.623 1.00 97.25 395 ILE A C 1
ATOM 2995 O O . ILE A 1 395 ? -7.145 -15.760 32.277 1.00 97.25 395 ILE A O 1
ATOM 2999 N N . ARG A 1 396 ? -6.101 -13.888 31.624 1.00 95.50 396 ARG A N 1
ATOM 3000 C CA . ARG A 1 396 ? -6.833 -12.897 32.420 1.00 95.50 396 ARG A CA 1
ATOM 3001 C C . ARG A 1 396 ? -7.385 -11.821 31.496 1.00 95.50 396 ARG A C 1
ATOM 3003 O O . ARG A 1 396 ? -6.707 -10.842 31.182 1.00 95.50 396 ARG A O 1
ATOM 3010 N N . PHE A 1 397 ? -8.617 -12.034 31.065 1.00 95.06 397 PHE A N 1
ATOM 3011 C CA . PHE A 1 397 ? -9.292 -11.122 30.163 1.00 95.06 397 PHE A CA 1
ATOM 3012 C C . PHE A 1 397 ? -9.720 -9.847 30.899 1.00 95.06 397 PHE A C 1
ATOM 3014 O O . PHE A 1 397 ? -10.387 -9.929 31.927 1.00 95.06 397 PHE A O 1
ATOM 3021 N N . ASP A 1 398 ? -9.328 -8.683 30.376 1.00 92.06 398 ASP A N 1
ATOM 3022 C CA . ASP A 1 398 ? -9.569 -7.381 31.006 1.00 92.06 398 ASP A CA 1
ATOM 3023 C C . ASP A 1 398 ? -9.917 -6.308 29.957 1.00 92.06 398 ASP A C 1
ATOM 3025 O O . ASP A 1 398 ? -9.061 -5.615 29.394 1.00 92.06 398 ASP A O 1
ATOM 3029 N N . GLY A 1 399 ? -11.212 -6.221 29.652 1.00 95.12 399 GLY A N 1
ATOM 3030 C CA . GLY A 1 399 ? -11.810 -5.109 28.920 1.00 95.12 399 GLY A CA 1
ATOM 3031 C C . GLY A 1 399 ? -11.347 -4.907 27.464 1.00 95.12 399 GLY A C 1
ATOM 3032 O O . GLY A 1 399 ? -10.861 -5.829 26.799 1.00 95.12 399 GLY A O 1
ATOM 3033 N N . PRO A 1 400 ? -11.518 -3.680 26.927 1.00 97.19 400 PRO A N 1
ATOM 3034 C CA . PRO A 1 400 ? -11.235 -3.364 25.524 1.00 97.19 400 PRO A CA 1
ATOM 3035 C C . PRO A 1 400 ? -9.774 -3.557 25.109 1.00 97.19 400 PRO A C 1
ATOM 3037 O O . PRO A 1 400 ? -9.512 -3.917 23.962 1.00 97.19 400 PRO A O 1
ATOM 3040 N N . PHE A 1 401 ? -8.817 -3.337 26.016 1.00 97.69 401 PHE A N 1
ATOM 3041 C CA . PHE A 1 401 ? -7.398 -3.492 25.690 1.00 97.69 401 PHE A CA 1
ATOM 3042 C C . PHE A 1 401 ? -7.002 -4.961 25.518 1.00 97.69 401 PHE A C 1
ATOM 3044 O O . PHE A 1 401 ? -6.226 -5.274 24.614 1.00 97.69 401 PHE A O 1
ATOM 3051 N N . ALA A 1 402 ? -7.565 -5.873 26.321 1.00 98.06 402 ALA A N 1
ATOM 3052 C CA . ALA A 1 402 ? -7.351 -7.308 26.141 1.00 98.06 402 ALA A CA 1
ATOM 3053 C C . ALA A 1 402 ? -7.872 -7.785 24.775 1.00 98.06 402 ALA A C 1
ATOM 3055 O O . ALA A 1 402 ? -7.143 -8.479 24.068 1.00 98.06 402 ALA A O 1
ATOM 3056 N N . ARG A 1 403 ? -9.070 -7.337 24.356 1.00 98.25 403 ARG A N 1
ATOM 3057 C CA . ARG A 1 403 ? -9.621 -7.604 23.008 1.00 98.25 403 ARG A CA 1
ATOM 3058 C C . ARG A 1 403 ? -8.652 -7.177 21.914 1.00 98.25 403 ARG A C 1
ATOM 3060 O O . ARG A 1 403 ? -8.334 -7.967 21.031 1.00 98.25 403 ARG A O 1
ATOM 3067 N N . LEU A 1 404 ? -8.170 -5.936 21.998 1.00 98.56 404 LEU A N 1
ATOM 3068 C CA . LEU A 1 404 ? -7.254 -5.381 21.007 1.00 98.56 404 LEU A CA 1
ATOM 3069 C C . LEU A 1 404 ? -5.925 -6.141 20.968 1.00 98.56 404 LEU A C 1
ATOM 3071 O O . LEU A 1 404 ? -5.408 -6.438 19.896 1.00 98.56 404 LEU A O 1
ATOM 3075 N N . SER A 1 405 ? -5.388 -6.475 22.141 1.00 98.56 405 SER A N 1
ATOM 3076 C CA . SER A 1 405 ? -4.113 -7.181 22.268 1.00 98.56 405 SER A CA 1
ATOM 3077 C C . SER A 1 405 ? -4.193 -8.583 21.670 1.00 98.56 405 SER A C 1
ATOM 3079 O O . SER A 1 405 ? -3.331 -8.942 20.876 1.00 98.56 405 SER A O 1
ATOM 3081 N N . ILE A 1 406 ? -5.244 -9.351 21.990 1.00 98.75 406 ILE A N 1
ATOM 3082 C CA . ILE A 1 406 ? -5.473 -10.691 21.423 1.00 98.75 406 ILE A CA 1
ATOM 3083 C C . ILE A 1 406 ? -5.615 -10.616 19.902 1.00 98.75 406 ILE A C 1
ATOM 3085 O O . ILE A 1 406 ? -5.023 -11.435 19.202 1.00 98.75 406 ILE A O 1
ATOM 3089 N N . LEU A 1 407 ? -6.340 -9.618 19.390 1.00 98.62 407 LEU A N 1
ATOM 3090 C CA . LEU A 1 407 ? -6.499 -9.409 17.955 1.00 98.62 407 LEU A CA 1
ATOM 3091 C C . LEU A 1 407 ? -5.148 -9.120 17.275 1.00 98.62 407 LEU A C 1
ATOM 3093 O O . LEU A 1 407 ? -4.739 -9.861 16.384 1.00 98.62 407 LEU A O 1
ATOM 3097 N N . CYS A 1 408 ? -4.410 -8.098 17.725 1.00 98.75 408 CYS A N 1
ATOM 3098 C CA . CYS A 1 408 ? -3.124 -7.728 17.123 1.00 98.75 408 CYS A CA 1
ATOM 3099 C C . CYS A 1 408 ? -2.062 -8.829 17.272 1.00 98.75 408 CYS A C 1
ATOM 3101 O O . CYS A 1 408 ? -1.386 -9.168 16.302 1.00 98.75 408 CYS A O 1
ATOM 3103 N N . GLY A 1 409 ? -1.913 -9.395 18.474 1.00 98.69 409 GLY A N 1
ATOM 3104 C CA . GLY A 1 409 ? -0.931 -10.442 18.755 1.00 98.69 409 GLY A CA 1
ATOM 3105 C C . GLY A 1 409 ? -1.256 -11.759 18.051 1.00 98.69 409 GLY A C 1
ATOM 3106 O O . GLY A 1 409 ? -0.355 -12.409 17.528 1.00 98.69 409 GLY A O 1
ATOM 3107 N N . GLY A 1 410 ? -2.537 -12.129 17.978 1.00 98.75 410 GLY A N 1
ATOM 3108 C CA . GLY A 1 410 ? -2.987 -13.330 17.279 1.00 98.75 410 GLY A CA 1
ATOM 3109 C C . GLY A 1 410 ? -2.778 -13.244 15.768 1.00 98.75 410 GLY A C 1
ATOM 3110 O O . GLY A 1 410 ? -2.264 -14.191 15.176 1.00 98.75 410 GLY A O 1
ATOM 3111 N N . VAL A 1 411 ? -3.114 -12.104 15.145 1.00 98.81 411 VAL A N 1
ATOM 3112 C CA . VAL A 1 411 ? -2.890 -11.910 13.701 1.00 98.81 411 VAL A CA 1
ATOM 3113 C C . VAL A 1 411 ? -1.397 -11.934 13.396 1.00 98.81 411 VAL A C 1
ATOM 3115 O O . VAL A 1 411 ? -0.990 -12.596 12.449 1.00 98.81 411 VAL A O 1
ATOM 3118 N N . PHE A 1 412 ? -0.577 -11.279 14.220 1.00 98.75 412 PHE A N 1
ATOM 3119 C CA . PHE A 1 412 ? 0.874 -11.283 14.062 1.00 98.75 412 PHE A CA 1
ATOM 3120 C C . PHE A 1 412 ? 1.474 -12.691 14.132 1.00 98.75 412 PHE A C 1
ATOM 3122 O O . PHE A 1 412 ? 2.137 -13.109 13.189 1.00 98.75 412 PHE A O 1
ATOM 3129 N N . LEU A 1 413 ? 1.186 -13.464 15.186 1.00 98.62 413 LEU A N 1
ATOM 3130 C CA . LEU A 1 413 ? 1.709 -14.832 15.312 1.00 98.62 413 LEU A CA 1
ATOM 3131 C C . LEU A 1 413 ? 1.225 -15.756 14.191 1.00 98.62 413 LEU A C 1
ATOM 3133 O O . LEU A 1 413 ? 2.003 -16.557 13.669 1.00 98.62 413 LEU A O 1
ATOM 3137 N N . GLY A 1 414 ? -0.049 -15.642 13.807 1.00 98.69 414 GLY A N 1
ATOM 3138 C CA . GLY A 1 414 ? -0.595 -16.406 12.690 1.00 98.69 414 GLY A CA 1
ATOM 3139 C C . GLY A 1 414 ? 0.089 -16.059 11.367 1.00 98.69 414 GLY A C 1
ATOM 3140 O O . GLY A 1 414 ? 0.397 -16.950 10.579 1.00 98.69 414 GLY A O 1
ATOM 3141 N N . TYR A 1 415 ? 0.387 -14.778 11.146 1.00 98.62 415 TYR A N 1
ATOM 3142 C CA . TYR A 1 415 ? 1.046 -14.312 9.933 1.00 98.62 415 TYR A CA 1
ATOM 3143 C C . TYR A 1 415 ? 2.519 -14.729 9.881 1.00 98.62 415 TYR A C 1
ATOM 3145 O O . TYR A 1 415 ? 2.979 -15.183 8.840 1.00 98.62 415 TYR A O 1
ATOM 3153 N N . GLU A 1 416 ? 3.243 -14.672 11.000 1.00 98.56 416 GLU A N 1
ATOM 3154 C CA . GLU A 1 416 ? 4.619 -15.182 11.096 1.00 98.56 416 GLU A CA 1
ATOM 3155 C C . GLU A 1 416 ? 4.700 -16.690 10.835 1.00 98.56 416 GLU A C 1
ATOM 3157 O O . GLU A 1 416 ? 5.587 -17.167 10.124 1.00 98.56 416 GLU A O 1
ATOM 3162 N N . SER A 1 417 ? 3.721 -17.442 11.344 1.00 98.62 417 SER A N 1
ATOM 3163 C CA . SER A 1 417 ? 3.602 -18.879 11.076 1.00 98.62 417 SER A CA 1
ATOM 3164 C C . SER A 1 417 ? 3.344 -19.148 9.591 1.00 98.62 417 SER A C 1
ATOM 3166 O O . SER A 1 417 ? 3.956 -20.037 8.999 1.00 98.62 417 SER A O 1
ATOM 3168 N N . PHE A 1 418 ? 2.477 -18.347 8.963 1.00 98.31 418 PHE A N 1
ATOM 3169 C CA . PHE A 1 418 ? 2.241 -18.412 7.523 1.00 98.31 418 PHE A CA 1
ATOM 3170 C C . PHE A 1 418 ? 3.491 -18.042 6.712 1.00 98.31 418 PHE A C 1
ATOM 3172 O O . PHE A 1 418 ? 3.801 -18.713 5.733 1.00 98.31 418 PHE A O 1
ATOM 3179 N N . MET A 1 419 ? 4.246 -17.022 7.124 1.00 98.31 419 MET A N 1
ATOM 3180 C CA . MET A 1 419 ? 5.488 -16.635 6.454 1.00 98.31 419 MET A CA 1
ATOM 3181 C C . MET A 1 419 ? 6.520 -17.762 6.471 1.00 98.31 419 MET A C 1
ATOM 3183 O O . MET A 1 419 ? 7.116 -18.050 5.434 1.00 98.31 419 MET A O 1
ATOM 3187 N N . LEU A 1 420 ? 6.690 -18.437 7.613 1.00 98.56 420 LEU A N 1
ATOM 3188 C CA . LEU A 1 420 ? 7.532 -19.630 7.694 1.00 98.56 420 LEU A CA 1
ATOM 3189 C C . LEU A 1 420 ? 7.053 -20.710 6.716 1.00 98.56 420 LEU A C 1
ATOM 3191 O O . LEU A 1 420 ? 7.855 -21.235 5.947 1.00 98.56 420 LEU A O 1
ATOM 3195 N N . PHE A 1 421 ? 5.749 -21.002 6.711 1.00 98.31 421 PHE A N 1
ATOM 3196 C CA . PHE A 1 421 ? 5.159 -21.975 5.792 1.00 98.31 421 PHE A CA 1
ATOM 3197 C C . PHE A 1 421 ? 5.451 -21.634 4.324 1.00 98.31 421 PHE A C 1
ATOM 3199 O O . PHE A 1 421 ? 5.879 -22.501 3.567 1.00 98.31 421 PHE A O 1
ATOM 3206 N N . ILE A 1 422 ? 5.304 -20.370 3.925 1.00 97.62 422 ILE A N 1
ATOM 3207 C CA . ILE A 1 422 ? 5.577 -19.926 2.555 1.00 97.62 422 ILE A CA 1
ATOM 3208 C C . ILE A 1 422 ? 7.056 -20.077 2.175 1.00 97.62 422 ILE A C 1
ATOM 3210 O O . ILE A 1 422 ? 7.346 -20.520 1.062 1.00 97.62 422 ILE A O 1
ATOM 3214 N N . TYR A 1 423 ? 8.001 -19.770 3.068 1.00 97.94 423 TYR A N 1
ATOM 3215 C CA . TYR A 1 423 ? 9.422 -20.012 2.781 1.00 97.94 423 TYR A CA 1
ATOM 3216 C C . TYR A 1 423 ? 9.749 -21.497 2.616 1.00 97.94 423 TYR A C 1
ATOM 3218 O O . TYR A 1 423 ? 10.629 -21.846 1.833 1.00 97.94 423 TYR A O 1
ATOM 3226 N N . VAL A 1 424 ? 9.028 -22.375 3.309 1.00 98.31 424 VAL A N 1
ATOM 3227 C CA . VAL A 1 424 ? 9.195 -23.823 3.160 1.00 98.31 424 VAL A CA 1
ATOM 3228 C C . VAL A 1 424 ? 8.565 -24.328 1.861 1.00 98.31 424 VAL A C 1
ATOM 3230 O O . VAL A 1 424 ? 9.192 -25.117 1.162 1.00 98.31 424 VAL A O 1
ATOM 3233 N N . ALA A 1 425 ? 7.357 -23.868 1.531 1.00 97.94 425 ALA A N 1
ATOM 3234 C CA . ALA A 1 425 ? 6.509 -24.493 0.516 1.00 97.94 425 ALA A CA 1
ATOM 3235 C C . ALA A 1 425 ? 6.452 -23.766 -0.840 1.00 97.94 425 ALA A C 1
ATOM 3237 O O . ALA A 1 425 ? 5.890 -24.314 -1.782 1.00 97.94 425 ALA A O 1
ATOM 3238 N N . SER A 1 426 ? 6.951 -22.531 -0.966 1.00 96.12 426 SER A N 1
ATOM 3239 C CA . SER A 1 426 ? 6.793 -21.724 -2.195 1.00 96.12 426 SER A CA 1
ATOM 3240 C C . SER A 1 426 ? 8.085 -21.072 -2.695 1.00 96.12 426 SER A C 1
ATOM 3242 O O . SER A 1 426 ? 8.244 -20.881 -3.897 1.00 96.12 426 SER A O 1
ATOM 3244 N N . PHE A 1 427 ? 9.029 -20.740 -1.812 1.00 94.62 427 PHE A N 1
ATOM 3245 C CA . PHE A 1 427 ? 10.298 -20.134 -2.223 1.00 94.62 427 PHE A CA 1
ATOM 3246 C C . PHE A 1 427 ? 11.328 -21.187 -2.635 1.00 94.62 427 PHE A C 1
ATOM 3248 O O . PHE A 1 427 ? 11.479 -22.202 -1.964 1.00 94.62 427 PHE A O 1
ATOM 3255 N N . GLY A 1 428 ? 12.112 -20.902 -3.679 1.00 93.75 428 GLY A N 1
ATOM 3256 C CA . GLY A 1 428 ? 13.313 -21.685 -3.977 1.00 93.75 428 GLY A CA 1
ATOM 3257 C C . GLY A 1 428 ? 14.315 -21.639 -2.816 1.00 93.75 428 GLY A C 1
ATOM 3258 O O . GLY A 1 428 ? 14.393 -20.639 -2.094 1.00 93.75 428 GLY A O 1
ATOM 3259 N N . GLU A 1 429 ? 15.096 -22.705 -2.650 1.00 94.38 429 GLU A N 1
ATOM 3260 C CA . GLU A 1 429 ? 15.936 -22.957 -1.470 1.00 94.38 429 GLU A CA 1
ATOM 3261 C C . GLU A 1 429 ? 16.825 -21.765 -1.066 1.00 94.38 429 GLU A C 1
ATOM 3263 O O . GLU A 1 429 ? 16.846 -21.360 0.098 1.00 94.38 429 GLU A O 1
ATOM 3268 N N . GLY A 1 430 ? 17.521 -21.139 -2.023 1.00 91.88 430 GLY A N 1
ATOM 3269 C CA . GLY A 1 430 ? 18.390 -19.985 -1.750 1.00 91.88 430 GLY A CA 1
ATOM 3270 C C . GLY A 1 430 ? 17.627 -18.754 -1.243 1.00 91.88 430 GLY A C 1
ATOM 3271 O O . GLY A 1 430 ? 18.038 -18.093 -0.281 1.00 91.88 430 GLY A O 1
ATOM 3272 N N . SER A 1 431 ? 16.473 -18.458 -1.844 1.00 92.75 431 SER A N 1
ATOM 3273 C CA . SER A 1 431 ? 15.595 -17.366 -1.411 1.00 92.75 431 SER A CA 1
ATOM 3274 C C . SER A 1 431 ? 14.937 -17.656 -0.058 1.00 92.75 431 SER A C 1
ATOM 3276 O O . SER A 1 431 ? 14.758 -16.735 0.743 1.00 92.75 431 SER A O 1
ATOM 3278 N N . ALA A 1 432 ? 14.626 -18.925 0.223 1.00 95.81 432 ALA A N 1
ATOM 3279 C CA . ALA A 1 432 ? 14.090 -19.374 1.502 1.00 95.81 432 ALA A CA 1
ATOM 3280 C C . ALA A 1 432 ? 15.116 -19.236 2.631 1.00 95.81 432 ALA A C 1
ATOM 3282 O O . ALA A 1 432 ? 14.859 -18.557 3.627 1.00 95.81 432 ALA A O 1
ATOM 3283 N N . LYS A 1 433 ? 16.320 -19.792 2.451 1.00 96.44 433 LYS A N 1
ATOM 3284 C CA . LYS A 1 433 ? 17.412 -19.752 3.440 1.00 96.44 433 LYS A CA 1
ATOM 3285 C C . LYS A 1 433 ? 17.856 -18.335 3.794 1.00 96.44 433 LYS A C 1
ATOM 3287 O O . LYS A 1 433 ? 18.293 -18.096 4.918 1.00 96.44 433 LYS A O 1
ATOM 3292 N N . SER A 1 434 ? 17.742 -17.393 2.860 1.00 93.31 434 SER A N 1
ATOM 3293 C CA . SER A 1 434 ? 18.042 -15.973 3.088 1.00 93.31 434 SER A CA 1
ATOM 3294 C C . SER A 1 434 ? 16.857 -15.165 3.634 1.00 93.31 434 SER A C 1
ATOM 3296 O O . SER A 1 434 ? 17.038 -13.994 3.972 1.00 93.31 434 SER A O 1
ATOM 3298 N N . ALA A 1 435 ? 15.667 -15.772 3.746 1.00 95.94 435 ALA A N 1
ATOM 3299 C CA . ALA A 1 435 ? 14.412 -15.110 4.099 1.00 95.94 435 ALA A CA 1
ATOM 3300 C C . ALA A 1 435 ? 14.173 -13.842 3.252 1.00 95.94 435 ALA A C 1
ATOM 3302 O O . ALA A 1 435 ? 13.881 -12.756 3.772 1.00 95.94 435 ALA A O 1
ATOM 3303 N N . VAL A 1 436 ? 14.356 -13.958 1.927 1.00 92.56 436 VAL A N 1
ATOM 3304 C CA . VAL A 1 436 ? 14.315 -12.804 1.020 1.00 92.56 436 VAL A CA 1
ATOM 3305 C C . VAL A 1 436 ? 12.978 -12.074 1.140 1.00 92.56 436 VAL A C 1
ATOM 3307 O O . VAL A 1 436 ? 11.912 -12.690 1.165 1.00 92.56 436 VAL A O 1
ATOM 3310 N N . SER A 1 437 ? 13.022 -10.748 1.244 1.00 93.06 437 SER A N 1
ATOM 3311 C CA . SER A 1 437 ? 11.833 -9.896 1.393 1.00 93.06 437 SER A CA 1
ATOM 3312 C C . SER A 1 437 ? 10.981 -10.135 2.655 1.00 93.06 437 SER A C 1
ATOM 3314 O O . SER A 1 437 ? 9.903 -9.552 2.758 1.00 93.06 437 SER A O 1
ATOM 3316 N N . PHE A 1 438 ? 11.455 -10.880 3.665 1.00 96.94 438 PHE A N 1
ATOM 3317 C CA . PHE A 1 438 ? 10.685 -11.164 4.891 1.00 96.94 438 PHE A CA 1
ATOM 3318 C C . PHE A 1 438 ? 10.165 -9.900 5.590 1.00 96.94 438 PHE A C 1
ATOM 3320 O O . PHE A 1 438 ? 9.000 -9.819 5.976 1.00 96.94 438 PHE A O 1
ATOM 3327 N N . TRP A 1 439 ? 11.008 -8.866 5.689 1.00 96.81 439 TRP A N 1
ATOM 3328 C CA . TRP A 1 439 ? 10.602 -7.575 6.251 1.00 96.81 439 TRP A CA 1
ATOM 3329 C C . TRP A 1 439 ? 9.493 -6.899 5.437 1.00 96.81 439 TRP A C 1
ATOM 3331 O O . TRP A 1 439 ? 8.570 -6.338 6.020 1.00 96.81 439 TRP A O 1
ATOM 3341 N N . ARG A 1 440 ? 9.575 -6.956 4.103 1.00 95.62 440 ARG A N 1
ATOM 3342 C CA . ARG A 1 440 ? 8.565 -6.370 3.216 1.00 95.62 440 ARG A CA 1
ATOM 3343 C C . ARG A 1 440 ? 7.212 -7.038 3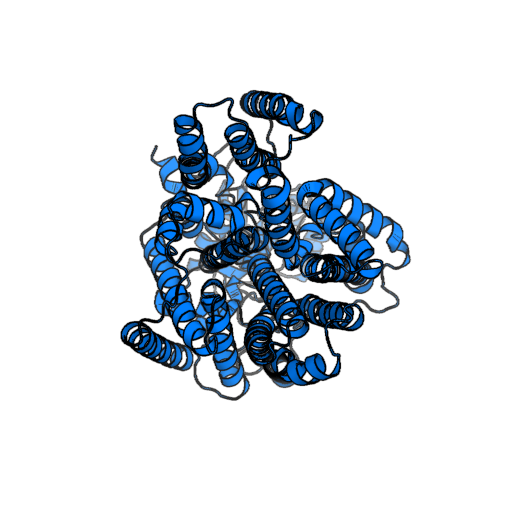.447 1.00 95.62 440 ARG A C 1
ATOM 3345 O O . ARG A 1 440 ? 6.233 -6.344 3.682 1.00 95.62 440 ARG A O 1
ATOM 3352 N N . TYR A 1 441 ? 7.172 -8.369 3.496 1.00 96.62 441 TYR A N 1
ATOM 3353 C CA . TYR A 1 441 ? 5.922 -9.098 3.720 1.00 96.62 441 TYR A CA 1
ATOM 3354 C C . TYR A 1 441 ? 5.292 -8.808 5.082 1.00 96.62 441 TYR A C 1
ATOM 3356 O O . TYR A 1 441 ? 4.069 -8.773 5.192 1.00 96.62 441 TYR A O 1
ATOM 3364 N N . ASN A 1 442 ? 6.100 -8.530 6.105 1.00 98.19 442 ASN A N 1
ATOM 3365 C CA . ASN A 1 442 ? 5.606 -8.101 7.412 1.00 98.19 442 ASN A CA 1
ATOM 3366 C C . ASN A 1 442 ? 4.964 -6.702 7.409 1.00 98.19 442 ASN A C 1
ATOM 3368 O O . ASN A 1 442 ? 4.145 -6.390 8.275 1.00 98.19 442 ASN A O 1
ATOM 3372 N N . MET A 1 443 ? 5.241 -5.868 6.401 1.00 97.44 443 MET A N 1
ATOM 3373 C CA . MET A 1 443 ? 4.551 -4.583 6.250 1.00 97.44 443 MET A CA 1
ATOM 3374 C C . MET A 1 443 ? 3.053 -4.755 5.990 1.00 97.44 443 MET A C 1
ATOM 3376 O O . MET A 1 443 ? 2.291 -3.867 6.370 1.00 97.44 443 MET A O 1
ATOM 3380 N N . HIS A 1 444 ? 2.603 -5.893 5.440 1.00 98.25 444 HIS A N 1
ATOM 3381 C CA . HIS A 1 444 ? 1.179 -6.187 5.224 1.00 98.25 444 HIS A CA 1
ATOM 3382 C C . HIS A 1 444 ? 0.348 -6.122 6.512 1.00 98.25 444 HIS A C 1
ATOM 3384 O O . HIS A 1 444 ? -0.833 -5.799 6.463 1.00 98.25 444 HIS A O 1
ATOM 3390 N N . ILE A 1 445 ? 0.958 -6.407 7.663 1.00 98.50 445 ILE A N 1
ATOM 3391 C CA . ILE A 1 445 ? 0.323 -6.325 8.985 1.00 98.50 445 ILE A CA 1
ATOM 3392 C C . ILE A 1 445 ? 0.971 -5.244 9.870 1.00 98.50 445 ILE A C 1
ATOM 3394 O O . ILE A 1 445 ? 0.757 -5.192 11.081 1.00 98.50 445 ILE A O 1
ATOM 3398 N N . GLY A 1 446 ? 1.760 -4.361 9.254 1.00 97.25 446 GLY A N 1
ATOM 3399 C CA . GLY A 1 446 ? 2.537 -3.312 9.905 1.00 97.25 446 GLY A CA 1
ATOM 3400 C C . GLY A 1 446 ? 1.705 -2.395 10.800 1.00 97.25 446 GLY A C 1
ATOM 3401 O O . GLY A 1 446 ? 2.033 -2.180 11.963 1.00 97.25 446 GLY A O 1
ATOM 3402 N N . LEU A 1 447 ? 0.558 -1.923 10.308 1.00 98.50 447 LEU A N 1
ATOM 3403 C CA . LEU A 1 447 ? -0.282 -0.970 11.040 1.00 98.50 447 LEU A CA 1
ATOM 3404 C C . LEU A 1 447 ? -0.985 -1.537 12.283 1.00 98.50 447 LEU A C 1
ATOM 3406 O O . LEU A 1 447 ? -1.496 -0.757 13.092 1.00 98.50 447 LEU A O 1
ATOM 3410 N N . LEU A 1 448 ? -0.941 -2.854 12.517 1.00 98.62 448 LEU A N 1
ATOM 3411 C CA . LEU A 1 448 ? -1.345 -3.428 13.805 1.00 98.62 448 LEU A CA 1
ATOM 3412 C C . LEU A 1 448 ? -0.474 -2.905 14.954 1.00 98.62 448 LEU A C 1
ATOM 3414 O O . LEU A 1 448 ? -0.991 -2.664 16.050 1.00 98.62 448 LEU A O 1
ATOM 3418 N N . SER A 1 449 ? 0.818 -2.651 14.703 1.00 97.44 449 SER A N 1
ATOM 3419 C CA . SER A 1 449 ? 1.709 -2.064 15.707 1.00 97.44 449 SER A CA 1
ATOM 3420 C C . SER A 1 449 ? 1.323 -0.621 16.025 1.00 97.44 449 SER A C 1
ATOM 3422 O O . SER A 1 449 ? 1.435 -0.194 17.171 1.00 97.44 449 SER A O 1
ATOM 3424 N N . VAL A 1 450 ? 0.845 0.131 15.027 1.00 96.81 450 VAL A N 1
ATOM 3425 C CA . VAL A 1 450 ? 0.399 1.523 15.197 1.00 96.81 450 VAL A CA 1
ATOM 3426 C C . VAL A 1 450 ? -0.878 1.579 16.026 1.00 96.81 450 VAL A C 1
ATOM 3428 O O . VAL A 1 450 ? -0.954 2.365 16.963 1.00 96.81 450 VAL A O 1
ATOM 3431 N N . ILE A 1 451 ? -1.853 0.714 15.743 1.00 98.00 451 ILE A N 1
ATOM 3432 C CA . ILE A 1 451 ? -3.100 0.613 16.518 1.00 98.00 451 ILE A CA 1
ATOM 3433 C C . ILE A 1 451 ? -2.804 0.260 17.978 1.00 98.00 451 ILE A C 1
ATOM 3435 O O . ILE A 1 451 ? -3.256 0.955 18.892 1.00 98.00 451 ILE A O 1
ATOM 3439 N N . PHE A 1 452 ? -2.034 -0.812 18.191 1.00 98.00 452 PHE A N 1
ATOM 3440 C CA . PHE A 1 452 ? -1.676 -1.282 19.526 1.00 98.00 452 PHE A CA 1
ATOM 3441 C C . PHE A 1 452 ? -0.888 -0.213 20.294 1.00 98.00 452 PHE A C 1
ATOM 3443 O O . PHE A 1 452 ? -1.222 0.109 21.436 1.00 98.00 452 PHE A O 1
ATOM 3450 N N . GLY A 1 453 ? 0.113 0.385 19.642 1.00 94.38 453 GLY A N 1
ATOM 3451 C CA . GLY A 1 453 ? 0.931 1.453 20.202 1.00 94.38 453 GLY A CA 1
ATOM 3452 C C . GLY A 1 453 ? 0.119 2.698 20.549 1.00 94.38 453 GLY A C 1
ATOM 3453 O O . GLY A 1 453 ? 0.234 3.198 21.663 1.00 94.38 453 GLY A O 1
ATOM 3454 N N . ALA A 1 454 ? -0.744 3.177 19.650 1.00 95.38 454 ALA A N 1
ATOM 3455 C CA . ALA A 1 454 ? -1.545 4.380 19.868 1.00 95.38 454 ALA A CA 1
ATOM 3456 C C . ALA A 1 454 ? -2.513 4.226 21.049 1.00 95.38 454 ALA A C 1
ATOM 3458 O O . ALA A 1 454 ? -2.547 5.081 21.936 1.00 95.38 454 ALA A O 1
ATOM 3459 N N . TYR A 1 455 ? -3.252 3.113 21.107 1.00 96.94 455 TYR A N 1
ATOM 3460 C CA . TYR A 1 455 ? -4.162 2.845 22.221 1.00 96.94 455 TYR A CA 1
ATOM 3461 C C . TYR A 1 455 ? -3.390 2.648 23.537 1.00 96.94 455 TYR A C 1
ATOM 3463 O O . TYR A 1 455 ? -3.745 3.232 24.561 1.00 96.94 455 TYR A O 1
ATOM 3471 N N . GLY A 1 456 ? -2.292 1.882 23.512 1.00 94.12 456 GLY A N 1
ATOM 3472 C CA . GLY A 1 456 ? -1.436 1.654 24.680 1.00 94.12 456 GLY A CA 1
ATOM 3473 C C . GLY A 1 456 ? -0.813 2.942 25.228 1.00 94.12 456 GLY A C 1
ATOM 3474 O O . GLY A 1 456 ? -0.853 3.180 26.435 1.00 94.12 456 GLY A O 1
ATOM 3475 N N . VAL A 1 457 ? -0.306 3.818 24.356 1.00 88.44 457 VAL A N 1
ATOM 3476 C CA . VAL A 1 457 ? 0.205 5.145 24.734 1.00 88.44 457 VAL A CA 1
ATOM 3477 C C . VAL A 1 457 ? -0.901 6.004 25.341 1.00 88.44 457 VAL A C 1
ATOM 3479 O O . VAL A 1 457 ? -0.653 6.666 26.345 1.00 88.44 457 VAL A O 1
ATOM 3482 N N . GLY A 1 458 ? -2.125 5.959 24.806 1.00 91.69 458 GLY A N 1
ATOM 3483 C CA . GLY A 1 458 ? -3.270 6.651 25.402 1.00 91.69 458 GLY A CA 1
ATOM 3484 C C . GLY A 1 458 ? -3.602 6.162 26.820 1.00 91.69 458 GLY A C 1
ATOM 3485 O O . GLY A 1 458 ? -3.830 6.978 27.712 1.00 91.69 458 GLY A O 1
ATOM 3486 N N . LEU A 1 459 ? -3.540 4.849 27.081 1.00 91.88 459 LEU A N 1
ATOM 3487 C CA . LEU A 1 459 ? -3.715 4.304 28.438 1.00 91.88 459 LEU A CA 1
ATOM 3488 C C . LEU A 1 459 ? -2.601 4.758 29.390 1.00 91.88 459 LEU A C 1
ATOM 3490 O O . LEU A 1 459 ? -2.873 5.147 30.527 1.00 91.88 459 LEU A O 1
ATOM 3494 N N . LEU A 1 460 ? -1.347 4.720 28.930 1.00 87.00 460 LEU A N 1
ATOM 3495 C CA . LEU A 1 460 ? -0.204 5.197 29.710 1.00 87.00 460 LEU A CA 1
ATOM 3496 C C . LEU A 1 460 ? -0.328 6.695 30.004 1.00 87.00 460 LEU A C 1
ATOM 3498 O O . LEU A 1 460 ? -0.058 7.122 31.126 1.00 87.00 460 LEU A O 1
ATOM 3502 N N . TRP A 1 461 ? -0.785 7.483 29.030 1.00 83.38 461 TRP A N 1
ATOM 3503 C CA . TRP A 1 461 ? -1.047 8.906 29.205 1.00 83.38 461 TRP A CA 1
ATOM 3504 C C . TRP A 1 461 ? -2.097 9.147 30.287 1.00 83.38 461 TRP A C 1
ATOM 3506 O O . TRP A 1 461 ? -1.838 9.884 31.237 1.00 83.38 461 TRP A O 1
ATOM 3516 N N . LYS A 1 462 ? -3.254 8.482 30.192 1.00 87.19 462 LYS A N 1
ATOM 3517 C CA . LYS A 1 462 ? -4.326 8.597 31.187 1.00 87.19 462 LYS A CA 1
ATOM 3518 C C . LYS A 1 462 ? -3.804 8.317 32.600 1.00 87.19 462 LYS A C 1
ATOM 3520 O O . LYS A 1 462 ? -3.979 9.132 33.502 1.00 87.19 462 LYS A O 1
ATOM 3525 N N . ARG A 1 463 ? -3.084 7.204 32.758 1.00 85.56 463 ARG A N 1
ATOM 3526 C CA . ARG A 1 463 ? -2.582 6.739 34.054 1.00 85.56 463 ARG A CA 1
ATOM 3527 C C . ARG A 1 463 ? -1.494 7.630 34.653 1.00 85.56 463 ARG A C 1
ATOM 3529 O O . ARG A 1 463 ? -1.464 7.836 35.857 1.00 85.56 463 ARG A O 1
ATOM 3536 N N . TYR A 1 464 ? -0.541 8.104 33.855 1.00 76.88 464 TYR A N 1
ATOM 3537 C CA . TYR A 1 464 ? 0.648 8.778 34.399 1.00 76.88 464 TYR A CA 1
ATOM 3538 C C . TYR A 1 464 ? 0.624 10.296 34.258 1.00 76.88 464 TYR A C 1
ATOM 3540 O O . TYR A 1 464 ? 1.350 10.976 34.980 1.00 76.88 464 TYR A O 1
ATOM 3548 N N . VAL A 1 465 ? -0.185 10.831 33.347 1.00 73.38 465 VAL A N 1
ATOM 3549 C CA . VAL A 1 465 ? -0.254 12.270 33.079 1.00 73.38 465 VAL A CA 1
ATOM 3550 C C . VAL A 1 465 ? -1.537 12.866 33.635 1.00 73.38 465 VAL A C 1
ATOM 3552 O O . VAL A 1 465 ? -1.470 13.793 34.442 1.00 73.38 465 VAL A O 1
ATOM 3555 N N . ASP A 1 466 ? -2.692 12.322 33.253 1.00 71.31 466 ASP A N 1
ATOM 3556 C CA . ASP A 1 466 ? -3.982 12.889 33.663 1.00 71.31 466 ASP A CA 1
ATOM 3557 C C . ASP A 1 466 ? -4.268 12.616 35.156 1.00 71.31 466 ASP A C 1
ATOM 3559 O O . ASP A 1 466 ? -4.704 13.516 35.875 1.00 71.31 466 ASP A O 1
ATOM 3563 N N . GLU A 1 467 ? -3.937 11.421 35.660 1.00 68.69 467 GLU A N 1
ATOM 3564 C CA . GLU A 1 467 ? -4.168 11.013 37.062 1.00 68.69 467 GLU A CA 1
ATOM 3565 C C . GLU A 1 467 ? -3.086 11.512 38.059 1.00 68.69 467 GLU A C 1
ATOM 3567 O O . GLU A 1 467 ? -3.129 11.189 39.244 1.00 68.69 467 GLU A O 1
ATOM 3572 N N . ARG A 1 468 ? -2.134 12.355 37.618 1.00 60.84 468 ARG A N 1
ATOM 3573 C CA . ARG A 1 468 ? -1.084 13.009 38.445 1.00 60.84 468 ARG A CA 1
ATOM 3574 C C . ARG A 1 468 ? -0.209 12.069 39.299 1.00 60.84 468 ARG A C 1
ATOM 3576 O O . ARG A 1 468 ? 0.243 12.449 40.381 1.00 60.84 468 ARG A O 1
ATOM 3583 N N . HIS A 1 469 ? 0.101 10.865 38.826 1.00 52.59 469 HIS A N 1
ATOM 3584 C CA . HIS A 1 469 ? 1.043 9.978 39.518 1.00 52.59 469 HIS A CA 1
ATOM 3585 C C . HIS A 1 469 ? 2.520 10.357 39.257 1.00 52.59 469 HIS A C 1
ATOM 3587 O O . HIS A 1 469 ? 2.884 10.710 38.134 1.00 52.59 469 HIS A O 1
ATOM 3593 N N . PRO A 1 470 ? 3.421 10.266 40.258 1.00 52.28 470 PRO A N 1
ATOM 3594 C CA . PRO A 1 470 ? 4.839 10.562 40.064 1.00 52.28 470 PRO A CA 1
ATOM 3595 C C . PRO A 1 470 ? 5.501 9.531 39.133 1.00 52.28 470 PRO A C 1
ATOM 3597 O O . PRO A 1 470 ? 5.526 8.335 39.412 1.00 52.28 470 PRO A O 1
ATOM 3600 N N . ILE A 1 471 ? 6.076 10.005 38.025 1.00 49.22 471 ILE A N 1
ATOM 3601 C CA . ILE A 1 471 ? 6.750 9.163 37.022 1.00 49.22 471 ILE A CA 1
ATOM 3602 C C . ILE A 1 471 ? 8.032 8.522 37.623 1.00 49.22 471 ILE A C 1
ATOM 3604 O O . ILE A 1 471 ? 8.827 9.245 38.243 1.00 49.22 471 ILE A O 1
ATOM 3608 N N . PRO A 1 472 ? 8.289 7.207 37.426 1.00 50.47 472 PRO A N 1
ATOM 3609 C CA . PRO A 1 472 ? 9.486 6.500 37.907 1.00 50.47 472 PRO A CA 1
ATOM 3610 C C . PRO A 1 472 ? 10.825 7.113 37.467 1.00 50.47 472 PRO A C 1
ATOM 3612 O O . PRO A 1 472 ? 10.955 7.662 36.376 1.00 50.47 472 PRO A O 1
ATOM 3615 N N . THR A 1 473 ? 11.857 6.997 38.307 1.00 41.91 473 THR A N 1
ATOM 3616 C CA . THR A 1 473 ? 13.155 7.689 38.162 1.00 41.91 473 THR A CA 1
ATOM 3617 C C . THR A 1 473 ? 14.004 7.230 36.975 1.00 41.91 473 THR A C 1
ATOM 3619 O O . THR A 1 473 ? 14.740 8.032 36.417 1.00 41.91 473 THR A O 1
ATOM 3622 N N . TRP A 1 474 ? 13.883 5.986 36.520 1.00 46.53 474 TRP A N 1
ATOM 3623 C CA . TRP A 1 474 ? 14.635 5.492 35.358 1.00 46.53 474 TRP A CA 1
ATOM 3624 C C . TRP A 1 474 ? 14.110 6.075 34.030 1.00 46.53 474 TRP A C 1
ATOM 3626 O O . TRP A 1 474 ? 14.896 6.429 33.153 1.00 46.53 474 TRP A O 1
ATOM 3636 N N . ILE A 1 475 ? 12.798 6.340 33.938 1.00 46.72 475 ILE A N 1
ATOM 3637 C CA . ILE A 1 475 ? 12.181 7.100 32.832 1.00 46.72 475 ILE A CA 1
ATOM 3638 C C . ILE A 1 475 ? 12.708 8.550 32.811 1.00 46.72 475 ILE A C 1
ATOM 3640 O O . ILE A 1 475 ? 12.709 9.212 31.775 1.00 46.72 475 ILE A O 1
ATOM 3644 N N . LYS A 1 476 ? 13.228 9.051 33.943 1.00 39.22 476 LYS A N 1
ATOM 3645 C CA . LYS A 1 476 ? 13.796 10.402 34.056 1.00 39.22 476 LYS A CA 1
ATOM 3646 C C . LYS A 1 476 ? 15.182 10.549 33.419 1.00 39.22 476 LYS A C 1
ATOM 3648 O O . LYS A 1 476 ? 15.509 11.686 33.083 1.00 39.22 476 LYS A O 1
ATOM 3653 N N . ALA A 1 477 ? 15.960 9.468 33.290 1.00 36.31 477 ALA A N 1
ATOM 3654 C CA . ALA A 1 477 ? 17.348 9.474 32.799 1.00 36.31 477 ALA A CA 1
ATOM 3655 C C . ALA A 1 477 ? 17.471 9.161 31.295 1.00 36.31 477 ALA A C 1
ATOM 3657 O O . ALA A 1 477 ? 18.394 9.637 30.635 1.00 36.31 477 ALA A O 1
ATOM 3658 N N . ALA A 1 478 ? 16.494 8.441 30.735 1.00 43.25 478 ALA A N 1
ATOM 3659 C CA . ALA A 1 478 ? 16.407 8.144 29.305 1.00 43.25 478 ALA A CA 1
ATOM 3660 C C . ALA A 1 478 ? 16.516 9.377 28.371 1.00 43.25 478 ALA A C 1
ATOM 3662 O O . ALA A 1 478 ? 17.189 9.261 27.351 1.00 43.25 478 ALA A O 1
ATOM 3663 N N . PRO A 1 479 ? 15.964 10.571 28.696 1.00 41.28 479 PRO A N 1
ATOM 3664 C CA . PRO A 1 479 ? 16.045 11.742 27.817 1.00 41.28 479 PRO A CA 1
ATOM 3665 C C . PRO A 1 479 ? 17.468 12.282 27.628 1.00 41.28 479 PRO A C 1
ATOM 3667 O O . PRO A 1 479 ? 17.813 12.722 26.538 1.00 41.28 479 PRO A O 1
ATOM 3670 N N . VAL A 1 480 ? 18.298 12.243 28.677 1.00 37.84 480 VAL A N 1
ATOM 3671 C CA . VAL A 1 480 ? 19.671 12.784 28.654 1.00 37.84 480 VAL A CA 1
ATOM 3672 C C . VAL A 1 480 ? 20.594 11.862 27.860 1.00 37.84 480 VAL A C 1
ATOM 3674 O O . VAL A 1 480 ? 21.354 12.329 27.016 1.00 37.84 480 VAL A O 1
ATOM 3677 N N . LEU A 1 481 ? 20.464 10.548 28.067 1.00 42.69 481 LEU A N 1
ATOM 3678 C CA . LEU A 1 481 ? 21.171 9.540 27.274 1.00 42.69 481 LEU A CA 1
ATOM 3679 C C . LEU A 1 481 ? 20.759 9.600 25.800 1.00 42.69 481 LEU A C 1
ATOM 3681 O O . LEU A 1 481 ? 21.608 9.511 24.921 1.00 42.69 481 LEU A O 1
ATOM 3685 N N . LEU A 1 482 ? 19.472 9.812 25.522 1.00 43.72 482 LEU A N 1
ATOM 3686 C CA . LEU A 1 482 ? 18.960 9.831 24.159 1.00 43.72 482 LEU A CA 1
ATOM 3687 C C . LEU A 1 482 ? 19.365 11.091 23.388 1.00 43.72 482 LEU A C 1
ATOM 3689 O O . LEU A 1 482 ? 19.804 10.971 22.253 1.00 43.72 482 LEU A O 1
ATOM 3693 N N . VAL A 1 483 ? 19.279 12.284 23.985 1.00 41.62 483 VAL A N 1
ATOM 3694 C CA . VAL A 1 483 ? 19.760 13.527 23.349 1.00 41.62 483 VAL A CA 1
ATOM 3695 C C . VAL A 1 483 ? 21.273 13.475 23.130 1.00 41.62 483 VAL A C 1
ATOM 3697 O O . VAL A 1 483 ? 21.739 13.888 22.071 1.00 41.62 483 VAL A O 1
ATOM 3700 N N . GLY A 1 484 ? 22.028 12.899 24.072 1.00 43.69 484 GLY A N 1
ATOM 3701 C CA . GLY A 1 484 ? 23.451 12.612 23.885 1.00 43.69 484 GLY A CA 1
ATOM 3702 C C . GLY A 1 484 ? 23.701 11.702 22.679 1.00 43.69 484 GLY A C 1
ATOM 3703 O O . GLY A 1 484 ? 24.545 12.010 21.846 1.00 43.69 484 GLY A O 1
ATOM 3704 N N . VAL A 1 485 ? 22.905 10.641 22.516 1.00 46.66 485 VAL A N 1
ATOM 3705 C CA . VAL A 1 485 ? 22.976 9.743 21.354 1.00 46.66 485 VAL A CA 1
ATOM 3706 C C . VAL A 1 485 ? 22.593 10.470 20.061 1.00 46.66 485 VAL A C 1
ATOM 3708 O O . VAL A 1 485 ? 23.310 10.352 19.079 1.00 46.66 485 VAL A O 1
ATOM 3711 N N . VAL A 1 486 ? 21.540 11.290 20.041 1.00 44.12 486 VAL A N 1
ATOM 3712 C CA . VAL A 1 486 ? 21.125 12.063 18.853 1.00 44.12 486 VAL A CA 1
ATOM 3713 C C . VAL A 1 486 ? 22.182 13.082 18.430 1.00 44.12 486 VAL A C 1
ATOM 3715 O O . VAL A 1 486 ? 22.491 13.176 17.245 1.00 44.12 486 VAL A O 1
ATOM 3718 N N . ALA A 1 487 ? 22.760 13.818 19.380 1.00 43.72 487 ALA A N 1
ATOM 3719 C CA . ALA A 1 487 ? 23.815 14.790 19.110 1.00 43.72 487 ALA A CA 1
ATOM 3720 C C . ALA A 1 487 ? 25.097 14.101 18.618 1.00 43.72 487 ALA A C 1
ATOM 3722 O O . ALA A 1 487 ? 25.691 14.541 17.634 1.00 43.72 487 ALA A O 1
ATOM 3723 N N . VAL A 1 488 ? 25.483 12.975 19.228 1.00 45.56 488 VAL A N 1
ATOM 3724 C CA . VAL A 1 488 ? 26.621 12.162 18.772 1.00 45.56 488 VAL A CA 1
ATOM 3725 C C . VAL A 1 488 ? 26.358 11.585 17.375 1.00 45.56 488 VAL A C 1
ATOM 3727 O O . VAL A 1 488 ? 27.234 11.655 16.520 1.00 45.56 488 VAL A O 1
ATOM 3730 N N . LEU A 1 489 ? 25.145 11.104 17.089 1.00 44.06 489 LEU A N 1
ATOM 3731 C CA . LEU A 1 489 ? 24.769 10.538 15.787 1.00 44.06 489 LEU A CA 1
ATOM 3732 C C . LEU A 1 489 ? 24.666 11.594 14.674 1.00 44.06 489 LEU A C 1
ATOM 3734 O O . LEU A 1 489 ? 25.068 11.329 13.543 1.00 44.06 489 LEU A O 1
ATOM 3738 N N . ALA A 1 490 ? 24.176 12.798 14.978 1.00 42.78 490 ALA A N 1
ATOM 3739 C CA . ALA A 1 490 ? 24.140 13.915 14.034 1.00 42.78 490 ALA A CA 1
ATOM 3740 C C . ALA A 1 490 ? 25.555 14.432 13.715 1.00 42.78 490 ALA A C 1
ATOM 3742 O O . ALA A 1 490 ? 25.880 14.663 12.551 1.00 42.78 490 ALA A O 1
ATOM 3743 N N . THR A 1 491 ? 26.419 14.529 14.732 1.00 44.88 491 THR A N 1
ATOM 3744 C CA . THR A 1 491 ? 27.819 14.961 14.571 1.00 44.88 491 THR A CA 1
ATOM 3745 C C . THR A 1 491 ? 28.646 13.910 13.818 1.00 44.88 491 THR A C 1
ATOM 3747 O O . THR A 1 491 ? 29.452 14.253 12.959 1.00 44.88 491 THR A O 1
ATOM 3750 N N . HIS A 1 492 ? 28.393 12.617 14.047 1.00 42.41 492 HIS A N 1
ATOM 3751 C CA . HIS A 1 492 ? 29.090 11.522 13.364 1.00 42.41 492 HIS A CA 1
ATOM 3752 C C . HIS A 1 492 ? 28.678 11.364 11.884 1.00 42.41 492 HIS A C 1
ATOM 3754 O O . HIS A 1 492 ? 29.423 10.793 11.088 1.00 42.41 492 HIS A O 1
ATOM 3760 N N . ARG A 1 493 ? 27.521 11.897 11.469 1.00 44.25 493 ARG A N 1
ATOM 3761 C CA . ARG A 1 493 ? 27.096 11.919 10.058 1.00 44.25 493 ARG A CA 1
ATOM 3762 C C . ARG A 1 493 ? 27.781 13.020 9.246 1.00 44.25 493 ARG A C 1
ATOM 3764 O O . ARG A 1 493 ? 28.046 12.819 8.065 1.00 44.25 493 ARG A O 1
ATOM 3771 N N . TYR A 1 494 ? 28.151 14.129 9.887 1.00 46.41 494 TYR A N 1
ATOM 3772 C CA . TYR A 1 494 ? 29.040 15.130 9.282 1.00 46.41 494 TYR A CA 1
ATOM 3773 C C . TYR A 1 494 ? 30.418 14.526 8.920 1.00 46.41 494 TYR A C 1
ATOM 3775 O O . TYR A 1 494 ? 31.137 15.080 8.099 1.00 46.41 494 TYR A O 1
ATOM 3783 N N . LEU A 1 495 ? 30.755 13.352 9.482 1.00 49.53 495 LEU A N 1
ATOM 3784 C CA . LEU A 1 495 ? 31.991 12.596 9.238 1.00 49.53 495 LEU A CA 1
ATOM 3785 C C . LEU A 1 495 ? 31.873 11.502 8.148 1.00 49.53 495 LEU A C 1
ATOM 3787 O O . LEU A 1 495 ? 32.719 10.614 8.086 1.00 49.53 495 LEU A O 1
ATOM 3791 N N . GLY A 1 496 ? 30.847 11.529 7.287 1.00 42.50 496 GLY A N 1
ATOM 3792 C CA . GLY A 1 496 ? 30.871 10.788 6.012 1.00 42.50 496 GLY A CA 1
ATOM 3793 C C . GLY A 1 496 ? 30.563 9.283 6.055 1.00 42.50 496 GLY A C 1
ATOM 3794 O O . GLY A 1 496 ? 30.944 8.565 5.136 1.00 42.50 496 GLY A O 1
ATOM 3795 N N . ARG A 1 497 ? 29.865 8.771 7.081 1.00 48.97 497 ARG A N 1
ATOM 3796 C CA . ARG A 1 497 ? 29.329 7.391 7.073 1.00 48.97 497 ARG A CA 1
ATOM 3797 C C . ARG A 1 497 ? 27.806 7.385 6.947 1.00 48.97 497 ARG A C 1
ATOM 3799 O O . ARG A 1 497 ? 27.109 7.942 7.797 1.00 48.97 497 ARG A O 1
ATOM 3806 N N . GLU A 1 498 ? 27.300 6.737 5.900 1.00 42.62 498 GLU A N 1
ATOM 3807 C CA . GLU A 1 498 ? 25.869 6.573 5.641 1.00 42.62 498 GLU A CA 1
ATOM 3808 C C . GLU A 1 498 ? 25.204 5.715 6.722 1.00 42.62 498 GLU A C 1
ATOM 3810 O O . GLU A 1 498 ? 25.612 4.584 6.985 1.00 42.62 498 GLU A O 1
ATOM 3815 N N . TRP A 1 499 ? 24.157 6.248 7.352 1.00 48.84 499 TRP A N 1
ATOM 3816 C CA . TRP A 1 499 ? 23.250 5.457 8.181 1.00 48.84 499 TRP A CA 1
ATOM 3817 C C . TRP A 1 499 ? 21.875 5.351 7.513 1.00 48.84 499 TRP A C 1
ATOM 3819 O O . TRP A 1 499 ? 21.408 6.325 6.917 1.00 48.84 499 TRP A O 1
ATOM 3829 N N . PRO A 1 500 ? 21.179 4.208 7.666 1.00 52.66 500 PRO A N 1
ATOM 3830 C CA . PRO A 1 500 ? 19.839 4.011 7.129 1.00 52.66 500 PRO A CA 1
ATOM 3831 C C . PRO A 1 500 ? 18.815 4.926 7.823 1.00 52.66 500 PRO A C 1
ATOM 3833 O O . PRO A 1 500 ? 18.807 5.036 9.052 1.00 52.66 500 PRO A O 1
ATOM 3836 N N . MET A 1 501 ? 17.884 5.495 7.044 1.00 49.62 501 MET A N 1
ATOM 3837 C CA . MET A 1 501 ? 16.731 6.339 7.446 1.00 49.62 501 MET A CA 1
ATOM 3838 C C . MET A 1 501 ? 15.992 5.887 8.724 1.00 49.62 501 MET A C 1
ATOM 3840 O O . MET A 1 501 ? 15.417 6.688 9.461 1.00 49.62 501 MET A O 1
ATOM 3844 N N . LYS A 1 502 ? 16.067 4.594 9.046 1.00 51.88 502 LYS A N 1
ATOM 3845 C CA . LYS A 1 502 ? 15.479 3.957 10.232 1.00 51.88 502 LYS A CA 1
ATOM 3846 C C . LYS A 1 502 ? 15.991 4.540 11.553 1.00 51.88 502 LYS A C 1
ATOM 3848 O O . LYS A 1 502 ? 15.215 4.642 12.499 1.00 51.88 502 LYS A O 1
ATOM 3853 N N . ALA A 1 503 ? 17.259 4.953 11.616 1.00 48.31 503 ALA A N 1
ATOM 3854 C CA . ALA A 1 503 ? 17.831 5.575 12.812 1.00 48.31 503 ALA A CA 1
ATOM 3855 C C . ALA A 1 503 ? 17.279 6.995 13.033 1.00 48.31 503 ALA A C 1
ATOM 3857 O O . ALA A 1 503 ? 16.962 7.369 14.158 1.00 48.31 503 ALA A O 1
ATOM 3858 N N . VAL A 1 504 ? 17.085 7.758 11.952 1.00 51.53 504 VAL A N 1
ATOM 3859 C CA . VAL A 1 504 ? 16.555 9.130 11.998 1.00 51.53 504 VAL A CA 1
ATOM 3860 C C . VAL A 1 504 ? 15.077 9.135 12.401 1.00 51.53 504 VAL A C 1
ATOM 3862 O O . VAL A 1 504 ? 14.683 9.913 13.268 1.00 51.53 504 VAL A O 1
ATOM 3865 N N . ASN A 1 505 ? 14.269 8.222 11.853 1.00 50.22 505 ASN A N 1
ATOM 3866 C CA . ASN A 1 505 ? 12.843 8.118 12.190 1.00 50.22 505 ASN A CA 1
ATOM 3867 C C . ASN A 1 505 ? 12.618 7.686 13.647 1.00 50.22 505 ASN A C 1
ATOM 3869 O O . ASN A 1 505 ? 11.778 8.271 14.331 1.00 50.22 505 ASN A O 1
ATOM 3873 N N . ALA A 1 506 ? 13.404 6.730 14.160 1.00 50.25 506 ALA A N 1
ATOM 3874 C CA . ALA A 1 506 ? 13.351 6.342 15.571 1.00 50.25 506 ALA A CA 1
ATOM 3875 C C . ALA A 1 506 ? 13.700 7.524 16.493 1.00 50.25 506 ALA A C 1
ATOM 3877 O O . ALA A 1 506 ? 13.007 7.782 17.477 1.00 50.25 506 ALA A O 1
ATOM 3878 N N . VAL A 1 507 ? 14.722 8.298 16.127 1.00 48.41 507 VAL A N 1
ATOM 3879 C CA . VAL A 1 507 ? 15.152 9.494 16.858 1.00 48.41 507 VAL A CA 1
ATOM 3880 C C . VAL A 1 507 ? 14.080 10.584 16.867 1.00 48.41 507 VAL A C 1
ATOM 3882 O O . VAL A 1 507 ? 13.767 11.122 17.930 1.00 48.41 507 VAL A O 1
ATOM 3885 N N . LEU A 1 508 ? 13.478 10.902 15.720 1.00 49.44 508 LEU A N 1
ATOM 3886 C CA . LEU A 1 508 ? 12.427 11.919 15.619 1.00 49.44 508 LEU A CA 1
ATOM 3887 C C . LEU A 1 508 ? 11.163 11.506 16.378 1.00 49.44 508 LEU A C 1
ATOM 3889 O O . LEU A 1 508 ? 10.596 12.314 17.120 1.00 49.44 508 LEU A O 1
ATOM 3893 N N . ALA A 1 509 ? 10.764 10.238 16.251 1.00 50.81 509 ALA A N 1
ATOM 3894 C CA . ALA A 1 509 ? 9.605 9.695 16.942 1.00 50.81 509 ALA A CA 1
ATOM 3895 C C . ALA A 1 509 ? 9.769 9.760 18.469 1.00 50.81 509 ALA A C 1
ATOM 3897 O O . ALA A 1 509 ? 8.875 10.199 19.197 1.00 50.81 509 ALA A O 1
ATOM 3898 N N . MET A 1 510 ? 10.952 9.383 18.951 1.00 50.97 510 MET A N 1
ATOM 3899 C CA . MET A 1 510 ? 11.284 9.432 20.367 1.00 50.97 510 MET A CA 1
ATOM 3900 C C . MET A 1 510 ? 11.392 10.878 20.861 1.00 50.97 510 MET A C 1
ATOM 3902 O O . MET A 1 510 ? 10.808 11.209 21.887 1.00 50.97 510 MET A O 1
ATOM 3906 N N . THR A 1 511 ? 12.044 11.778 20.122 1.00 48.78 511 THR A N 1
ATOM 3907 C CA . THR A 1 511 ? 12.181 13.195 20.514 1.00 48.78 511 THR A CA 1
ATOM 3908 C C . THR A 1 511 ? 10.817 13.878 20.669 1.00 48.78 511 THR A C 1
ATOM 3910 O O . THR A 1 511 ? 10.606 14.612 21.635 1.00 48.78 511 THR A O 1
ATOM 3913 N N . ALA A 1 512 ? 9.853 13.578 19.790 1.00 48.72 512 ALA A N 1
ATOM 3914 C CA . ALA A 1 512 ? 8.481 14.074 19.903 1.00 48.72 512 ALA A CA 1
ATOM 3915 C C . ALA A 1 512 ? 7.744 13.506 21.134 1.00 48.72 512 ALA A C 1
ATOM 3917 O O . ALA A 1 512 ? 7.129 14.263 21.889 1.00 48.72 512 ALA A O 1
ATOM 3918 N N . ALA A 1 513 ? 7.857 12.197 21.391 1.00 50.19 513 ALA A N 1
ATOM 3919 C CA . ALA A 1 513 ? 7.268 11.559 22.572 1.00 50.19 513 ALA A CA 1
ATOM 3920 C C . ALA A 1 513 ? 7.895 12.059 23.894 1.00 50.19 513 ALA A C 1
ATOM 3922 O O . ALA A 1 513 ? 7.204 12.226 24.900 1.00 50.19 513 ALA A O 1
ATOM 3923 N N . PHE A 1 514 ? 9.198 12.355 23.897 1.00 54.34 514 PHE A N 1
ATOM 3924 C CA . PHE A 1 514 ? 9.933 12.793 25.086 1.00 54.34 514 PHE A CA 1
ATOM 3925 C C . PHE A 1 514 ? 9.821 14.298 25.356 1.00 54.34 514 PHE A C 1
ATOM 3927 O O . PHE A 1 514 ? 9.745 14.685 26.525 1.00 54.34 514 PHE A O 1
ATOM 3934 N N . GLY A 1 515 ? 9.720 15.140 24.320 1.00 49.97 515 GLY A N 1
ATOM 3935 C CA . GLY A 1 515 ? 9.368 16.557 24.468 1.00 49.97 515 GLY A CA 1
ATOM 3936 C C . GLY A 1 515 ? 8.016 16.729 25.167 1.00 49.97 515 GLY A C 1
ATOM 3937 O O . GLY A 1 515 ? 7.882 17.546 26.077 1.00 49.97 515 GLY A O 1
ATOM 3938 N N . LEU A 1 516 ? 7.051 15.864 24.840 1.00 47.41 516 LEU A N 1
ATOM 3939 C CA . LEU A 1 516 ? 5.747 15.785 25.501 1.00 47.41 516 LEU A CA 1
ATOM 3940 C C . LEU A 1 516 ? 5.884 15.426 26.999 1.00 47.41 516 LEU A C 1
ATOM 3942 O O . LEU A 1 516 ? 5.300 16.090 27.855 1.00 47.41 516 LEU A O 1
ATOM 3946 N N . ALA A 1 517 ? 6.722 14.439 27.335 1.00 49.28 517 ALA A N 1
ATOM 3947 C CA . ALA A 1 517 ? 6.966 14.006 28.717 1.00 49.28 517 ALA A CA 1
ATOM 3948 C C . ALA A 1 517 ? 7.710 15.049 29.579 1.00 49.28 517 ALA A C 1
ATOM 3950 O O . ALA A 1 517 ? 7.521 15.104 30.796 1.00 49.28 517 ALA A O 1
ATOM 3951 N N . TRP A 1 518 ? 8.556 15.890 28.975 1.00 47.16 518 TRP A N 1
ATOM 3952 C CA . TRP A 1 518 ? 9.279 16.959 29.676 1.00 47.16 518 TRP A CA 1
ATOM 3953 C C . TRP A 1 518 ? 8.369 18.139 30.042 1.00 47.16 518 TRP A C 1
ATOM 3955 O O . TRP A 1 518 ? 8.494 18.703 31.131 1.00 47.16 518 TRP A O 1
ATOM 3965 N N . VAL A 1 519 ? 7.401 18.458 29.181 1.00 46.44 519 VAL A N 1
ATOM 3966 C CA . VAL A 1 519 ? 6.387 19.494 29.430 1.00 46.44 519 VAL A CA 1
ATOM 3967 C C . VAL A 1 519 ? 5.410 19.094 30.533 1.00 46.44 519 VAL A C 1
ATOM 3969 O O . VAL A 1 519 ? 5.077 19.915 31.386 1.00 46.44 519 VAL A O 1
ATOM 3972 N N . VAL A 1 520 ? 5.023 17.819 30.584 1.00 49.50 520 VAL A N 1
ATOM 3973 C CA . VAL A 1 520 ? 4.194 17.257 31.669 1.00 49.50 520 VAL A CA 1
ATOM 3974 C C . VAL A 1 520 ? 4.850 17.425 33.049 1.00 49.50 520 VAL A C 1
ATOM 3976 O O . VAL A 1 520 ? 4.185 17.433 34.080 1.00 49.50 520 VAL A O 1
ATOM 3979 N N . ARG A 1 521 ? 6.168 17.617 33.088 1.00 51.16 521 ARG A N 1
ATOM 3980 C CA . ARG A 1 521 ? 6.983 17.589 34.301 1.00 51.16 521 ARG A CA 1
ATOM 3981 C C . ARG A 1 521 ? 7.054 18.909 35.074 1.00 51.16 521 ARG A C 1
ATOM 3983 O O . ARG A 1 521 ? 7.793 18.972 36.054 1.00 51.16 521 ARG A O 1
ATOM 3990 N N . GLY A 1 522 ? 6.371 19.965 34.622 1.00 49.22 522 GLY A N 1
ATOM 3991 C CA . GLY A 1 522 ? 6.268 21.254 35.327 1.00 49.22 522 GLY A CA 1
ATOM 3992 C C . GLY A 1 522 ? 7.583 22.025 35.530 1.00 49.22 522 GLY A C 1
ATOM 3993 O O . GLY A 1 522 ? 7.584 23.058 36.187 1.00 49.22 522 GLY A O 1
ATOM 3994 N N . ARG A 1 523 ? 8.709 21.542 34.983 1.00 54.56 523 ARG A N 1
ATOM 3995 C CA . ARG A 1 523 ? 10.023 22.215 35.050 1.00 54.56 523 ARG A CA 1
ATOM 3996 C C . ARG A 1 523 ? 10.216 23.272 33.968 1.00 54.56 523 ARG A C 1
ATOM 3998 O O . ARG A 1 523 ? 11.120 24.090 34.067 1.00 54.56 523 ARG A O 1
ATOM 4005 N N . ILE A 1 524 ? 9.375 23.237 32.942 1.00 51.78 524 ILE A N 1
ATOM 4006 C CA . ILE A 1 524 ? 9.275 24.276 31.929 1.00 51.78 524 ILE A CA 1
ATOM 4007 C C . ILE A 1 524 ? 8.068 25.143 32.309 1.00 51.78 524 ILE A C 1
ATOM 4009 O O . ILE A 1 524 ? 7.012 24.573 32.610 1.00 51.78 524 ILE A O 1
ATOM 4013 N N . PRO A 1 525 ? 8.176 26.486 32.270 1.00 59.38 525 PRO A N 1
ATOM 4014 C CA . PRO A 1 525 ? 7.022 27.363 32.402 1.00 59.38 525 PRO A CA 1
ATOM 4015 C C . PRO A 1 525 ? 5.866 26.855 31.523 1.00 59.38 525 PRO A C 1
ATOM 4017 O O . PRO A 1 525 ? 6.092 26.577 30.342 1.00 59.38 525 PRO A O 1
ATOM 4020 N N . PRO A 1 526 ? 4.629 26.732 32.040 1.00 61.91 526 PRO A N 1
ATOM 4021 C CA . PRO A 1 526 ? 3.506 26.128 31.313 1.00 61.91 526 PRO A CA 1
ATOM 4022 C C . PRO A 1 526 ? 3.293 26.703 29.905 1.00 61.91 526 PRO A C 1
ATOM 4024 O O . PRO A 1 526 ? 2.837 26.005 29.002 1.00 61.91 526 PRO A O 1
ATOM 4027 N N . GLN A 1 527 ? 3.663 27.970 29.710 1.00 67.50 527 GLN A N 1
ATOM 4028 C CA . GLN A 1 527 ? 3.636 28.681 28.433 1.00 67.50 527 GLN A CA 1
ATOM 4029 C C . GLN A 1 527 ? 4.624 28.100 27.406 1.00 67.50 527 GLN A C 1
ATOM 4031 O O . GLN A 1 527 ? 4.221 27.774 26.292 1.00 67.50 527 GLN A O 1
ATOM 4036 N N . ILE A 1 528 ? 5.889 27.890 27.789 1.00 62.56 528 ILE A N 1
ATOM 4037 C CA . ILE A 1 528 ? 6.919 27.293 26.921 1.00 62.56 528 ILE A CA 1
ATOM 4038 C C . ILE A 1 528 ? 6.588 25.821 26.658 1.00 62.56 528 ILE A C 1
ATOM 4040 O O . ILE A 1 528 ? 6.750 25.330 25.544 1.00 62.56 528 ILE A O 1
ATOM 4044 N N . GLY A 1 529 ? 6.048 25.120 27.656 1.00 62.03 529 GLY A N 1
ATOM 4045 C CA . GLY A 1 529 ? 5.627 23.741 27.473 1.00 62.03 529 GLY A CA 1
ATOM 4046 C C . GLY A 1 529 ? 4.495 23.601 26.454 1.00 62.03 529 GLY A C 1
ATOM 4047 O O . GLY A 1 529 ? 4.579 22.790 25.532 1.00 62.03 529 GLY A O 1
ATOM 4048 N N . ARG A 1 530 ? 3.467 24.451 26.550 1.00 63.84 530 ARG A N 1
ATOM 4049 C CA . ARG A 1 530 ? 2.408 24.528 25.532 1.00 63.84 530 ARG A CA 1
ATOM 4050 C C . ARG A 1 530 ? 2.971 24.875 24.157 1.00 63.84 530 ARG A C 1
ATOM 4052 O O . ARG A 1 530 ? 2.552 24.259 23.181 1.00 63.84 530 ARG A O 1
ATOM 4059 N N . LEU A 1 531 ? 3.929 25.798 24.072 1.00 66.88 531 LEU A N 1
ATOM 4060 C CA . LEU A 1 531 ? 4.573 26.153 22.808 1.00 66.88 531 LEU A CA 1
ATOM 4061 C C . LEU A 1 531 ? 5.281 24.947 22.175 1.00 66.88 531 LEU A C 1
ATOM 4063 O O . LEU A 1 531 ? 5.076 24.681 20.999 1.00 66.88 531 LEU A O 1
ATOM 4067 N N . ILE A 1 532 ? 6.038 24.165 22.948 1.00 67.38 532 ILE A N 1
ATOM 4068 C CA . ILE A 1 532 ? 6.736 22.974 22.438 1.00 67.38 532 ILE A CA 1
ATOM 4069 C C . ILE A 1 532 ? 5.738 21.916 21.958 1.00 67.38 532 ILE A C 1
ATOM 4071 O O . ILE A 1 532 ? 5.861 21.433 20.837 1.00 67.38 532 ILE A O 1
ATOM 4075 N N . ILE A 1 533 ? 4.720 21.583 22.758 1.00 66.50 533 ILE A N 1
ATOM 4076 C CA . ILE A 1 533 ? 3.717 20.566 22.387 1.00 66.50 533 ILE A CA 1
ATOM 4077 C C . ILE A 1 533 ? 2.948 20.966 21.122 1.00 66.50 533 ILE A C 1
ATOM 4079 O O . ILE A 1 533 ? 2.561 20.108 20.331 1.00 66.50 533 ILE A O 1
ATOM 4083 N N . THR A 1 534 ? 2.709 22.263 20.932 1.00 72.50 534 THR A N 1
ATOM 4084 C CA . THR A 1 534 ? 1.926 22.759 19.798 1.00 72.50 534 THR A CA 1
ATOM 4085 C C . THR A 1 534 ? 2.774 22.962 18.544 1.00 72.50 534 THR A C 1
ATOM 4087 O O . THR A 1 534 ? 2.387 22.509 17.469 1.00 72.50 534 THR A O 1
ATOM 4090 N N . ALA A 1 535 ? 3.938 23.598 18.663 1.00 76.81 535 ALA A N 1
ATOM 4091 C CA . ALA A 1 535 ? 4.778 23.933 17.522 1.00 76.81 535 ALA A CA 1
ATOM 4092 C C . ALA A 1 535 ? 5.598 22.737 17.023 1.00 76.81 535 ALA A C 1
ATOM 4094 O O . ALA A 1 535 ? 5.725 22.563 15.815 1.00 76.81 535 ALA A O 1
ATOM 4095 N N . LEU A 1 536 ? 6.124 21.887 17.915 1.00 80.94 536 LEU A N 1
ATOM 4096 C CA . LEU A 1 536 ? 7.076 20.842 17.525 1.00 80.94 536 LEU A CA 1
ATOM 4097 C C . LEU A 1 536 ? 6.499 19.845 16.504 1.00 80.94 536 LEU A C 1
ATOM 4099 O O . LEU A 1 536 ? 7.155 19.644 15.483 1.00 80.94 536 LEU A O 1
ATOM 4103 N N . PRO A 1 537 ? 5.298 19.253 16.688 1.00 82.69 537 PRO A N 1
ATOM 4104 C CA . PRO A 1 537 ? 4.752 18.325 15.697 1.00 82.69 537 PRO A CA 1
ATOM 4105 C C . PRO A 1 537 ? 4.556 18.984 14.327 1.00 82.69 537 PRO A C 1
ATOM 4107 O O . PRO A 1 537 ? 4.869 18.380 13.303 1.00 82.69 537 PRO A O 1
ATOM 4110 N N . VAL A 1 538 ? 4.084 20.237 14.307 1.00 86.12 538 VAL A N 1
ATOM 4111 C CA . VAL A 1 538 ? 3.878 21.019 13.078 1.00 86.12 538 VAL A CA 1
ATOM 4112 C C . VAL A 1 538 ? 5.210 21.262 12.374 1.00 86.12 538 VAL A C 1
ATOM 4114 O O . VAL A 1 538 ? 5.350 20.930 11.198 1.00 86.12 538 VAL A O 1
ATOM 4117 N N . THR A 1 539 ? 6.206 21.770 13.105 1.00 83.06 539 THR A N 1
ATOM 4118 C CA . THR A 1 539 ? 7.541 22.045 12.570 1.00 83.06 539 THR A CA 1
ATOM 4119 C C . THR A 1 539 ? 8.192 20.780 12.029 1.00 83.06 539 THR A C 1
ATOM 4121 O O . THR A 1 539 ? 8.687 20.803 10.911 1.00 83.06 539 THR A O 1
ATOM 4124 N N . LEU A 1 540 ? 8.162 19.664 12.766 1.00 83.31 540 LEU A N 1
ATOM 4125 C CA . LEU A 1 540 ? 8.756 18.404 12.308 1.00 83.31 540 LEU A CA 1
ATOM 4126 C C . LEU A 1 540 ? 8.079 17.883 11.039 1.00 83.31 540 LEU A C 1
ATOM 4128 O O . LEU A 1 540 ? 8.758 17.479 10.102 1.00 83.31 540 LEU A O 1
ATOM 4132 N N . THR A 1 541 ? 6.752 17.935 10.987 1.00 85.88 541 THR A N 1
ATOM 4133 C CA . THR A 1 541 ? 5.975 17.434 9.848 1.00 85.88 541 THR A CA 1
ATOM 4134 C C . THR A 1 541 ? 6.277 18.192 8.554 1.00 85.88 541 THR A C 1
ATOM 4136 O O . THR A 1 541 ? 6.329 17.581 7.491 1.00 85.88 541 THR A O 1
ATOM 4139 N N . VAL A 1 542 ? 6.511 19.504 8.640 1.00 90.12 542 VAL A N 1
ATOM 4140 C CA . VAL A 1 542 ? 6.830 20.343 7.475 1.00 90.12 542 VAL A CA 1
ATOM 4141 C C . VAL A 1 542 ? 8.327 20.315 7.159 1.00 90.12 542 VAL A C 1
ATOM 4143 O O . VAL A 1 542 ? 8.712 20.146 6.006 1.00 90.12 542 VAL A O 1
ATOM 4146 N N . ALA A 1 543 ? 9.187 20.461 8.169 1.00 86.81 543 ALA A N 1
ATOM 4147 C CA . ALA A 1 543 ? 10.626 20.608 7.972 1.00 86.81 543 ALA A CA 1
ATOM 4148 C C . ALA A 1 543 ? 11.320 19.294 7.595 1.00 86.81 543 ALA A C 1
ATOM 4150 O O . ALA A 1 543 ? 12.259 19.323 6.808 1.00 86.81 543 ALA A O 1
ATOM 4151 N N . VAL A 1 544 ? 10.885 18.143 8.123 1.00 87.44 544 VAL A N 1
ATOM 4152 C CA . VAL A 1 544 ? 11.571 16.863 7.875 1.00 87.44 544 VAL A CA 1
ATOM 4153 C C . VAL A 1 544 ? 11.512 16.453 6.399 1.00 87.44 544 VAL A C 1
ATOM 4155 O O . VAL A 1 544 ? 12.581 16.186 5.853 1.00 87.44 544 VAL A O 1
ATOM 4158 N N . PRO A 1 545 ? 10.350 16.444 5.708 1.00 90.69 545 PRO A N 1
ATOM 4159 C CA . PRO A 1 545 ? 10.323 16.134 4.280 1.00 90.69 545 PRO A CA 1
ATOM 4160 C C . PRO A 1 545 ? 11.131 17.131 3.456 1.00 90.69 545 PRO A C 1
ATOM 4162 O O . PRO A 1 545 ? 11.807 16.722 2.521 1.00 90.69 545 PRO A O 1
ATOM 4165 N N . LEU A 1 546 ? 11.118 18.417 3.837 1.00 91.94 546 LEU A N 1
ATOM 4166 C CA . LEU A 1 546 ? 11.945 19.423 3.179 1.00 91.94 546 LEU A CA 1
ATOM 4167 C C . LEU A 1 546 ? 13.424 19.043 3.296 1.00 91.94 546 LEU A C 1
ATOM 4169 O O . LEU A 1 546 ? 14.062 18.795 2.280 1.00 91.94 546 LEU A O 1
ATOM 4173 N N . LEU A 1 547 ? 13.946 18.919 4.517 1.00 88.19 547 LEU A N 1
ATOM 4174 C CA . LEU A 1 547 ? 15.366 18.668 4.791 1.00 88.19 547 LEU A CA 1
ATOM 4175 C C . LEU A 1 547 ? 15.859 17.301 4.290 1.00 88.19 547 LEU A C 1
ATOM 4177 O O . LEU A 1 547 ? 17.026 17.169 3.931 1.00 88.19 547 LEU A O 1
ATOM 4181 N N . LEU A 1 548 ? 14.991 16.286 4.278 1.00 90.62 548 LEU A N 1
ATOM 4182 C CA . LEU A 1 548 ? 15.331 14.922 3.863 1.00 90.62 548 LEU A CA 1
ATOM 4183 C C . LEU A 1 548 ? 14.945 14.609 2.413 1.00 90.62 548 LEU A C 1
ATOM 4185 O O . LEU A 1 548 ? 15.084 13.457 2.007 1.00 90.62 548 LEU A O 1
ATOM 4189 N N . ALA A 1 549 ? 14.514 15.594 1.620 1.00 93.94 549 ALA A N 1
ATOM 4190 C CA . ALA A 1 549 ? 14.114 15.385 0.228 1.00 93.94 549 ALA A CA 1
ATOM 4191 C C . ALA A 1 549 ? 15.131 14.576 -0.610 1.00 93.94 549 ALA A C 1
ATOM 4193 O O . ALA A 1 549 ? 14.690 13.633 -1.263 1.00 93.94 549 ALA A O 1
ATOM 4194 N N . PRO A 1 550 ? 16.463 14.804 -0.519 1.00 91.00 550 PRO A N 1
ATOM 4195 C CA . PRO A 1 550 ? 17.449 13.974 -1.222 1.00 91.00 550 PRO A CA 1
ATOM 4196 C C . PRO A 1 550 ? 17.402 12.483 -0.865 1.00 91.00 550 PRO A C 1
ATOM 4198 O O . PRO A 1 550 ? 17.670 11.640 -1.706 1.00 91.00 550 PRO A O 1
ATOM 4201 N N . MET A 1 551 ? 17.070 12.149 0.387 1.00 87.00 551 MET A N 1
ATOM 4202 C CA . MET A 1 551 ? 16.984 10.757 0.850 1.00 87.00 551 MET A CA 1
ATOM 4203 C C . MET A 1 551 ? 15.630 10.130 0.521 1.00 87.00 551 MET A C 1
ATOM 4205 O O . MET A 1 551 ? 15.527 8.922 0.336 1.00 87.00 551 MET A O 1
ATOM 4209 N N . ILE A 1 552 ? 14.577 10.950 0.505 1.00 92.81 552 ILE A N 1
ATOM 4210 C CA . ILE A 1 552 ? 13.226 10.512 0.154 1.00 92.81 552 ILE A CA 1
ATOM 4211 C C . ILE A 1 552 ? 13.135 10.246 -1.355 1.00 92.81 552 ILE A C 1
ATOM 4213 O O . ILE A 1 552 ? 12.432 9.325 -1.761 1.00 92.81 552 ILE A O 1
ATOM 4217 N N . ARG A 1 553 ? 13.881 10.997 -2.175 1.00 94.19 553 ARG A N 1
ATOM 4218 C CA . ARG A 1 553 ? 13.999 10.832 -3.632 1.00 94.19 553 ARG A CA 1
ATOM 4219 C C . ARG A 1 553 ? 14.952 9.696 -4.006 1.00 94.19 553 ARG A C 1
ATOM 4221 O O . ARG A 1 553 ? 15.908 9.869 -4.755 1.00 94.19 553 ARG A O 1
ATOM 4228 N N . PHE A 1 554 ? 14.678 8.505 -3.473 1.00 92.81 554 PHE A N 1
ATOM 4229 C CA . PHE A 1 554 ? 15.428 7.290 -3.805 1.00 92.81 554 PHE A CA 1
ATOM 4230 C C . PHE A 1 554 ? 15.257 6.869 -5.272 1.00 92.81 554 PHE A C 1
ATOM 4232 O O . PHE A 1 554 ? 16.000 6.021 -5.755 1.00 92.81 554 PHE A O 1
ATOM 4239 N N . ASP A 1 555 ? 14.289 7.444 -5.989 1.00 93.69 555 ASP A N 1
ATOM 4240 C CA . ASP A 1 555 ? 14.161 7.309 -7.437 1.00 93.69 555 ASP A CA 1
ATOM 4241 C C . ASP A 1 555 ? 15.371 7.891 -8.182 1.00 93.69 555 ASP A C 1
ATOM 4243 O O . ASP A 1 555 ? 15.645 7.452 -9.292 1.00 93.69 555 ASP A O 1
ATOM 4247 N N . HIS A 1 556 ? 16.136 8.795 -7.557 1.00 91.62 556 HIS A N 1
ATOM 4248 C CA . HIS A 1 556 ? 17.396 9.325 -8.088 1.00 91.62 556 HIS A CA 1
ATOM 4249 C C . HIS A 1 556 ? 18.615 8.437 -7.777 1.00 91.62 556 HIS A C 1
ATOM 4251 O O . HIS A 1 556 ? 19.719 8.737 -8.233 1.00 91.62 556 HIS A O 1
ATOM 4257 N N . GLU A 1 557 ? 18.463 7.359 -6.998 1.00 88.38 557 GLU A N 1
ATOM 4258 C CA . GLU A 1 557 ? 19.583 6.470 -6.676 1.00 88.38 557 GLU A CA 1
ATOM 4259 C C . GLU A 1 557 ? 20.051 5.695 -7.919 1.00 88.38 557 GLU A C 1
ATOM 4261 O O . GLU A 1 557 ? 19.266 5.060 -8.633 1.00 88.38 557 GLU A O 1
ATOM 4266 N N . ALA A 1 558 ? 21.366 5.693 -8.148 1.00 85.94 558 ALA A N 1
ATOM 4267 C CA . ALA A 1 558 ? 21.992 4.860 -9.166 1.00 85.94 558 ALA A CA 1
ATOM 4268 C C . ALA A 1 558 ? 21.629 3.375 -8.969 1.00 85.94 558 ALA A C 1
ATOM 4270 O O . ALA A 1 558 ? 21.552 2.916 -7.827 1.00 85.94 558 ALA A O 1
ATOM 4271 N N . PRO A 1 559 ? 21.468 2.586 -10.046 1.00 89.81 559 PRO A N 1
ATOM 4272 C CA . PRO A 1 559 ? 21.609 2.946 -11.463 1.00 89.81 559 PRO A CA 1
ATOM 4273 C C . PRO A 1 559 ? 20.266 3.274 -12.156 1.00 89.81 559 PRO A C 1
ATOM 4275 O O . PRO A 1 559 ? 20.185 3.305 -13.385 1.00 89.81 559 PRO A O 1
ATOM 4278 N N . LYS A 1 560 ? 19.189 3.483 -11.392 1.00 91.50 560 LYS A N 1
ATOM 4279 C CA . LYS A 1 560 ? 17.804 3.430 -11.891 1.00 91.50 560 LYS A CA 1
ATOM 4280 C C . LYS A 1 560 ? 17.448 4.564 -12.860 1.00 91.50 560 LYS A C 1
ATOM 4282 O O . LYS A 1 560 ? 16.938 4.244 -13.937 1.00 91.50 560 LYS A O 1
ATOM 4287 N N . PRO A 1 561 ? 17.778 5.845 -12.584 1.00 93.12 561 PRO A N 1
ATOM 4288 C CA . PRO A 1 561 ? 17.540 6.916 -13.552 1.00 93.12 561 PRO A CA 1
ATOM 4289 C C . PRO A 1 561 ? 18.249 6.670 -14.882 1.00 93.12 561 PRO A C 1
ATOM 4291 O O . PRO A 1 561 ? 17.697 6.949 -15.944 1.00 93.12 561 PRO A O 1
ATOM 4294 N N . HIS A 1 562 ? 19.464 6.111 -14.836 1.00 94.75 562 HIS A N 1
ATOM 4295 C CA . HIS A 1 562 ? 20.232 5.806 -16.040 1.00 94.75 562 HIS A CA 1
ATOM 4296 C C . HIS A 1 562 ? 19.547 4.723 -16.873 1.00 94.75 562 HIS A C 1
ATOM 4298 O O . HIS A 1 562 ? 19.318 4.936 -18.060 1.00 94.75 562 HIS A O 1
ATOM 4304 N N . ALA A 1 563 ? 19.140 3.612 -16.252 1.00 95.19 563 ALA A N 1
ATOM 4305 C CA . ALA A 1 563 ? 18.389 2.555 -16.932 1.00 95.19 563 ALA A CA 1
ATOM 4306 C C . ALA A 1 563 ? 17.093 3.082 -17.565 1.00 95.19 563 ALA A C 1
ATOM 4308 O O . ALA A 1 563 ? 16.844 2.854 -18.749 1.00 95.19 563 ALA A O 1
ATOM 4309 N N . THR A 1 564 ? 16.301 3.845 -16.807 1.00 95.44 564 THR A N 1
ATOM 4310 C CA . THR A 1 564 ? 15.056 4.449 -17.297 1.00 95.44 564 THR A CA 1
ATOM 4311 C C . THR A 1 564 ? 15.305 5.391 -18.473 1.00 95.44 564 THR A C 1
ATOM 4313 O O . THR A 1 564 ? 14.612 5.293 -19.485 1.00 95.44 564 THR A O 1
ATOM 4316 N N . ARG A 1 565 ? 16.313 6.267 -18.385 1.00 95.94 565 ARG A N 1
ATOM 4317 C CA . ARG A 1 565 ? 16.686 7.191 -19.464 1.00 95.94 565 ARG A CA 1
ATOM 4318 C C . ARG A 1 565 ? 17.107 6.450 -20.731 1.00 95.94 565 ARG A C 1
ATOM 4320 O O . ARG A 1 565 ? 16.559 6.733 -21.792 1.00 95.94 565 ARG A O 1
ATOM 4327 N N . VAL A 1 566 ? 18.028 5.486 -20.618 1.00 96.56 566 VAL A N 1
ATOM 4328 C CA . VAL A 1 566 ? 18.512 4.683 -21.756 1.00 96.56 566 VAL A CA 1
ATOM 4329 C C . VAL A 1 566 ? 17.340 4.018 -22.470 1.00 96.56 566 VAL A C 1
ATOM 4331 O O . VAL A 1 566 ? 17.202 4.132 -23.684 1.00 96.56 566 VAL A O 1
ATOM 4334 N N . VAL A 1 567 ? 16.449 3.373 -21.718 1.00 96.00 567 VAL A N 1
ATOM 4335 C CA . VAL A 1 567 ? 15.291 2.693 -22.299 1.00 96.00 567 VAL A CA 1
ATOM 4336 C C . VAL A 1 567 ? 14.302 3.688 -22.917 1.00 96.00 567 VAL A C 1
ATOM 4338 O O . VAL A 1 567 ? 13.842 3.451 -24.031 1.00 96.00 567 VAL A O 1
ATOM 4341 N N . LYS A 1 568 ? 13.984 4.808 -22.253 1.00 95.38 568 LYS A N 1
ATOM 4342 C CA . LYS A 1 568 ? 13.097 5.851 -22.808 1.00 95.38 568 LYS A CA 1
ATOM 4343 C C . LYS A 1 568 ? 13.647 6.415 -24.127 1.00 95.38 568 LYS A C 1
ATOM 4345 O O . LYS A 1 568 ? 12.867 6.655 -25.042 1.00 95.38 568 LYS A O 1
ATOM 4350 N N . GLU A 1 569 ? 14.966 6.570 -24.258 1.00 96.19 569 GLU A N 1
ATOM 4351 C CA . GLU A 1 569 ? 15.612 6.977 -25.515 1.00 96.19 569 GLU A CA 1
ATOM 4352 C C . GLU A 1 569 ? 15.545 5.903 -26.615 1.00 96.19 569 GLU A C 1
ATOM 4354 O O . GLU A 1 569 ? 15.560 6.240 -27.800 1.00 96.19 569 GLU A O 1
ATOM 4359 N N . LEU A 1 570 ? 15.474 4.621 -26.245 1.00 94.81 570 LEU A N 1
ATOM 4360 C CA . LEU A 1 570 ? 15.314 3.515 -27.192 1.00 94.81 570 LEU A CA 1
ATOM 4361 C C . LEU A 1 570 ? 13.890 3.443 -27.759 1.00 94.81 570 LEU A C 1
ATOM 4363 O O . LEU A 1 570 ? 13.734 3.134 -28.938 1.00 94.81 570 LEU A O 1
ATOM 4367 N N . VAL A 1 571 ? 12.856 3.754 -26.966 1.00 94.12 571 VAL A N 1
ATOM 4368 C CA . VAL A 1 571 ? 11.436 3.587 -27.354 1.00 94.12 571 VAL A CA 1
ATOM 4369 C C . VAL A 1 571 ? 11.090 4.155 -28.744 1.00 94.12 571 VAL A C 1
ATOM 4371 O O . VAL A 1 571 ? 10.473 3.423 -29.516 1.00 94.12 571 VAL A O 1
ATOM 4374 N N . PRO A 1 572 ? 11.472 5.394 -29.123 1.00 94.19 572 PRO A N 1
ATOM 4375 C CA . PRO A 1 572 ? 11.074 5.967 -30.413 1.00 94.19 572 PRO A CA 1
ATOM 4376 C C . PRO A 1 572 ? 11.765 5.329 -31.622 1.00 94.19 572 PRO A C 1
ATOM 4378 O O . PRO A 1 572 ? 11.299 5.488 -32.746 1.00 94.19 572 PRO A O 1
ATOM 4381 N N . THR A 1 573 ? 12.900 4.661 -31.405 1.00 91.69 573 THR A N 1
ATOM 4382 C CA . THR A 1 573 ? 13.766 4.148 -32.478 1.00 91.69 573 THR A CA 1
ATOM 4383 C C . THR A 1 573 ? 13.767 2.627 -32.564 1.00 91.69 573 THR A C 1
ATOM 4385 O O . THR A 1 573 ? 14.132 2.089 -33.606 1.00 91.69 573 THR A O 1
ATOM 4388 N N . TYR A 1 574 ? 13.342 1.925 -31.508 1.00 92.44 574 TYR A N 1
ATOM 4389 C CA . TYR A 1 574 ? 13.396 0.471 -31.444 1.00 92.44 574 TYR A CA 1
ATOM 4390 C C . TYR A 1 574 ? 12.296 -0.183 -32.303 1.00 92.44 574 TYR A C 1
ATOM 4392 O O . TYR A 1 574 ? 11.111 -0.045 -31.984 1.00 92.44 574 TYR A O 1
ATOM 4400 N N . PRO A 1 575 ? 12.640 -0.928 -33.373 1.00 89.44 575 PRO A N 1
ATOM 4401 C CA . PRO A 1 575 ? 11.650 -1.495 -34.283 1.00 89.44 575 PRO A CA 1
ATOM 4402 C C . PRO A 1 575 ? 10.710 -2.501 -33.609 1.00 89.44 575 PRO A C 1
ATOM 4404 O O . PRO A 1 575 ? 11.133 -3.396 -32.865 1.00 89.44 575 PRO A O 1
ATOM 4407 N N . ALA A 1 576 ? 9.419 -2.407 -33.934 1.00 84.56 576 ALA A N 1
ATOM 4408 C CA . ALA A 1 576 ? 8.444 -3.420 -33.552 1.00 84.56 576 ALA A CA 1
ATOM 4409 C C . ALA A 1 576 ? 8.839 -4.777 -34.168 1.00 84.56 576 ALA A C 1
ATOM 4411 O O . ALA A 1 576 ? 9.117 -4.870 -35.360 1.00 84.56 576 ALA A O 1
ATOM 4412 N N . GLY A 1 577 ? 8.892 -5.830 -33.348 1.00 86.19 577 GLY A N 1
ATOM 4413 C CA . GLY A 1 577 ? 9.203 -7.197 -33.790 1.00 86.19 577 GLY A CA 1
ATOM 4414 C C . GLY A 1 577 ? 10.644 -7.666 -33.566 1.00 86.19 577 GLY A C 1
ATOM 4415 O O . GLY A 1 577 ? 10.840 -8.867 -33.413 1.00 86.19 577 GLY A O 1
ATOM 4416 N N . ARG A 1 578 ? 11.623 -6.761 -33.428 1.00 92.88 578 ARG A N 1
ATOM 4417 C CA . ARG A 1 578 ? 12.997 -7.158 -33.064 1.00 92.88 578 ARG A CA 1
ATOM 4418 C C . ARG A 1 578 ? 13.063 -7.723 -31.647 1.00 92.88 578 ARG A C 1
ATOM 4420 O O . ARG A 1 578 ? 12.312 -7.277 -30.764 1.00 92.88 578 ARG A O 1
ATOM 4427 N N . LYS A 1 579 ? 13.935 -8.714 -31.459 1.00 94.44 579 LYS A N 1
ATOM 4428 C CA . LYS A 1 579 ? 14.229 -9.368 -30.183 1.00 94.44 579 LYS A CA 1
ATOM 4429 C C . LYS A 1 579 ? 15.409 -8.683 -29.504 1.00 94.44 579 LYS A C 1
ATOM 4431 O O . LYS A 1 579 ? 16.526 -8.706 -30.015 1.00 94.44 579 LYS A O 1
ATOM 4436 N N . MET A 1 580 ? 15.154 -8.140 -28.318 1.00 96.06 580 MET A N 1
ATOM 4437 C CA . MET A 1 580 ? 16.184 -7.620 -27.425 1.00 96.06 580 MET A CA 1
ATOM 4438 C C . MET A 1 580 ? 16.403 -8.586 -26.263 1.00 96.06 580 MET A C 1
ATOM 4440 O O . MET A 1 580 ? 15.434 -9.130 -25.731 1.00 96.06 580 MET A O 1
ATOM 4444 N N . ILE A 1 581 ? 17.649 -8.714 -25.817 1.00 97.50 581 ILE A N 1
ATOM 4445 C CA . ILE A 1 581 ? 17.979 -9.220 -24.478 1.00 97.50 581 ILE A CA 1
ATOM 4446 C C . ILE A 1 581 ? 18.770 -8.179 -23.686 1.00 97.50 581 ILE A C 1
ATOM 4448 O O . ILE A 1 581 ? 19.324 -7.234 -24.254 1.00 97.50 581 ILE A O 1
ATOM 4452 N N . ILE A 1 582 ? 18.848 -8.371 -22.370 1.00 97.62 582 ILE A N 1
ATOM 4453 C CA . ILE A 1 582 ? 19.616 -7.504 -21.471 1.00 97.62 582 ILE A CA 1
ATOM 4454 C C . ILE A 1 582 ? 20.705 -8.299 -20.764 1.00 97.62 582 ILE A C 1
ATOM 4456 O O . ILE A 1 582 ? 20.438 -9.328 -20.146 1.00 97.62 582 ILE A O 1
ATOM 4460 N N . LEU A 1 583 ? 21.932 -7.791 -20.820 1.00 97.75 583 LEU A N 1
ATOM 4461 C CA . LEU A 1 583 ? 23.054 -8.320 -20.054 1.00 97.75 583 LEU A CA 1
ATOM 4462 C C . LEU A 1 583 ? 23.394 -7.328 -18.943 1.00 97.75 583 LEU A C 1
ATOM 4464 O O . LEU A 1 583 ? 23.928 -6.251 -19.204 1.00 97.75 583 LEU A O 1
ATOM 4468 N N . ASP A 1 584 ? 23.066 -7.689 -17.706 1.00 96.75 584 ASP A N 1
ATOM 4469 C CA . ASP A 1 584 ? 23.397 -6.921 -16.507 1.00 96.75 584 ASP A CA 1
ATOM 4470 C C . ASP A 1 584 ? 24.019 -7.839 -15.435 1.00 96.75 584 ASP A C 1
ATOM 4472 O O . ASP A 1 584 ? 23.451 -8.018 -14.355 1.00 96.75 584 ASP A O 1
ATOM 4476 N N . PRO A 1 585 ? 25.170 -8.478 -15.725 1.00 95.19 585 PRO A N 1
ATOM 4477 C CA . PRO A 1 585 ? 25.794 -9.485 -14.862 1.00 95.19 585 PRO A CA 1
ATOM 4478 C C . PRO A 1 585 ? 26.115 -9.012 -13.437 1.00 95.19 585 PRO A C 1
ATOM 4480 O O . PRO A 1 585 ? 26.302 -9.853 -12.563 1.00 95.19 585 PRO A O 1
ATOM 4483 N N . THR A 1 586 ? 26.189 -7.703 -13.177 1.00 93.06 586 THR A N 1
ATOM 4484 C CA . THR A 1 586 ? 26.399 -7.162 -11.822 1.00 93.06 586 THR A CA 1
ATOM 4485 C C . THR A 1 586 ? 25.110 -6.716 -11.135 1.00 93.06 586 THR A C 1
ATOM 4487 O O . THR A 1 586 ? 25.125 -6.421 -9.941 1.00 93.06 586 THR A O 1
ATOM 4490 N N . GLY A 1 587 ? 24.004 -6.620 -11.871 1.00 92.25 587 GLY A N 1
ATOM 4491 C CA . GLY A 1 587 ? 22.740 -6.112 -11.363 1.00 92.25 587 GLY A CA 1
ATOM 4492 C C . GLY A 1 587 ? 21.763 -7.197 -10.933 1.00 92.25 587 GLY A C 1
ATOM 4493 O O . GLY A 1 587 ? 22.017 -8.399 -10.991 1.00 92.25 587 GLY A O 1
ATOM 4494 N N . THR A 1 588 ? 20.599 -6.748 -10.481 1.00 89.19 588 THR A N 1
ATOM 4495 C CA . THR A 1 588 ? 19.521 -7.587 -9.934 1.00 89.19 588 THR A CA 1
ATOM 4496 C C . THR A 1 588 ? 18.493 -8.001 -10.990 1.00 89.19 588 THR A C 1
ATOM 4498 O O . THR A 1 588 ? 17.525 -8.691 -10.677 1.00 89.19 588 THR A O 1
ATOM 4501 N N . GLY A 1 589 ? 18.692 -7.558 -12.236 1.00 90.31 589 GLY A N 1
ATOM 4502 C CA . GLY A 1 589 ? 17.738 -7.667 -13.337 1.00 90.31 589 GLY A CA 1
ATOM 4503 C C . GLY A 1 589 ? 16.774 -6.482 -13.446 1.00 90.31 589 GLY A C 1
ATOM 4504 O O . GLY A 1 589 ? 15.939 -6.487 -14.348 1.00 90.31 589 GLY A O 1
ATOM 4505 N N . GLU A 1 590 ? 16.809 -5.497 -12.534 1.00 91.62 590 GLU A N 1
ATOM 4506 C CA . GLU A 1 590 ? 15.864 -4.357 -12.519 1.00 91.62 590 GLU A CA 1
ATOM 4507 C C . GLU A 1 590 ? 15.788 -3.643 -13.878 1.00 91.62 590 GLU A C 1
ATOM 4509 O O . GLU A 1 590 ? 14.708 -3.262 -14.331 1.00 91.62 590 GLU A O 1
ATOM 4514 N N . VAL A 1 591 ? 16.918 -3.553 -14.582 1.00 94.06 591 VAL A N 1
ATOM 4515 C CA . VAL A 1 591 ? 17.007 -3.002 -15.942 1.00 94.06 591 VAL A CA 1
ATOM 4516 C C . VAL A 1 591 ? 16.073 -3.733 -16.909 1.00 94.06 591 VAL A C 1
ATOM 4518 O O . VAL A 1 591 ? 15.429 -3.099 -17.744 1.00 94.06 591 VAL A O 1
ATOM 4521 N N . ALA A 1 592 ? 15.934 -5.054 -16.774 1.00 94.19 592 ALA A N 1
ATOM 4522 C CA . ALA A 1 592 ? 15.077 -5.854 -17.634 1.00 94.19 592 ALA A CA 1
ATOM 4523 C C . ALA A 1 592 ? 13.594 -5.554 -17.441 1.00 94.19 592 ALA A C 1
ATOM 4525 O O . ALA A 1 592 ? 12.873 -5.432 -18.429 1.00 94.19 592 ALA A O 1
ATOM 4526 N N . VAL A 1 593 ? 13.120 -5.381 -16.206 1.00 93.25 593 VAL A N 1
ATOM 4527 C CA . VAL A 1 593 ? 11.710 -5.020 -15.980 1.00 93.25 593 VAL A CA 1
ATOM 4528 C C . VAL A 1 593 ? 11.405 -3.582 -16.385 1.00 93.25 593 VAL A C 1
ATOM 4530 O O . VAL A 1 593 ? 10.347 -3.342 -16.968 1.00 93.25 593 VAL A O 1
ATOM 4533 N N . ILE A 1 594 ? 12.346 -2.653 -16.185 1.00 95.12 594 ILE A N 1
ATOM 4534 C CA . ILE A 1 594 ? 12.247 -1.276 -16.696 1.00 95.12 594 ILE A CA 1
ATOM 4535 C C . ILE A 1 594 ? 12.120 -1.295 -18.225 1.00 95.12 594 ILE A C 1
ATOM 4537 O O . ILE A 1 594 ? 11.196 -0.698 -18.785 1.00 95.12 594 ILE A O 1
ATOM 4541 N N . ALA A 1 595 ? 13.004 -2.034 -18.903 1.00 94.69 595 ALA A N 1
ATOM 4542 C CA . ALA A 1 595 ? 12.992 -2.176 -20.353 1.00 94.69 595 ALA A CA 1
ATOM 4543 C C . ALA A 1 595 ? 11.681 -2.763 -20.872 1.00 94.69 595 ALA A C 1
ATOM 4545 O O . ALA A 1 595 ? 11.077 -2.204 -21.788 1.00 94.69 595 ALA A O 1
ATOM 4546 N N . ARG A 1 596 ? 11.202 -3.847 -20.249 1.00 92.50 596 ARG A N 1
ATOM 4547 C CA . ARG A 1 596 ? 9.926 -4.479 -20.604 1.00 92.50 596 ARG A CA 1
ATOM 4548 C C . ARG A 1 596 ? 8.783 -3.466 -20.535 1.00 92.50 596 ARG A C 1
ATOM 4550 O O . ARG A 1 596 ? 7.952 -3.438 -21.442 1.00 92.50 596 ARG A O 1
ATOM 4557 N N . TYR A 1 597 ? 8.741 -2.637 -19.484 1.00 93.56 597 TYR A N 1
ATOM 4558 C CA . TYR A 1 597 ? 7.649 -1.687 -19.261 1.00 93.56 597 TYR A CA 1
ATOM 4559 C C . TYR A 1 597 ? 7.609 -0.613 -20.347 1.00 93.56 597 TYR A C 1
ATOM 4561 O O . TYR A 1 597 ? 6.586 -0.437 -21.014 1.00 93.56 597 TYR A O 1
ATOM 4569 N N . TYR A 1 598 ? 8.718 0.088 -20.573 1.00 93.38 598 TYR A N 1
ATOM 4570 C CA . TYR A 1 598 ? 8.742 1.199 -21.526 1.00 93.38 598 TYR A CA 1
ATOM 4571 C C . TYR A 1 598 ? 8.682 0.730 -22.984 1.00 93.38 598 TYR A C 1
ATOM 4573 O O . TYR A 1 598 ? 7.963 1.339 -23.773 1.00 93.38 598 TYR A O 1
ATOM 4581 N N . LEU A 1 599 ? 9.332 -0.390 -23.328 1.00 91.62 599 LEU A N 1
ATOM 4582 C CA . LEU A 1 599 ? 9.248 -0.992 -24.668 1.00 91.62 599 LEU A CA 1
ATOM 4583 C C . LEU A 1 599 ? 7.933 -1.755 -24.907 1.00 91.62 599 LEU A C 1
ATOM 4585 O O . LEU A 1 599 ? 7.716 -2.250 -26.012 1.00 91.62 599 LEU A O 1
ATOM 4589 N N . ASN A 1 600 ? 7.070 -1.864 -23.888 1.00 88.94 600 ASN A N 1
ATOM 4590 C CA . ASN A 1 600 ? 5.802 -2.592 -23.924 1.00 88.94 600 ASN A CA 1
ATOM 4591 C C . ASN A 1 600 ? 5.962 -4.036 -24.443 1.00 88.94 600 ASN A C 1
ATOM 4593 O O . ASN A 1 600 ? 5.311 -4.449 -25.402 1.00 88.94 600 ASN A O 1
ATOM 4597 N N . ARG A 1 601 ? 6.883 -4.794 -23.834 1.00 86.31 601 ARG A N 1
ATOM 4598 C CA . ARG A 1 601 ? 7.192 -6.186 -24.205 1.00 86.31 601 ARG A CA 1
ATOM 4599 C C . ARG A 1 601 ? 6.876 -7.129 -23.052 1.00 86.31 601 ARG A C 1
ATOM 4601 O O . ARG A 1 601 ? 7.395 -6.937 -21.959 1.00 86.31 601 ARG A O 1
ATOM 4608 N N . PHE A 1 602 ? 6.105 -8.186 -23.312 1.00 80.69 602 PHE A N 1
ATOM 4609 C CA . PHE A 1 602 ? 5.778 -9.210 -22.308 1.00 80.69 602 PHE A CA 1
ATOM 4610 C C . PHE A 1 602 ? 7.034 -9.815 -21.659 1.00 80.69 602 PHE A C 1
ATOM 4612 O O . PHE A 1 602 ? 7.151 -9.878 -20.435 1.00 80.69 602 PHE A O 1
ATOM 4619 N N . SER A 1 603 ? 8.022 -10.180 -22.479 1.00 85.31 603 SER A N 1
ATOM 4620 C CA . SER A 1 603 ? 9.298 -10.730 -22.030 1.00 85.31 603 SER A CA 1
ATOM 4621 C C . SER A 1 603 ? 10.471 -10.040 -22.716 1.00 85.31 603 SER A C 1
ATOM 4623 O O . SER A 1 603 ? 10.490 -9.882 -23.934 1.00 85.31 603 SER A O 1
ATOM 4625 N N . ILE A 1 604 ? 11.479 -9.694 -21.920 1.00 92.25 604 ILE A N 1
ATOM 4626 C CA . ILE A 1 604 ? 12.841 -9.406 -22.379 1.00 92.25 604 ILE A CA 1
ATOM 4627 C C . ILE A 1 604 ? 13.742 -10.335 -21.568 1.00 92.25 604 ILE A C 1
ATOM 4629 O O . ILE A 1 604 ? 13.839 -10.139 -20.346 1.00 92.25 604 ILE A O 1
ATOM 4633 N N . PRO A 1 605 ? 14.299 -11.390 -22.184 1.00 94.69 605 PRO A N 1
ATOM 4634 C CA . PRO A 1 605 ? 15.233 -12.285 -21.518 1.00 94.69 605 PRO A CA 1
ATOM 4635 C C . PRO A 1 605 ? 16.434 -11.497 -20.985 1.00 94.69 605 PRO A C 1
ATOM 4637 O O . PRO A 1 605 ? 16.851 -10.499 -21.582 1.00 94.69 605 PRO A O 1
ATOM 4640 N N . TYR A 1 606 ? 16.973 -11.913 -19.839 1.00 96.50 606 TYR A N 1
ATOM 4641 C CA . TYR A 1 606 ? 18.114 -11.230 -19.242 1.00 96.50 606 TYR A CA 1
ATOM 4642 C C . TYR A 1 606 ? 19.055 -12.155 -18.472 1.00 96.50 606 TYR A C 1
ATOM 4644 O O . TYR A 1 606 ? 18.661 -13.224 -17.998 1.00 96.50 606 TYR A O 1
ATOM 4652 N N . ILE A 1 607 ? 20.285 -11.668 -18.308 1.00 95.81 607 ILE A N 1
ATOM 4653 C CA . ILE A 1 607 ? 21.282 -12.185 -17.372 1.00 95.81 607 ILE A CA 1
ATOM 4654 C C . ILE A 1 607 ? 21.523 -11.152 -16.270 1.00 95.81 607 ILE A C 1
ATOM 4656 O O . ILE A 1 607 ? 21.676 -9.964 -16.547 1.00 95.81 607 ILE A O 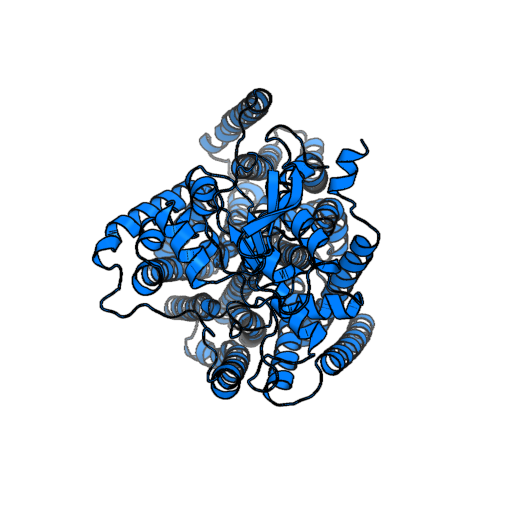1
ATOM 4660 N N . SER A 1 608 ? 21.567 -11.626 -15.027 1.00 94.31 608 SER A N 1
ATOM 4661 C CA . SER A 1 608 ? 21.789 -10.859 -13.800 1.00 94.31 608 SER A CA 1
ATOM 4662 C C . SER A 1 608 ? 22.813 -11.538 -12.887 1.00 94.31 608 SER A C 1
ATOM 4664 O O . SER A 1 608 ? 23.154 -12.706 -13.085 1.00 94.31 608 SER A O 1
ATOM 4666 N N . ALA A 1 609 ? 23.242 -10.847 -11.830 1.00 89.38 609 ALA A N 1
ATOM 4667 C CA . ALA A 1 609 ? 24.156 -11.395 -10.827 1.00 89.38 609 ALA A CA 1
ATOM 4668 C C . ALA A 1 609 ? 23.620 -12.669 -10.150 1.00 89.38 609 ALA A C 1
ATOM 4670 O O . ALA A 1 609 ? 24.391 -13.553 -9.790 1.00 89.38 609 ALA A O 1
ATOM 4671 N N . PHE A 1 610 ? 22.295 -12.810 -10.021 1.00 84.50 610 PHE A N 1
ATOM 4672 C CA . PHE A 1 610 ? 21.671 -13.985 -9.402 1.00 84.50 610 PHE A CA 1
ATOM 4673 C C . PHE A 1 610 ? 21.815 -15.273 -10.223 1.00 84.50 610 PHE A C 1
ATOM 4675 O O . PHE A 1 610 ? 21.559 -16.354 -9.699 1.00 84.50 610 PHE A O 1
ATOM 4682 N N . GLN A 1 611 ? 22.223 -15.169 -11.490 1.00 90.44 611 GLN A N 1
ATOM 4683 C CA . GLN A 1 611 ? 22.467 -16.316 -12.368 1.00 90.44 611 GLN A CA 1
ATOM 4684 C C . GLN A 1 611 ? 23.948 -16.728 -12.411 1.00 90.44 611 GLN A C 1
ATOM 4686 O O . GLN A 1 611 ? 24.270 -17.668 -13.126 1.00 90.44 611 GLN A O 1
ATOM 4691 N N . ASN A 1 612 ? 24.832 -16.065 -11.646 1.00 88.38 612 ASN A N 1
ATOM 4692 C CA . ASN A 1 612 ? 26.280 -16.324 -11.603 1.00 88.38 612 ASN A CA 1
ATOM 4693 C C . ASN A 1 612 ? 26.910 -16.473 -13.006 1.00 88.38 612 ASN A C 1
ATOM 4695 O O . ASN A 1 612 ? 27.425 -17.542 -13.339 1.00 88.38 612 ASN A O 1
ATOM 4699 N N . PRO A 1 613 ? 26.843 -15.430 -13.851 1.00 92.31 613 PRO A N 1
ATOM 4700 C CA . PRO A 1 613 ? 27.180 -15.559 -15.262 1.00 92.31 613 PRO A CA 1
ATOM 4701 C C . PRO A 1 613 ? 28.664 -15.868 -15.497 1.00 92.31 613 PRO A C 1
ATOM 4703 O O . PRO A 1 613 ? 29.541 -15.096 -15.109 1.00 92.31 613 PRO A O 1
ATOM 4706 N N . THR A 1 614 ? 28.925 -16.971 -16.197 1.00 96.25 614 THR A N 1
ATOM 4707 C CA . THR A 1 614 ? 30.218 -17.324 -16.812 1.00 96.25 614 THR A CA 1
ATOM 4708 C C . THR A 1 614 ? 30.201 -17.044 -18.315 1.00 96.25 614 THR A C 1
ATOM 4710 O O . THR A 1 614 ? 29.120 -16.905 -18.900 1.00 96.25 614 THR A O 1
ATOM 4713 N N . THR A 1 615 ? 31.371 -17.010 -18.959 1.00 97.56 615 THR A N 1
ATOM 4714 C CA . THR A 1 615 ? 31.495 -16.847 -20.418 1.00 97.56 615 THR A CA 1
ATOM 4715 C C . THR A 1 615 ? 30.624 -17.859 -21.164 1.00 97.56 615 THR A C 1
ATOM 4717 O O . THR A 1 615 ? 29.846 -17.488 -22.042 1.00 97.56 615 THR A O 1
ATOM 4720 N N . GLU A 1 616 ? 30.675 -19.131 -20.763 1.00 97.25 616 GLU A N 1
ATOM 4721 C CA . GLU A 1 616 ? 29.915 -20.217 -21.385 1.00 97.25 616 GLU A CA 1
ATOM 4722 C C . GLU A 1 616 ? 28.410 -20.023 -21.207 1.00 97.25 616 GLU A C 1
ATOM 4724 O O . GLU A 1 616 ? 27.651 -20.205 -22.156 1.00 97.25 616 GLU A O 1
ATOM 4729 N N . SER A 1 617 ? 27.967 -19.616 -20.012 1.00 96.06 617 SER A N 1
ATOM 4730 C CA . SER A 1 617 ? 26.544 -19.383 -19.746 1.00 96.06 617 SER A CA 1
ATOM 4731 C C . SER A 1 617 ? 25.987 -18.204 -20.552 1.00 96.06 617 SER A C 1
ATOM 4733 O O . SER A 1 617 ? 24.874 -18.289 -21.071 1.00 96.06 617 SER A O 1
ATOM 4735 N N . VAL A 1 618 ? 26.770 -17.130 -20.720 1.00 97.12 618 VAL A N 1
ATOM 4736 C CA . VAL A 1 618 ? 26.385 -15.958 -21.518 1.00 97.12 618 VAL A CA 1
ATOM 4737 C C . VAL A 1 618 ? 26.349 -16.323 -23.002 1.00 97.12 618 VAL A C 1
ATOM 4739 O O . VAL A 1 618 ? 25.383 -15.991 -23.687 1.00 97.12 618 VAL A O 1
ATOM 4742 N N . ALA A 1 619 ? 27.353 -17.053 -23.496 1.00 97.19 619 ALA A N 1
ATOM 4743 C CA . ALA A 1 619 ? 27.386 -17.531 -24.876 1.00 97.19 619 ALA A CA 1
ATOM 4744 C C . ALA A 1 619 ? 26.210 -18.476 -25.179 1.00 97.19 619 ALA A C 1
ATOM 4746 O O . ALA A 1 619 ? 25.516 -18.298 -26.181 1.00 97.19 619 ALA A O 1
ATOM 4747 N N . ALA A 1 620 ? 25.929 -19.433 -24.289 1.00 97.06 620 ALA A N 1
ATOM 4748 C CA . ALA A 1 620 ? 24.790 -20.338 -24.419 1.00 97.06 620 ALA A CA 1
ATOM 4749 C C . ALA A 1 620 ? 23.457 -19.576 -24.433 1.00 97.06 620 ALA A C 1
ATOM 4751 O O . ALA A 1 620 ? 22.583 -19.881 -25.241 1.00 97.06 620 ALA A O 1
ATOM 4752 N N . PHE A 1 621 ? 23.320 -18.550 -23.591 1.00 96.69 621 PHE A N 1
ATOM 4753 C CA . PHE A 1 621 ? 22.138 -17.695 -23.554 1.00 96.69 621 PHE A CA 1
ATOM 4754 C C . PHE A 1 621 ? 21.942 -16.892 -24.848 1.00 96.69 621 PHE A C 1
ATOM 4756 O O . PHE A 1 621 ? 20.838 -16.856 -25.387 1.00 96.69 621 PHE A O 1
ATOM 4763 N N . LEU A 1 622 ? 23.013 -16.307 -25.398 1.00 96.69 622 LEU A N 1
ATOM 4764 C CA . LEU A 1 622 ? 22.980 -15.602 -26.687 1.00 96.69 622 LEU A CA 1
ATOM 4765 C C . LEU A 1 622 ? 22.540 -16.520 -27.835 1.00 96.69 622 LEU A C 1
ATOM 4767 O O . LEU A 1 622 ? 21.783 -16.097 -28.708 1.00 96.69 622 LEU A O 1
ATOM 4771 N N . VAL A 1 623 ? 22.997 -17.775 -27.832 1.00 96.38 623 VAL A N 1
ATOM 4772 C CA . VAL A 1 623 ? 22.592 -18.781 -28.824 1.00 96.38 623 VAL A CA 1
ATOM 4773 C C . VAL A 1 623 ? 21.131 -19.187 -28.633 1.00 96.38 623 VAL A C 1
ATOM 4775 O O . VAL A 1 623 ? 20.390 -19.238 -29.612 1.00 96.38 623 VAL A O 1
ATOM 4778 N N . ALA A 1 624 ? 20.713 -19.452 -27.393 1.00 96.62 624 ALA A N 1
ATOM 4779 C CA . ALA A 1 624 ? 19.364 -19.912 -27.075 1.00 96.62 624 ALA A CA 1
ATOM 4780 C C . ALA A 1 624 ? 18.290 -18.866 -27.410 1.00 96.62 624 ALA A C 1
ATOM 4782 O O . ALA A 1 624 ? 17.273 -19.199 -28.016 1.00 96.62 624 ALA A O 1
ATOM 4783 N N . GLU A 1 625 ? 18.525 -17.602 -27.054 1.00 96.38 625 GLU A N 1
ATOM 4784 C CA . GLU A 1 625 ? 17.561 -16.521 -27.290 1.00 96.38 625 GLU A CA 1
ATOM 4785 C C . GLU A 1 625 ? 17.603 -15.987 -28.731 1.00 96.38 625 GLU A C 1
ATOM 4787 O O . GLU A 1 625 ? 16.609 -15.438 -29.220 1.00 96.38 625 GLU A O 1
ATOM 4792 N N . ALA A 1 626 ? 18.745 -16.155 -29.413 1.00 96.00 626 ALA A N 1
ATOM 4793 C CA . ALA A 1 626 ? 19.027 -15.640 -30.753 1.00 96.00 626 ALA A CA 1
ATOM 4794 C C . ALA A 1 626 ? 18.543 -14.180 -30.956 1.00 96.00 626 ALA A C 1
ATOM 4796 O O . ALA A 1 626 ? 17.691 -13.929 -31.816 1.00 96.00 626 ALA A O 1
ATOM 4797 N N . PRO A 1 627 ? 19.036 -13.217 -30.151 1.00 96.62 627 PRO A N 1
ATOM 4798 C CA . PRO A 1 627 ? 18.575 -11.833 -30.198 1.00 96.62 627 PRO A CA 1
ATOM 4799 C C . PRO A 1 627 ? 19.048 -11.084 -31.447 1.00 96.62 627 PRO A C 1
ATOM 4801 O O . PRO A 1 627 ? 20.126 -11.351 -31.982 1.00 96.62 627 PRO A O 1
ATOM 4804 N N . ASP A 1 628 ? 18.268 -10.083 -31.856 1.00 96.19 628 ASP A N 1
ATOM 4805 C CA . ASP A 1 628 ? 18.669 -9.097 -32.863 1.00 96.19 628 ASP A CA 1
ATOM 4806 C C . ASP A 1 628 ? 19.524 -7.984 -32.238 1.00 96.19 628 ASP A C 1
ATOM 4808 O O . ASP A 1 628 ? 20.435 -7.446 -32.876 1.00 96.19 628 ASP A O 1
ATOM 4812 N N . ASP A 1 629 ? 19.218 -7.645 -30.980 1.00 97.00 629 ASP A N 1
ATOM 4813 C CA . ASP A 1 629 ? 19.843 -6.578 -30.207 1.00 97.00 629 ASP A CA 1
ATOM 4814 C C . ASP A 1 629 ? 20.161 -7.039 -28.782 1.00 97.00 629 ASP A C 1
ATOM 4816 O O . ASP A 1 629 ? 19.392 -7.761 -28.143 1.00 97.00 629 ASP A O 1
ATOM 4820 N N . VAL A 1 630 ? 21.276 -6.560 -28.244 1.00 97.62 630 VAL A N 1
ATOM 4821 C CA . VAL A 1 630 ? 21.668 -6.784 -26.854 1.00 97.62 630 VAL A CA 1
ATOM 4822 C C . VAL A 1 630 ? 21.916 -5.431 -26.213 1.00 97.62 630 VAL A C 1
ATOM 4824 O O . VAL A 1 630 ? 22.708 -4.631 -26.711 1.00 97.62 630 VAL A O 1
ATOM 4827 N N . LEU A 1 631 ? 21.248 -5.174 -25.093 1.00 98.00 631 LEU A N 1
ATOM 4828 C CA . LEU A 1 631 ? 21.562 -4.037 -24.242 1.00 98.00 631 LEU A CA 1
ATOM 4829 C C . LEU A 1 631 ? 22.488 -4.513 -23.121 1.00 98.00 631 LEU A C 1
ATOM 4831 O O . LEU A 1 631 ? 22.054 -5.166 -22.170 1.00 98.00 631 LEU A O 1
ATOM 4835 N N . VAL A 1 632 ? 23.774 -4.199 -23.252 1.00 97.81 632 VAL A N 1
ATOM 4836 C CA . VAL A 1 632 ? 24.793 -4.490 -22.243 1.00 97.81 632 VAL A CA 1
ATOM 4837 C C . VAL A 1 632 ? 24.793 -3.355 -21.234 1.00 97.81 632 VAL A C 1
ATOM 4839 O O . VAL A 1 632 ? 25.273 -2.255 -21.512 1.00 97.81 632 VAL A O 1
ATOM 4842 N N . PHE A 1 633 ? 24.201 -3.605 -20.070 1.00 96.94 633 PHE A N 1
ATOM 4843 C CA . PHE A 1 633 ? 24.099 -2.616 -19.008 1.00 96.94 633 PHE A CA 1
ATOM 4844 C C . PHE A 1 633 ? 25.337 -2.604 -18.118 1.00 96.94 633 PHE A C 1
ATOM 4846 O O . PHE A 1 633 ? 25.814 -1.526 -17.788 1.00 96.94 633 PHE A O 1
ATOM 4853 N N . SER A 1 634 ? 25.891 -3.766 -17.771 1.00 95.31 634 SER A N 1
ATOM 4854 C CA . SER A 1 634 ? 27.157 -3.873 -17.041 1.00 95.31 634 SER A CA 1
ATOM 4855 C C . SER A 1 634 ? 28.124 -4.800 -17.774 1.00 95.31 634 SER A C 1
ATOM 4857 O O . SER A 1 634 ? 27.736 -5.834 -18.316 1.00 95.31 634 SER A O 1
ATOM 4859 N N . VAL A 1 635 ? 29.396 -4.401 -17.826 1.00 95.38 635 VAL A N 1
ATOM 4860 C CA . VAL A 1 635 ? 30.444 -5.125 -18.554 1.00 95.38 635 VAL A CA 1
ATOM 4861 C C . VAL A 1 635 ? 31.270 -5.942 -17.566 1.00 95.38 635 VAL A C 1
ATOM 4863 O O . VAL A 1 635 ? 31.795 -5.413 -16.588 1.00 95.38 635 VAL A O 1
ATOM 4866 N N . THR A 1 636 ? 31.406 -7.236 -17.839 1.00 95.94 636 THR A N 1
ATOM 4867 C CA . THR A 1 636 ? 32.328 -8.146 -17.146 1.00 95.94 636 THR A CA 1
ATOM 4868 C C . THR A 1 636 ? 33.194 -8.866 -18.180 1.00 95.94 636 THR A C 1
ATOM 4870 O O . THR A 1 636 ? 32.784 -8.957 -19.340 1.00 95.94 636 THR A O 1
ATOM 4873 N N . PRO A 1 637 ? 34.360 -9.424 -17.795 1.00 96.62 637 PRO A N 1
ATOM 4874 C CA . PRO A 1 637 ? 35.194 -10.197 -18.717 1.00 96.62 637 PRO A CA 1
ATOM 4875 C C . PRO A 1 637 ? 34.417 -11.303 -19.442 1.00 96.62 637 PRO A C 1
ATOM 4877 O O . PRO A 1 637 ? 34.562 -11.451 -20.649 1.00 96.62 637 PRO A O 1
ATOM 4880 N N . ALA A 1 638 ? 33.514 -11.984 -18.729 1.00 95.88 638 ALA A N 1
ATOM 4881 C CA . ALA A 1 638 ? 32.654 -13.020 -19.291 1.00 95.88 638 ALA A CA 1
ATOM 4882 C C . ALA A 1 638 ? 31.741 -12.513 -20.421 1.00 95.88 638 ALA A C 1
ATOM 4884 O O . ALA A 1 638 ? 31.553 -13.201 -21.421 1.00 95.88 638 ALA A O 1
ATOM 4885 N N . VAL A 1 639 ? 31.182 -11.305 -20.285 1.00 96.38 639 VAL A N 1
ATOM 4886 C CA . VAL A 1 639 ? 30.332 -10.696 -21.322 1.00 96.38 639 VAL A CA 1
ATOM 4887 C C . VAL A 1 639 ? 31.161 -10.283 -22.539 1.00 96.38 639 VAL A C 1
ATOM 4889 O O . VAL A 1 639 ? 30.776 -10.587 -23.666 1.00 96.38 639 VAL A O 1
ATOM 4892 N N . THR A 1 640 ? 32.302 -9.628 -22.318 1.00 96.50 640 THR A N 1
ATOM 4893 C CA . THR A 1 640 ? 33.230 -9.200 -23.380 1.00 96.50 640 THR A CA 1
ATOM 4894 C C . THR A 1 640 ? 33.730 -10.395 -24.196 1.00 96.50 640 THR A C 1
ATOM 4896 O O . THR A 1 640 ? 33.706 -10.362 -25.426 1.00 96.50 640 THR A O 1
ATOM 4899 N N . GLU A 1 641 ? 34.134 -11.472 -23.517 1.00 96.50 641 GLU A N 1
ATOM 4900 C CA . GLU A 1 641 ? 34.610 -12.707 -24.144 1.00 96.50 641 GLU A CA 1
ATOM 4901 C C . GLU A 1 641 ? 33.492 -13.417 -24.921 1.00 96.50 641 GLU A C 1
ATOM 4903 O O . GLU A 1 641 ? 33.686 -13.758 -26.086 1.00 96.50 641 GLU A O 1
ATOM 4908 N N . ALA A 1 642 ? 32.296 -13.561 -24.335 1.00 96.06 642 ALA A N 1
ATOM 4909 C CA . ALA A 1 642 ? 31.162 -14.220 -24.989 1.00 96.06 642 ALA A CA 1
ATOM 4910 C C . ALA A 1 642 ? 30.654 -13.472 -26.237 1.00 96.06 642 ALA A C 1
ATOM 4912 O O . ALA A 1 642 ? 30.153 -14.096 -27.172 1.00 96.06 642 ALA A O 1
ATOM 4913 N N . LEU A 1 643 ? 30.770 -12.141 -26.261 1.00 96.00 643 LEU A N 1
ATOM 4914 C CA . LEU A 1 643 ? 30.378 -11.314 -27.406 1.00 96.00 643 LEU A CA 1
ATOM 4915 C C . LEU A 1 643 ? 31.483 -11.172 -28.460 1.00 96.00 643 LEU A C 1
ATOM 4917 O O . LEU A 1 643 ? 31.183 -10.777 -29.588 1.00 96.00 643 LEU A O 1
ATOM 4921 N N . GLY A 1 644 ? 32.743 -11.453 -28.108 1.00 95.19 644 GLY A N 1
ATOM 4922 C CA . GLY A 1 644 ? 33.899 -11.194 -28.970 1.00 95.19 644 GLY A CA 1
ATOM 4923 C C . GLY A 1 644 ? 34.112 -9.703 -29.267 1.00 95.19 644 GLY A C 1
ATOM 4924 O O . GLY A 1 644 ? 34.648 -9.355 -30.318 1.00 95.19 644 GLY A O 1
ATOM 4925 N N . LEU A 1 645 ? 33.665 -8.816 -28.371 1.00 95.12 645 LEU A N 1
ATOM 4926 C CA . LEU A 1 645 ? 33.717 -7.361 -28.529 1.00 95.12 645 LEU A CA 1
ATOM 4927 C C . LEU A 1 645 ? 34.356 -6.706 -27.310 1.00 95.12 645 LEU A C 1
ATOM 4929 O O . LEU A 1 645 ? 33.950 -6.978 -26.186 1.00 95.12 645 LEU A O 1
ATOM 4933 N N . SER A 1 646 ? 35.288 -5.777 -27.535 1.00 95.31 646 SER A N 1
ATOM 4934 C CA . SER A 1 646 ? 35.807 -4.914 -26.471 1.00 95.31 646 SER A CA 1
ATOM 4935 C C . SER A 1 646 ? 34.771 -3.844 -26.122 1.00 95.31 646 SER A C 1
ATOM 4937 O O . SER A 1 646 ? 34.478 -2.977 -26.946 1.00 95.31 646 SER A O 1
ATOM 4939 N N . LEU A 1 647 ? 34.201 -3.921 -24.919 1.00 96.50 647 LEU A N 1
ATOM 4940 C CA . LEU A 1 647 ? 33.221 -2.965 -24.400 1.00 96.50 647 LEU A CA 1
ATOM 4941 C C . LEU A 1 647 ? 33.829 -2.158 -23.248 1.00 96.50 647 LEU A C 1
ATOM 4943 O O . LEU A 1 647 ? 34.535 -2.704 -22.400 1.00 96.50 647 LEU A O 1
ATOM 4947 N N . GLU A 1 648 ? 33.546 -0.858 -23.213 1.00 95.50 648 GLU A N 1
ATOM 4948 C CA . GLU A 1 648 ? 34.035 0.043 -22.169 1.00 95.50 648 GLU A CA 1
ATOM 4949 C C . GLU A 1 648 ? 33.258 -0.153 -20.855 1.00 95.50 648 GLU A C 1
ATOM 4951 O O . GLU A 1 648 ? 32.027 -0.221 -20.842 1.00 95.50 648 GLU A O 1
ATOM 4956 N N . SER A 1 649 ? 33.975 -0.238 -19.731 1.00 93.06 649 SER A N 1
ATOM 4957 C CA . SER A 1 649 ? 33.352 -0.286 -18.403 1.00 93.06 649 SER A CA 1
ATOM 4958 C C . SER A 1 649 ? 32.744 1.069 -18.038 1.00 93.06 649 SER A C 1
ATOM 4960 O O . SER A 1 649 ? 33.294 2.111 -18.377 1.00 93.06 649 SER A O 1
ATOM 4962 N N . GLY A 1 650 ? 31.615 1.071 -17.327 1.00 92.62 650 GLY A N 1
ATOM 4963 C CA . GLY A 1 650 ? 30.896 2.310 -17.011 1.00 92.62 650 GLY A CA 1
ATOM 4964 C C . GLY A 1 650 ? 30.152 2.909 -18.208 1.00 92.62 650 GLY A C 1
ATOM 4965 O O . GLY A 1 650 ? 29.761 4.071 -18.168 1.00 92.62 650 GLY A O 1
ATOM 4966 N N . VAL A 1 651 ? 29.926 2.136 -19.273 1.00 95.94 651 VAL A N 1
ATOM 4967 C CA . VAL A 1 651 ? 29.133 2.548 -20.434 1.00 95.94 651 VAL A CA 1
ATOM 4968 C C . VAL A 1 651 ? 28.065 1.496 -20.705 1.00 95.94 651 VAL A C 1
ATOM 4970 O O . VAL A 1 651 ? 28.358 0.321 -20.914 1.00 95.94 651 VAL A O 1
ATOM 4973 N N . THR A 1 652 ? 26.802 1.917 -20.731 1.00 97.50 652 THR A N 1
ATOM 4974 C CA . THR A 1 652 ? 25.721 1.062 -21.229 1.00 97.50 652 THR A CA 1
ATOM 4975 C C . THR A 1 652 ? 25.763 1.081 -22.747 1.00 97.50 652 THR A C 1
ATOM 4977 O O . THR A 1 652 ? 25.785 2.156 -23.341 1.00 97.50 652 THR A O 1
ATOM 4980 N N . THR A 1 653 ? 25.769 -0.087 -23.381 1.00 97.94 653 THR A N 1
ATOM 4981 C CA . THR A 1 653 ? 25.954 -0.205 -24.832 1.00 97.94 653 THR A CA 1
ATOM 4982 C C . THR A 1 653 ? 24.844 -1.042 -25.447 1.00 97.94 653 THR A C 1
ATOM 4984 O O . THR A 1 653 ? 24.590 -2.163 -25.013 1.00 97.94 653 THR A O 1
ATOM 4987 N N . GLN A 1 654 ? 24.184 -0.505 -26.469 1.00 97.69 654 GLN A N 1
ATOM 4988 C CA . GLN A 1 654 ? 23.330 -1.270 -27.366 1.00 97.69 654 GLN A CA 1
ATOM 4989 C C . GLN A 1 654 ? 24.198 -1.796 -28.506 1.00 97.69 654 GLN A C 1
ATOM 4991 O O . GLN A 1 654 ? 24.805 -1.021 -29.250 1.00 97.69 654 GLN A O 1
ATOM 4996 N N . ILE A 1 655 ? 24.221 -3.113 -28.657 1.00 97.44 655 ILE A N 1
ATOM 4997 C CA . ILE A 1 655 ? 24.834 -3.782 -29.800 1.00 97.44 655 ILE A CA 1
ATOM 4998 C C . ILE A 1 655 ? 23.755 -4.476 -30.623 1.00 97.44 655 ILE A C 1
ATOM 5000 O O . ILE A 1 655 ? 22.753 -4.957 -30.093 1.00 97.44 655 ILE A O 1
ATOM 5004 N N . THR A 1 656 ? 23.982 -4.541 -31.925 1.00 96.88 656 THR A N 1
ATOM 5005 C CA . THR A 1 656 ? 23.048 -5.086 -32.905 1.00 96.88 656 THR A CA 1
ATOM 5006 C C . THR A 1 656 ? 23.793 -6.076 -33.788 1.00 96.88 656 THR A C 1
ATOM 5008 O O . THR A 1 656 ? 24.955 -5.856 -34.139 1.00 96.88 656 THR A O 1
ATOM 5011 N N . ARG A 1 657 ? 23.133 -7.172 -34.165 1.00 93.50 657 ARG A N 1
ATOM 5012 C CA . ARG A 1 657 ? 23.701 -8.148 -35.095 1.00 93.50 657 ARG A CA 1
ATOM 5013 C C . ARG A 1 657 ? 23.592 -7.644 -36.539 1.00 93.50 657 ARG A C 1
ATOM 5015 O O . ARG A 1 657 ? 22.487 -7.392 -37.019 1.00 93.50 657 ARG A O 1
ATOM 5022 N N . ARG A 1 658 ? 24.726 -7.510 -37.234 1.00 93.50 658 ARG A N 1
ATOM 5023 C CA . ARG A 1 658 ? 24.830 -7.173 -38.668 1.00 93.50 658 ARG A CA 1
ATOM 5024 C C . ARG A 1 658 ? 25.812 -8.132 -39.334 1.00 93.50 658 ARG A C 1
ATOM 5026 O O . ARG A 1 658 ? 26.911 -8.328 -38.828 1.00 93.50 658 ARG A O 1
ATOM 5033 N N . ASP A 1 659 ? 25.387 -8.777 -40.418 1.00 91.31 659 ASP A N 1
ATOM 5034 C CA . ASP A 1 659 ? 26.205 -9.726 -41.193 1.00 91.31 659 ASP A CA 1
ATOM 5035 C C . ASP A 1 659 ? 26.875 -10.823 -40.342 1.00 91.31 659 ASP A C 1
ATOM 5037 O O . ASP A 1 659 ? 28.017 -11.219 -40.553 1.00 91.31 659 ASP A O 1
ATOM 5041 N N . GLY A 1 660 ? 26.151 -11.313 -39.330 1.00 88.25 660 GLY A N 1
ATOM 5042 C CA . GLY A 1 660 ? 26.619 -12.362 -38.422 1.00 88.25 660 GLY A CA 1
ATOM 5043 C C . GLY A 1 660 ? 27.500 -11.882 -37.264 1.00 88.25 660 GLY A C 1
ATOM 5044 O O . GLY A 1 660 ? 27.660 -12.645 -36.310 1.00 88.25 660 GLY A O 1
ATOM 5045 N N . ALA A 1 661 ? 27.977 -10.634 -37.287 1.00 92.06 661 ALA A N 1
ATOM 5046 C CA . ALA A 1 661 ? 28.802 -10.030 -36.243 1.00 92.06 661 ALA A CA 1
ATOM 5047 C C . ALA A 1 661 ? 28.006 -9.059 -35.354 1.00 92.06 661 ALA A C 1
ATOM 5049 O O . ALA A 1 661 ? 27.003 -8.476 -35.773 1.00 92.06 661 ALA A O 1
ATOM 5050 N N . TRP A 1 662 ? 28.456 -8.878 -34.113 1.00 96.06 662 TRP A N 1
ATOM 5051 C CA . TRP A 1 662 ? 27.935 -7.843 -33.224 1.00 96.06 662 TRP A CA 1
ATOM 5052 C C . TRP A 1 662 ? 28.604 -6.503 -33.533 1.00 96.06 662 TRP A C 1
ATOM 5054 O O . TRP A 1 662 ? 29.824 -6.428 -33.650 1.00 96.06 662 TRP A O 1
ATOM 5064 N N . VAL A 1 663 ? 27.811 -5.439 -33.642 1.00 96.44 663 VAL A N 1
ATOM 5065 C CA . VAL A 1 663 ? 28.296 -4.072 -33.871 1.00 96.44 663 VAL A CA 1
ATOM 5066 C C . VAL A 1 663 ? 27.677 -3.146 -32.831 1.00 96.44 663 VAL A C 1
ATOM 5068 O O . VAL A 1 663 ? 26.495 -3.277 -32.514 1.00 96.44 663 VAL A O 1
ATOM 5071 N N . VAL A 1 664 ? 28.469 -2.215 -32.298 1.00 97.12 664 VAL A N 1
ATOM 5072 C CA . VAL A 1 664 ? 27.973 -1.162 -31.404 1.00 97.12 664 VAL A CA 1
ATOM 5073 C C . VAL A 1 664 ? 27.102 -0.195 -32.197 1.00 97.12 664 VAL A C 1
ATOM 5075 O O . VAL A 1 664 ? 27.580 0.443 -33.131 1.00 97.12 664 VAL A O 1
ATOM 5078 N N . GLU A 1 665 ? 25.832 -0.092 -31.816 1.00 96.19 665 GLU A N 1
ATOM 5079 C CA . GLU A 1 665 ? 24.878 0.828 -32.439 1.00 96.19 665 GLU A CA 1
ATOM 5080 C C . GLU A 1 665 ? 24.839 2.162 -31.693 1.00 96.19 665 GLU A C 1
ATOM 5082 O O . GLU A 1 665 ? 24.878 3.233 -32.299 1.00 96.19 665 GLU A O 1
ATOM 5087 N N . LYS A 1 666 ? 24.767 2.102 -30.359 1.00 97.12 666 LYS A N 1
ATOM 5088 C CA . LYS A 1 666 ? 24.670 3.287 -29.507 1.00 97.12 666 LYS A CA 1
ATOM 5089 C C . LYS A 1 666 ? 25.226 3.001 -28.115 1.00 97.12 666 LYS A C 1
ATOM 5091 O O . LYS A 1 666 ? 25.109 1.888 -27.605 1.00 97.12 666 LYS A O 1
ATOM 5096 N N . SER A 1 667 ? 25.786 4.027 -27.485 1.00 97.12 667 SER A N 1
ATOM 5097 C CA . SER A 1 667 ? 26.364 3.951 -26.143 1.00 97.12 667 SER A CA 1
ATOM 5098 C C . SER A 1 667 ? 25.906 5.124 -25.283 1.00 97.12 667 SER A C 1
ATOM 5100 O O . SER A 1 667 ? 25.686 6.229 -25.781 1.00 97.12 667 SER A O 1
ATOM 5102 N N . TRP A 1 668 ? 25.791 4.885 -23.978 1.00 97.12 668 TRP A N 1
ATOM 5103 C CA . TRP A 1 668 ? 25.430 5.880 -22.976 1.00 97.12 668 TRP A CA 1
ATOM 5104 C C . TRP A 1 668 ? 26.400 5.790 -21.799 1.00 97.12 668 TRP A C 1
ATOM 5106 O O . TRP A 1 668 ? 26.438 4.743 -21.141 1.00 97.12 668 TRP A O 1
ATOM 5116 N N . PRO A 1 669 ? 27.145 6.862 -21.479 1.00 95.75 669 PRO A N 1
ATOM 5117 C CA . PRO A 1 669 ? 28.005 6.862 -20.305 1.00 95.75 669 PRO A CA 1
ATOM 5118 C C . PRO A 1 669 ? 27.146 6.694 -19.051 1.00 95.75 669 PRO A C 1
ATOM 5120 O O . PRO A 1 669 ? 26.105 7.349 -18.908 1.00 95.75 669 PRO A O 1
ATOM 5123 N N . GLN A 1 670 ? 27.568 5.795 -18.167 1.00 92.69 670 GLN A N 1
ATOM 5124 C CA . GLN A 1 670 ? 27.005 5.697 -16.832 1.00 92.69 670 GLN A CA 1
ATOM 5125 C C . GLN A 1 670 ? 27.543 6.856 -15.999 1.00 92.69 670 GLN A C 1
ATOM 5127 O O . GLN A 1 670 ? 28.707 7.239 -16.138 1.00 92.69 670 GLN A O 1
ATOM 5132 N N . PRO A 1 671 ? 26.716 7.429 -15.122 1.00 85.31 671 PRO A N 1
ATOM 5133 C CA . PRO A 1 671 ? 27.212 8.388 -14.153 1.00 85.31 671 PRO A CA 1
ATOM 5134 C C . PRO A 1 671 ? 28.250 7.703 -13.266 1.00 85.31 671 PRO A C 1
ATOM 5136 O O . PRO A 1 671 ? 28.071 6.552 -12.853 1.00 85.31 671 PRO A O 1
ATOM 5139 N N . SER A 1 672 ? 29.348 8.406 -12.986 1.00 73.75 672 SER A N 1
ATOM 5140 C CA . SER A 1 672 ? 30.327 7.912 -12.024 1.00 73.75 672 SER A CA 1
ATOM 5141 C C . SER A 1 672 ? 29.657 7.743 -10.659 1.00 73.75 672 SER A C 1
ATOM 5143 O O . SER A 1 672 ? 28.704 8.454 -10.339 1.00 73.75 672 SER A O 1
ATOM 5145 N N . ALA A 1 673 ? 30.168 6.827 -9.832 1.00 60.84 673 ALA A N 1
ATOM 5146 C CA . ALA A 1 673 ? 29.653 6.625 -8.473 1.00 60.84 673 ALA A CA 1
ATOM 5147 C C . ALA A 1 673 ? 29.621 7.929 -7.641 1.00 60.84 673 ALA A C 1
ATOM 5149 O O . ALA A 1 673 ? 28.829 8.042 -6.709 1.00 60.84 673 ALA A O 1
ATOM 5150 N N . ASP A 1 674 ? 30.438 8.919 -8.021 1.00 52.59 674 ASP A N 1
ATOM 5151 C CA . ASP A 1 674 ? 30.576 10.217 -7.360 1.00 52.59 674 ASP A CA 1
ATOM 5152 C C . ASP A 1 674 ? 29.715 11.341 -7.973 1.00 52.59 674 ASP A C 1
ATOM 5154 O O . ASP A 1 674 ? 29.682 12.447 -7.428 1.00 52.59 674 ASP A O 1
ATOM 5158 N N . GLN A 1 675 ? 29.031 11.116 -9.104 1.00 53.09 675 GLN A N 1
ATOM 5159 C CA . GLN A 1 675 ? 28.195 12.143 -9.731 1.00 53.09 675 GLN A CA 1
ATOM 5160 C C . GLN A 1 675 ? 26.758 12.112 -9.186 1.00 53.09 675 GLN A C 1
ATOM 5162 O O . GLN A 1 675 ? 26.049 11.119 -9.366 1.00 53.09 675 GLN A O 1
ATOM 5167 N N . PRO A 1 676 ? 26.275 13.202 -8.556 1.00 48.50 676 PRO A N 1
ATOM 5168 C CA . PRO A 1 676 ? 24.871 13.307 -8.190 1.00 48.50 676 PRO A CA 1
ATOM 5169 C C . PRO A 1 676 ? 24.012 13.396 -9.461 1.00 48.50 676 PRO A C 1
ATOM 5171 O O . PRO A 1 676 ? 24.242 14.256 -10.307 1.00 48.50 676 PRO A O 1
ATOM 5174 N N . PHE A 1 677 ? 23.021 12.510 -9.586 1.00 46.75 677 PHE A N 1
ATOM 5175 C CA . PHE A 1 677 ? 22.064 12.481 -10.695 1.00 46.75 677 PHE A CA 1
ATOM 5176 C C . PHE A 1 677 ? 21.156 13.716 -10.662 1.00 46.75 677 PHE A C 1
ATOM 5178 O O . PHE A 1 677 ? 20.194 13.725 -9.892 1.00 46.75 677 PHE A O 1
ATOM 5185 N N . PHE A 1 678 ? 21.442 14.732 -11.481 1.00 44.88 678 PHE A N 1
ATOM 5186 C CA . PHE A 1 678 ? 20.521 15.840 -11.767 1.00 44.88 678 PHE A CA 1
ATOM 5187 C C . PHE A 1 678 ? 20.667 16.349 -13.192 1.00 44.88 678 PHE A C 1
ATOM 5189 O O . PHE A 1 678 ? 21.816 16.653 -13.589 1.00 44.88 678 PHE A O 1
#

pLDDT: mean 89.86, std 14.94, range [36.31, 98.88]

Foldseek 3Di:
DVVLCLLQDADPLLVLLLVLLVLLQLLQLLQQVVLLPDDDQLLCSSLLSLLVLLLQLLLCQLPHPPQLLVSLVVSSVVSVVSVVVCVVVVNDSHAAAVVLLCVLCSLVSSSLSSFDAFDQCLLQALQLLLVLCLVPSHQDFPVSHRLFRHQASLWFCSLSVQQNSSCSSSVHRRQSSLLNNLLSLLLSVLLVLLQLLQVLLVHGDDRHDDSLSSLSSSCLSALLQLLHDLSANSHNHCLSVLQSLLLLLLVLLLQLLQCQLVVNLVSNLSSLLSSQSSLLSNCSRGVVSVQSLVLLVVLSLVLLVQDPSHDVVSVVVNVCSNHVSNVVSVVSSVSCCVHGVPPPPHHHQDWDDPVQFPPVLLVLLVVLLVVVCVVSCSQNVLLVVLLVLQVVCSVPNDHSLNSLSSSLNRSLVSQVVVLSVCLGIGDHNVCSSNSPCVSSSVSSNSCSSSSNVSNVNSNVCSVPQVVPDDDDPVLVCVVVVLVVVVVVVVVVVVVPDDDDPSVVSVSLVVVLVVLLVVLSVPPDPVVVSVVCSRVVSSCCSNVVSSVCSVVSNCSQPPPRVVLLVVLLVCQVPPDPPFAEAEEALAAPCSSQSSNSNSNSHNGHHYHYVVVVDALVNLLVVCVVRVGQKYWYPADDPSNCNSQVHDDDGQKTFIWGDDPNHTDTDDIDGGDDPPDRRD

Sequence (678 aa):
MSTYFGYFFSGPDQFIGLGAVLILWGLLTVLGRTAALSGNMPEVNAVLGWALVSTVMTMTGVFSFIPFTLVAGTMGVTALGAAGWAWRSGHAAFPGGAWKMLALSLPLLLIASAMEPSQWDEFSHWLPAPRFLLLTDAFPSATNPITGTQMLPAYPYAWVFLSYLTGRIAGFMVDNAGSLLNLLLLFSFGFTALRLALQATGRDMPAHLSWPLAALALMGGVAFNPSFVEKVALTAYADTSTSVCVGFAAVLAWRLLCALAEGKIEDAKRDAWRFGLVAAVLINIKQTNLVPYVLILATTGLVALRDPAIRLIQLAKIVPWMIGPSLMIYLVWRYHVATAMDGFPITEAVFLQFADWNVEAIPQILASMLKVATSKGAYFGVMAVAVMFAARGLIRFDGPFARLSILCGGVFLGYESFMLFIYVASFGEGSAKSAVSFWRYNMHIGLLSVIFGAYGVGLLWKRYVDERHPIPTWIKAAPVLLVGVVAVLATHRYLGREWPMKAVNAVLAMTAAFGLAWVVRGRIPPQIGRLIITALPVTLTVAVPLLLAPMIRFDHEAPKPHATRVVKELVPTYPAGRKMIILDPTGTGEVAVIARYYLNRFSIPYISAFQNPTTESVAAFLVAEAPDDVLVFSVTPAVTEALGLSLESGVTTQITRRDGAWVVEKSWPQPSADQPFF

Secondary structure (DSSP, 8-state):
-HHHHTTT---HHHHHHHHHHHHHHHHHHHHHHHHT-SSS-GGGHHHHHHHHHHHHHHHHHHH----HHHHHHHHHHHHHHHHHHHHHTT--SS-TTHHHHHHHHHHHHHHHHHPPP-SHHIIIIITHHHHHHHHHSS--BTTB---S--S-TTS--HHHHHHHHHHHHHTS--TTHHHHHHHHHHHHHHHHHHHHHHHHTT-PPPSS--HHHHHHHHHHHTTT-TT--HHHHTSS-THHHHHHHHHHHHHHHHHHHHHHHTT-HHHHHHHHHHHHHHHHHHHTT-GGGHHHHHHHHHHHHHHHHH-TTS-HHHHHHHHHHHHHHHHHHHHHHHHHHHHHSTT-S--S--PPPGGG--GGGHHHHHHHHHHHHHTTHHHHHHHHHHHHHHHHHHHS--HHHHHHHHHHHHHHHHHHHHHHHHHHHTS-HHHHHTTTTHHHHHGGGTHHHHHHHHHHHHHHHIIIIIT-PPPPTTTTTHHHHHHHHHHHHHHHHTTT----THHHHHHHHHHHHHHHHHHTTT-S-HHHHHHHHHHHHHHHHHHHHHHTHHHH-GGGSTTHHHHHHHHHHHTTTS-TT--EEEEETTS-SHHHHHHHHHTT-S---EEEGGG---HHHHHHHHHHH--SEEEE-S--HHHHHHHT----TTEEEEEEEETTEEEEEEEEEPPPTTS---

Radius of gyration: 26.11 Å; chains: 1; bounding box: 63×62×81 Å